Protein AF-A0A177BBZ6-F1 (afdb_monomer_lite)

Foldseek 3Di:
DVVVVVVVVVVVLVVLLVVFDFDDDQCCQPFVFGGLVLVQLLLVLCCVQPVQKDAAQFDPVLGDPRHDNRHFKIKGWFFKQQDFPLCVVDDDDDDFDQDPDPRNLWGAPPPDDDDDDDDDDDDDDDDDDDDDDDDDDDDDDDDDDPPPPDDDDDDDDDPDDDDDDDDDDDDPDDFMKTKMKMWGQDSNLNAIKIWIWIATNVRHTDDPVRVVSQWDPVQCVPFWDFAQDSRYRDTTIIGHCPCSRVVSNVVCVVVVVVVHHDDSSNSVVVVVVVCCNTRVSGRPDPDDDDPPPPPVCVPPLVQQQQMADSVRDRVLQVVLQVQLQAWWKKKKAAAPFWIKIKTFDDDDDPPDPPPPDDDQWADQDLFKIKGKTGDVVLVVVLSVVSNVVQVVCCVVPVDGDDQVVSLLVSLVVLLVQNNDDSHRFRSMKMWMWGADDPPGTWTKIAGSNSDIDTDNMAMIYHPRVVLVVVCVVPDDRHPDDPVNVVLSSLVSSDDPVCLVVDALVRMKMWMWGQDPVGIDIDIDDSVRSVVSSVVVVVVVVVVVVVVVVVVVVVVVVVVVVD

Organism: NCBI:txid1819745

InterPro domains:
  IPR000426 Proteasome alpha-subunit, N-terminal domain [PF10584] (301-323)
  IPR000426 Proteasome alpha-subunit, N-terminal domain [PS00388] (301-323)
  IPR000426 Proteasome alpha-subunit, N-terminal domain [SM00948] (301-323)
  IPR001353 Proteasome, subunit alpha/beta [PF00227] (326-511)
  IPR007135 Ubiquitin-like-conjugating enzyme Atg3/Atg10 [PF03987] (38-286)
  IPR023332 Proteasome alpha-type subunit [PS51475] (316-533)
  IPR029055 Nucleophile aminohydrolases, N-terminal [G3DSA:3.60.20.10] (297-559)
  IPR029055 Nucleophile aminohydrolases, N-terminal [SSF56235] (299-538)

Structure (mmCIF, N/CA/C/O backbone):
data_AF-A0A177BBZ6-F1
#
_entry.id   AF-A0A177BBZ6-F1
#
loop_
_atom_site.group_PDB
_atom_site.id
_atom_site.type_symbol
_atom_site.label_atom_id
_atom_site.label_alt_id
_atom_site.label_comp_id
_atom_site.label_asym_id
_atom_site.label_entity_id
_atom_site.label_seq_id
_atom_site.pdbx_PDB_ins_code
_atom_site.Cartn_x
_atom_site.Cartn_y
_atom_site.Cartn_z
_atom_site.occupancy
_atom_site.B_iso_or_equiv
_atom_site.auth_seq_id
_atom_site.auth_comp_id
_atom_site.auth_asym_id
_atom_site.auth_atom_id
_atom_site.pdbx_PDB_model_num
ATOM 1 N N . MET A 1 1 ? 31.712 21.820 -46.139 1.00 35.31 1 MET A N 1
ATOM 2 C CA . MET A 1 1 ? 32.401 22.296 -44.912 1.00 35.31 1 MET A CA 1
ATOM 3 C C . MET A 1 1 ? 32.612 21.175 -43.893 1.00 35.31 1 MET A C 1
ATOM 5 O O . MET A 1 1 ? 33.712 21.090 -43.364 1.00 35.31 1 MET A O 1
ATOM 9 N N . GLN A 1 2 ? 31.633 20.284 -43.675 1.00 33.56 2 GLN A N 1
ATOM 10 C CA . GLN A 1 2 ? 31.766 19.124 -42.777 1.00 33.56 2 GLN A CA 1
ATOM 11 C C . GLN A 1 2 ? 32.881 18.144 -43.199 1.00 33.56 2 GLN A C 1
ATOM 13 O O . GLN A 1 2 ? 33.694 17.763 -42.366 1.00 33.56 2 GLN A O 1
ATOM 18 N N . ASP A 1 3 ? 33.004 17.831 -44.494 1.00 34.84 3 ASP A N 1
ATOM 19 C CA . ASP A 1 3 ? 34.027 16.889 -44.993 1.00 34.84 3 ASP A CA 1
ATOM 20 C C . ASP A 1 3 ? 35.464 17.400 -44.823 1.00 34.84 3 ASP A C 1
ATOM 22 O O . ASP A 1 3 ? 36.373 16.639 -44.504 1.00 34.84 3 ASP A O 1
ATOM 26 N N . VAL A 1 4 ? 35.668 18.713 -44.967 1.00 40.81 4 VAL A N 1
ATOM 27 C CA . VAL A 1 4 ? 36.974 19.359 -44.748 1.00 40.81 4 VAL A CA 1
ATOM 28 C C . VAL A 1 4 ? 37.323 19.368 -43.257 1.00 40.81 4 VAL A C 1
ATOM 30 O O . VAL A 1 4 ? 38.469 19.124 -42.892 1.00 40.81 4 VAL A O 1
ATOM 33 N N . LYS A 1 5 ? 36.328 19.582 -42.386 1.00 41.28 5 LYS A N 1
ATOM 34 C CA . LYS A 1 5 ? 36.490 19.542 -40.926 1.00 41.28 5 LYS A CA 1
ATOM 35 C C . LYS A 1 5 ? 36.822 18.125 -40.437 1.00 41.28 5 LYS A C 1
ATOM 37 O O . LYS A 1 5 ? 37.756 17.973 -39.656 1.00 41.28 5 LYS A O 1
ATOM 42 N N . ASN A 1 6 ? 36.154 17.106 -40.982 1.00 43.06 6 ASN A N 1
ATOM 43 C CA . ASN A 1 6 ? 36.414 15.693 -40.686 1.00 43.06 6 ASN A CA 1
ATOM 44 C C . ASN A 1 6 ? 37.805 15.246 -41.176 1.00 43.06 6 ASN A C 1
ATOM 46 O O . ASN A 1 6 ? 38.505 14.535 -40.461 1.00 43.06 6 ASN A O 1
ATOM 50 N N . LEU A 1 7 ? 38.248 15.714 -42.352 1.00 41.47 7 LEU A N 1
ATOM 51 C CA . LEU A 1 7 ? 39.577 15.413 -42.903 1.00 41.47 7 LEU A CA 1
ATOM 52 C C . LEU A 1 7 ? 40.720 16.084 -42.117 1.00 41.47 7 LEU A C 1
ATOM 54 O O . LEU A 1 7 ? 41.802 15.515 -41.972 1.00 41.47 7 LEU A O 1
ATOM 58 N N . ILE A 1 8 ? 40.502 17.305 -41.615 1.00 48.16 8 ILE A N 1
ATOM 59 C CA . ILE A 1 8 ? 41.471 18.003 -40.756 1.00 48.16 8 ILE A CA 1
ATOM 60 C C . ILE A 1 8 ? 41.522 17.335 -39.378 1.00 48.16 8 ILE A C 1
ATOM 62 O O . ILE A 1 8 ? 42.613 17.069 -38.877 1.00 48.16 8 ILE A O 1
ATOM 66 N N . GLN A 1 9 ? 40.369 16.996 -38.795 1.00 51.41 9 GLN A N 1
ATOM 67 C CA . GLN A 1 9 ? 40.295 16.272 -37.523 1.00 51.41 9 GLN A CA 1
ATOM 68 C C . GLN A 1 9 ? 40.962 14.894 -37.600 1.00 51.41 9 GLN A C 1
ATOM 70 O O . GLN A 1 9 ? 41.727 14.557 -36.699 1.00 51.41 9 GLN A O 1
ATOM 75 N N . SER A 1 10 ? 40.764 14.133 -38.685 1.00 50.94 10 SER A N 1
ATOM 76 C CA . SER A 1 10 ? 41.404 12.822 -38.852 1.00 50.94 10 SER A CA 1
ATOM 77 C C . SER A 1 10 ? 42.929 12.936 -38.954 1.00 50.94 10 SER A C 1
ATOM 79 O O . SER A 1 10 ? 43.642 12.191 -38.291 1.00 50.94 10 SER A O 1
ATOM 81 N N . LYS A 1 11 ? 43.452 13.922 -39.701 1.00 53.09 11 LYS A N 1
ATOM 82 C CA . LYS A 1 11 ? 44.904 14.156 -39.816 1.00 53.09 11 LYS A CA 1
ATOM 83 C C . LYS A 1 11 ? 45.538 14.624 -38.503 1.00 53.09 11 LYS A C 1
ATOM 85 O O . LYS A 1 11 ? 46.652 14.215 -38.188 1.00 53.09 11 LYS A O 1
ATOM 90 N N . VAL A 1 12 ? 44.845 15.467 -37.735 1.00 59.56 12 VAL A N 1
ATOM 91 C CA . VAL A 1 12 ? 45.301 15.906 -36.403 1.00 59.56 12 VAL A CA 1
ATOM 92 C C . VAL A 1 12 ? 45.308 14.732 -35.422 1.00 59.56 12 VAL A C 1
ATOM 94 O O . VAL A 1 12 ? 46.263 14.579 -34.660 1.00 59.56 12 VAL A O 1
ATOM 97 N N . LEU A 1 13 ? 44.294 13.866 -35.479 1.00 59.59 13 LEU A N 1
ATOM 98 C CA . LEU A 1 13 ? 44.206 12.671 -34.644 1.00 59.59 13 LEU A CA 1
ATOM 99 C C . LEU A 1 13 ? 45.277 11.632 -35.007 1.00 59.59 13 LEU A C 1
ATOM 101 O O . LEU A 1 13 ? 45.863 11.038 -34.105 1.00 59.59 13 LEU A O 1
ATOM 105 N N . ASP A 1 14 ? 45.608 11.459 -36.289 1.00 59.53 14 ASP A N 1
ATOM 106 C CA . ASP A 1 14 ? 46.692 10.573 -36.738 1.00 59.53 14 ASP A CA 1
ATOM 107 C C . ASP A 1 14 ? 48.060 11.026 -36.195 1.00 59.53 14 ASP A C 1
ATOM 109 O O . ASP A 1 14 ? 48.832 10.217 -35.669 1.00 59.53 14 ASP A O 1
ATOM 113 N N . VAL A 1 15 ? 48.340 12.335 -36.243 1.00 58.00 15 VAL A N 1
ATOM 114 C CA . VAL A 1 15 ? 49.568 12.927 -35.681 1.00 58.00 15 VAL A CA 1
ATOM 115 C C . VAL A 1 15 ? 49.590 12.799 -34.155 1.00 58.00 15 VAL A C 1
ATOM 117 O O . VAL A 1 15 ? 50.599 12.380 -33.583 1.00 58.00 15 VAL A O 1
ATOM 120 N N . ALA A 1 16 ? 48.473 13.082 -33.482 1.00 60.03 16 ALA A N 1
ATOM 121 C CA . ALA A 1 16 ? 48.353 12.921 -32.034 1.00 60.03 16 ALA A CA 1
ATOM 122 C C . ALA A 1 16 ? 48.516 11.450 -31.601 1.00 60.03 16 ALA A C 1
ATOM 124 O O . ALA A 1 16 ? 49.162 11.157 -30.594 1.00 60.03 16 ALA A O 1
ATOM 125 N N . THR A 1 17 ? 48.010 10.503 -32.393 1.00 59.66 17 THR A N 1
ATOM 126 C CA . THR A 1 17 ? 48.147 9.057 -32.157 1.00 59.66 17 THR A CA 1
ATOM 127 C C . THR A 1 17 ? 49.589 8.582 -32.334 1.00 59.66 17 THR A C 1
ATOM 129 O O . THR A 1 17 ? 50.061 7.719 -31.582 1.00 59.66 17 THR A O 1
ATOM 132 N N . TYR A 1 18 ? 50.319 9.148 -33.299 1.00 63.59 18 TYR A N 1
ATOM 133 C CA . TYR A 1 18 ? 51.747 8.883 -33.481 1.00 63.59 18 TYR A CA 1
ATOM 134 C C . TYR A 1 18 ? 52.560 9.342 -32.259 1.00 63.59 18 TYR A C 1
ATOM 136 O O . TYR A 1 18 ? 53.389 8.581 -31.761 1.00 63.59 18 TYR A O 1
ATOM 144 N N . LEU A 1 19 ? 52.248 10.528 -31.723 1.00 64.38 19 LEU A N 1
ATOM 145 C CA . LEU A 1 19 ? 52.934 11.136 -30.575 1.00 64.38 19 LEU A CA 1
ATOM 146 C C . LEU A 1 19 ? 52.525 10.555 -29.210 1.00 64.38 19 LEU A C 1
ATOM 148 O O . LEU A 1 19 ? 53.277 10.677 -28.245 1.00 64.38 19 LEU A O 1
ATOM 152 N N . THR A 1 20 ? 51.363 9.903 -29.107 1.00 72.88 20 THR A N 1
ATOM 153 C CA . THR A 1 20 ? 50.897 9.299 -27.848 1.00 72.88 20 THR A CA 1
ATOM 154 C C . THR A 1 20 ? 51.714 8.036 -27.526 1.00 72.88 20 THR A C 1
ATOM 156 O O . THR A 1 20 ? 51.756 7.115 -28.353 1.00 72.88 20 THR A O 1
ATOM 159 N N . PRO A 1 21 ? 52.365 7.932 -26.351 1.00 77.31 21 PRO A N 1
ATOM 160 C CA . PRO A 1 21 ? 53.102 6.731 -25.967 1.00 77.31 21 PRO A CA 1
ATOM 161 C C . PRO A 1 21 ? 52.150 5.561 -25.686 1.00 77.31 21 PRO A C 1
ATOM 163 O O . PRO A 1 21 ? 51.014 5.745 -25.249 1.00 77.31 21 PRO A O 1
ATOM 166 N N . VAL A 1 22 ? 52.619 4.337 -25.937 1.00 78.31 22 VAL A N 1
ATOM 167 C CA . VAL A 1 22 ? 51.862 3.121 -25.605 1.00 78.31 22 VAL A CA 1
ATOM 168 C C . VAL A 1 22 ? 51.767 2.990 -24.085 1.00 78.31 22 VAL A C 1
ATOM 170 O O . VAL A 1 22 ? 52.773 3.135 -23.388 1.00 78.31 22 VAL A O 1
ATOM 173 N N . LEU A 1 23 ? 50.564 2.715 -23.580 1.00 80.88 23 LEU A N 1
ATOM 174 C CA . LEU A 1 23 ? 50.337 2.484 -22.159 1.00 80.88 23 LEU A CA 1
ATOM 175 C C . LEU A 1 23 ? 50.965 1.145 -21.751 1.00 80.88 23 LEU A C 1
ATOM 177 O O . LEU A 1 23 ? 50.600 0.112 -22.306 1.00 80.88 23 LEU A O 1
ATOM 181 N N . LYS A 1 24 ? 51.915 1.184 -20.811 1.00 76.94 24 LYS A N 1
ATOM 182 C CA . LYS A 1 24 ? 52.631 -0.004 -20.317 1.00 76.94 24 LYS A CA 1
ATOM 183 C C . LYS A 1 24 ? 52.053 -0.549 -19.012 1.00 76.94 24 LYS A C 1
ATOM 185 O O . LYS A 1 24 ? 52.018 -1.758 -18.836 1.00 76.94 24 LYS A O 1
ATOM 190 N N . ASP A 1 25 ? 51.559 0.334 -18.146 1.00 83.38 25 ASP A N 1
ATOM 191 C CA . ASP A 1 25 ? 51.003 -0.023 -16.840 1.00 83.38 25 ASP A CA 1
ATOM 192 C C . ASP A 1 25 ? 49.472 0.068 -16.846 1.00 83.38 25 ASP A C 1
ATOM 194 O O . ASP A 1 25 ? 48.901 0.982 -17.453 1.00 83.38 25 ASP A O 1
ATOM 198 N N . SER A 1 26 ? 48.809 -0.864 -16.152 1.00 85.50 26 SER A N 1
ATOM 199 C CA . SER A 1 26 ? 47.346 -0.899 -16.050 1.00 85.50 26 SER A CA 1
ATOM 200 C C . SER A 1 26 ? 46.800 0.383 -15.430 1.00 85.50 26 SER A C 1
ATOM 202 O O . SER A 1 26 ? 47.196 0.774 -14.333 1.00 85.50 26 SER A O 1
ATOM 204 N N . LYS A 1 27 ? 45.833 1.011 -16.104 1.00 85.88 27 LYS A N 1
ATOM 205 C CA . LYS A 1 27 ? 45.051 2.137 -15.560 1.00 85.88 27 LYS A CA 1
ATOM 206 C C . LYS A 1 27 ? 43.562 1.820 -15.484 1.00 85.88 27 LYS A C 1
ATOM 208 O O . LYS A 1 27 ? 42.725 2.735 -15.453 1.00 85.88 27 LYS A O 1
ATOM 213 N N . PHE A 1 28 ? 43.241 0.527 -15.448 1.00 84.94 28 PHE A N 1
ATOM 214 C CA . PHE A 1 28 ? 41.879 0.027 -15.535 1.00 84.94 28 PHE A CA 1
ATOM 215 C C . PHE A 1 28 ? 41.018 0.543 -14.381 1.00 84.94 28 PHE A C 1
ATOM 217 O O . PHE A 1 28 ? 40.003 1.192 -14.622 1.00 84.94 28 PHE A O 1
ATOM 224 N N . ARG A 1 29 ? 41.468 0.355 -13.135 1.00 81.81 29 ARG A N 1
ATOM 225 C CA . ARG A 1 29 ? 40.723 0.787 -11.939 1.00 81.81 29 ARG A CA 1
ATOM 226 C C . ARG A 1 29 ? 40.675 2.311 -11.786 1.00 81.81 29 ARG A C 1
ATOM 228 O O . ARG A 1 29 ? 39.647 2.873 -11.430 1.00 81.81 29 ARG A O 1
ATOM 235 N N . GLU A 1 30 ? 41.767 3.001 -12.109 1.00 82.25 30 GLU A N 1
ATOM 236 C CA . GLU A 1 30 ? 41.889 4.447 -11.876 1.00 82.25 30 GLU A CA 1
ATOM 237 C C . GLU A 1 30 ? 41.127 5.298 -12.901 1.00 82.25 30 GLU A C 1
ATOM 239 O O . GLU A 1 30 ? 40.569 6.353 -12.572 1.00 82.25 30 GLU A O 1
ATOM 244 N N . THR A 1 31 ? 41.131 4.872 -14.167 1.00 82.31 31 THR A N 1
ATOM 245 C CA . THR A 1 31 ? 40.667 5.697 -15.294 1.00 82.31 31 THR A CA 1
ATOM 246 C C . THR A 1 31 ? 39.770 4.965 -16.289 1.00 82.31 31 THR A C 1
ATOM 248 O O . THR A 1 31 ? 39.248 5.616 -17.189 1.00 82.31 31 THR A O 1
ATOM 251 N N . GLY A 1 32 ? 39.575 3.648 -16.158 1.00 83.69 32 GLY A N 1
ATOM 252 C CA . GLY A 1 32 ? 38.827 2.843 -17.131 1.00 83.69 32 GLY A CA 1
ATOM 253 C C . GLY A 1 32 ? 39.565 2.607 -18.458 1.00 83.69 32 GLY A C 1
ATOM 254 O O . GLY A 1 32 ? 38.947 2.175 -19.435 1.00 83.69 32 GLY A O 1
ATOM 255 N N . ARG A 1 33 ? 40.870 2.909 -18.513 1.00 90.25 33 ARG A N 1
ATOM 256 C CA . ARG A 1 33 ? 41.754 2.699 -19.675 1.00 90.25 33 ARG A CA 1
ATOM 257 C C . ARG A 1 33 ? 42.531 1.395 -19.531 1.00 90.25 33 ARG A C 1
ATOM 259 O O . ARG A 1 33 ? 42.830 0.998 -18.409 1.00 90.25 33 ARG A O 1
ATOM 266 N N . ILE A 1 34 ? 42.882 0.770 -20.650 1.00 91.56 34 ILE A N 1
ATOM 267 C CA . ILE A 1 34 ? 43.578 -0.526 -20.677 1.00 91.56 34 ILE A CA 1
ATOM 268 C C . ILE A 1 34 ? 44.840 -0.481 -21.533 1.00 91.56 34 ILE A C 1
ATOM 270 O O . ILE A 1 34 ? 44.954 0.347 -22.437 1.00 91.56 34 ILE A O 1
ATOM 274 N N . THR A 1 35 ? 45.790 -1.367 -21.243 1.00 93.00 35 THR A N 1
ATOM 275 C CA . THR A 1 35 ? 46.990 -1.584 -22.064 1.00 93.00 35 THR A CA 1
ATOM 276 C C . THR A 1 35 ? 46.680 -2.473 -23.282 1.00 93.00 35 THR A C 1
ATOM 278 O O . THR A 1 35 ? 45.643 -3.146 -23.314 1.00 93.00 35 THR A O 1
ATOM 281 N N . PRO A 1 36 ? 47.562 -2.525 -24.300 1.00 92.50 36 PRO A N 1
ATOM 282 C CA . PRO A 1 36 ? 47.412 -3.471 -25.408 1.00 92.50 36 PRO A CA 1
ATOM 283 C C . PRO A 1 36 ? 47.388 -4.938 -24.957 1.00 92.50 36 PRO A C 1
ATOM 285 O O . PRO A 1 36 ? 46.601 -5.720 -25.483 1.00 92.50 36 PRO A O 1
ATOM 288 N N . ASP A 1 37 ? 48.191 -5.302 -23.954 1.00 91.31 37 ASP A N 1
ATOM 289 C CA . ASP A 1 37 ? 48.225 -6.670 -23.422 1.00 91.31 37 ASP A CA 1
ATOM 290 C C . ASP A 1 37 ? 46.914 -7.026 -22.706 1.00 91.31 37 ASP A C 1
ATOM 292 O O . ASP A 1 37 ? 46.375 -8.118 -22.882 1.00 91.31 37 ASP A O 1
ATOM 296 N N . GLU A 1 38 ? 46.343 -6.078 -21.958 1.00 93.50 38 GLU A N 1
ATOM 297 C CA . GLU A 1 38 ? 45.030 -6.225 -21.322 1.00 93.50 38 GLU A CA 1
ATOM 298 C C . GLU A 1 38 ? 43.897 -6.324 -22.348 1.00 93.50 38 GLU A C 1
ATOM 300 O O . GLU A 1 38 ? 42.967 -7.110 -22.167 1.00 93.50 38 GLU A O 1
ATOM 305 N N . PHE A 1 39 ? 43.985 -5.569 -23.446 1.00 94.69 39 PHE A N 1
ATOM 306 C CA . PHE A 1 39 ? 43.055 -5.683 -24.567 1.00 94.69 39 PHE A CA 1
ATOM 307 C C . PHE A 1 39 ? 43.110 -7.075 -25.203 1.00 94.69 39 PHE A C 1
ATOM 309 O O . PHE A 1 39 ? 42.065 -7.679 -25.449 1.00 94.69 39 PHE A O 1
ATOM 316 N N . VAL A 1 40 ? 44.313 -7.614 -25.425 1.00 95.00 40 VAL A N 1
ATOM 317 C CA . VAL A 1 40 ? 44.491 -8.972 -25.954 1.00 95.00 40 VAL A CA 1
ATOM 318 C C . VAL A 1 40 ? 43.939 -10.013 -24.979 1.00 95.00 40 VAL A C 1
ATOM 320 O O . VAL A 1 40 ? 43.186 -10.888 -25.399 1.00 95.00 40 VAL A O 1
ATOM 323 N N . ALA A 1 41 ? 44.229 -9.893 -23.681 1.00 92.56 41 ALA A N 1
ATOM 324 C CA . ALA A 1 41 ? 43.725 -10.815 -22.662 1.00 92.56 41 ALA A CA 1
ATOM 325 C C . ALA A 1 41 ? 42.189 -10.795 -22.561 1.00 92.56 41 ALA A C 1
ATOM 327 O O . ALA A 1 41 ? 41.549 -11.848 -22.521 1.00 92.56 41 ALA A O 1
ATOM 328 N N . ALA A 1 42 ? 41.579 -9.607 -22.570 1.00 90.94 42 ALA A N 1
ATOM 329 C CA . ALA A 1 42 ? 40.125 -9.465 -22.559 1.00 90.94 42 ALA A CA 1
ATOM 330 C C . ALA A 1 42 ? 39.478 -9.966 -23.862 1.00 90.94 42 ALA A C 1
ATOM 332 O O . ALA A 1 42 ? 38.363 -10.489 -23.844 1.00 90.94 42 ALA A O 1
ATOM 333 N N . GLY A 1 43 ? 40.176 -9.843 -24.994 1.00 91.50 43 GLY A N 1
ATOM 334 C CA . GLY A 1 43 ? 39.731 -10.392 -26.271 1.00 91.50 43 GLY A CA 1
ATOM 335 C C . GLY A 1 43 ? 39.824 -11.911 -26.340 1.00 91.50 43 GLY A C 1
ATOM 336 O O . GLY A 1 43 ? 38.890 -12.548 -26.813 1.00 91.50 43 GLY A O 1
ATOM 337 N N . ASP A 1 44 ? 40.884 -12.510 -25.797 1.00 92.62 44 ASP A N 1
ATOM 338 C CA . ASP A 1 44 ? 40.992 -13.966 -25.660 1.00 92.62 44 ASP A CA 1
ATOM 339 C C . ASP A 1 44 ? 39.867 -14.532 -24.794 1.00 92.62 44 ASP A C 1
ATOM 341 O O . ASP A 1 44 ? 39.262 -15.546 -25.142 1.00 92.62 44 ASP A O 1
ATOM 345 N N . HIS A 1 45 ? 39.530 -13.837 -23.708 1.00 87.56 45 HIS A N 1
ATOM 346 C CA . HIS A 1 45 ? 38.404 -14.199 -22.858 1.00 87.56 45 HIS A CA 1
ATOM 347 C C . HIS A 1 45 ? 37.059 -14.085 -23.583 1.00 87.56 45 HIS A C 1
ATOM 349 O O . HIS A 1 45 ? 36.226 -14.984 -23.469 1.00 87.56 45 HIS A O 1
ATOM 355 N N . LEU A 1 46 ? 36.855 -13.033 -24.386 1.00 87.00 46 LEU A N 1
ATOM 356 C CA . LEU A 1 46 ? 35.666 -12.928 -25.233 1.00 87.00 46 LEU A CA 1
ATOM 357 C C . LEU A 1 46 ? 35.580 -14.097 -26.221 1.00 87.00 46 LEU A C 1
ATOM 359 O O . LEU A 1 46 ? 34.532 -14.721 -26.309 1.00 87.00 46 LEU A O 1
ATOM 363 N N . VAL A 1 47 ? 36.658 -14.409 -26.943 1.00 89.25 47 VAL A N 1
ATOM 364 C CA . VAL A 1 47 ? 36.686 -15.502 -27.933 1.00 89.25 47 VAL A CA 1
ATOM 365 C C . VAL A 1 47 ? 36.435 -16.859 -27.270 1.00 89.25 47 VAL A C 1
ATOM 367 O O . VAL A 1 47 ? 35.735 -17.699 -27.832 1.00 89.25 47 VAL A O 1
ATOM 370 N N . TYR A 1 48 ? 36.972 -17.068 -26.066 1.00 84.50 48 TYR A N 1
ATOM 371 C CA . TYR A 1 48 ? 36.759 -18.289 -25.293 1.00 84.50 48 TYR A CA 1
ATOM 372 C C . TYR A 1 48 ? 35.288 -18.476 -24.895 1.00 84.50 48 TYR A C 1
ATOM 374 O O . TYR A 1 48 ? 34.737 -19.561 -25.069 1.00 84.50 48 TYR A O 1
ATOM 382 N N . HIS A 1 49 ? 34.639 -17.420 -24.393 1.00 75.12 49 HIS A N 1
ATOM 383 C CA . HIS A 1 49 ? 33.249 -17.485 -23.929 1.00 75.12 49 HIS A CA 1
ATOM 384 C C . HIS A 1 49 ? 32.210 -17.314 -25.043 1.00 75.12 49 HIS A C 1
ATOM 386 O O . HIS A 1 49 ? 31.093 -17.809 -24.919 1.00 75.12 49 HIS A O 1
ATOM 392 N N . CYS A 1 50 ? 32.561 -16.624 -26.127 1.00 78.38 50 CYS A N 1
ATOM 393 C CA . CYS A 1 50 ? 31.693 -16.327 -27.262 1.00 78.38 50 CYS A CA 1
ATOM 394 C C . CYS A 1 50 ? 32.394 -16.748 -28.567 1.00 78.38 50 CYS A C 1
ATOM 396 O O . CYS A 1 50 ? 33.016 -15.912 -29.227 1.00 78.38 50 CYS A O 1
ATOM 398 N N . PRO A 1 51 ? 32.256 -18.019 -28.998 1.00 77.56 51 PRO A N 1
ATOM 399 C CA . PRO A 1 51 ? 32.948 -18.552 -30.181 1.00 77.56 51 PRO A CA 1
ATOM 400 C C . PRO A 1 51 ? 32.575 -17.877 -31.514 1.00 77.56 51 PRO A C 1
ATOM 402 O O . PRO A 1 51 ? 33.190 -18.139 -32.552 1.00 77.56 51 PRO A O 1
ATOM 405 N N . THR A 1 52 ? 31.543 -17.030 -31.508 1.00 82.62 52 THR A N 1
ATOM 406 C CA . THR A 1 52 ? 31.148 -16.172 -32.632 1.00 82.62 52 THR A CA 1
ATOM 407 C C . THR A 1 52 ? 32.141 -15.039 -32.889 1.00 82.62 52 THR A C 1
ATOM 409 O O . THR A 1 52 ? 32.175 -14.512 -34.004 1.00 82.62 52 THR A O 1
ATOM 412 N N . TRP A 1 53 ? 32.954 -14.678 -31.895 1.00 89.94 53 TRP A N 1
ATOM 413 C CA . TRP A 1 53 ? 34.040 -13.711 -32.010 1.00 89.94 53 TRP A CA 1
ATOM 414 C C . TRP A 1 53 ? 35.353 -14.412 -32.338 1.00 89.94 53 TRP A C 1
ATOM 416 O O . TRP A 1 53 ? 35.660 -15.478 -31.804 1.00 89.94 53 TRP A O 1
ATOM 426 N N . LYS A 1 54 ? 36.150 -13.811 -33.224 1.00 92.25 54 LYS A N 1
ATOM 427 C CA . LYS A 1 54 ? 37.457 -14.341 -33.635 1.00 92.25 54 LYS A CA 1
ATOM 428 C C . LYS A 1 54 ? 38.477 -13.225 -33.784 1.00 92.25 54 LYS A C 1
ATOM 430 O O . LYS A 1 54 ? 38.132 -12.119 -34.191 1.00 92.25 54 LYS A O 1
ATOM 435 N N . TRP A 1 55 ? 39.736 -13.536 -33.503 1.00 94.75 55 TRP A N 1
ATOM 436 C CA . TRP A 1 55 ? 40.855 -12.655 -33.825 1.00 94.75 55 TRP A CA 1
ATOM 437 C C . TRP A 1 55 ? 41.150 -12.646 -35.323 1.00 94.75 55 TRP A C 1
ATOM 439 O O . TRP A 1 55 ? 40.991 -13.659 -36.008 1.00 94.75 55 TRP A O 1
ATOM 449 N N . PHE A 1 56 ? 41.607 -11.499 -35.818 1.00 92.12 56 PHE A N 1
ATOM 450 C CA . PHE A 1 56 ? 42.023 -11.321 -37.199 1.00 92.12 56 PHE A CA 1
ATOM 451 C C . PHE A 1 56 ? 43.334 -10.525 -37.284 1.00 92.12 56 PHE A C 1
ATOM 453 O O . PHE A 1 56 ? 43.526 -9.536 -36.571 1.00 92.12 56 PHE A O 1
ATOM 460 N N . ALA A 1 57 ? 44.227 -10.945 -38.186 1.00 85.56 57 ALA A N 1
ATOM 461 C CA . ALA A 1 57 ? 45.557 -10.359 -38.396 1.00 85.56 57 ALA A CA 1
ATOM 462 C C . ALA A 1 57 ? 45.545 -9.053 -39.218 1.00 85.56 57 ALA A C 1
ATOM 464 O O . ALA A 1 57 ? 46.506 -8.285 -39.199 1.00 85.56 57 ALA A O 1
ATOM 465 N N . GLY A 1 58 ? 44.462 -8.791 -39.956 1.00 82.81 58 GLY A N 1
ATOM 466 C CA . GLY A 1 58 ? 44.326 -7.616 -40.821 1.00 82.81 58 GLY A CA 1
ATOM 467 C C . GLY A 1 58 ? 45.277 -7.606 -42.022 1.00 82.81 58 GLY A C 1
ATOM 468 O O . GLY A 1 58 ? 45.906 -8.606 -42.363 1.00 82.81 58 GLY A O 1
ATOM 469 N N . ILE A 1 59 ? 45.358 -6.459 -42.701 1.00 85.19 59 ILE A N 1
ATOM 470 C CA . ILE A 1 59 ? 46.253 -6.278 -43.855 1.00 85.19 59 ILE A CA 1
ATOM 471 C C . ILE A 1 59 ? 47.698 -6.098 -43.348 1.00 85.19 59 ILE A C 1
ATOM 473 O O . ILE A 1 59 ? 47.905 -5.242 -42.485 1.00 85.19 59 ILE A O 1
ATOM 477 N N . PRO A 1 60 ? 48.712 -6.796 -43.911 1.00 82.50 60 PRO A N 1
ATOM 478 C CA . PRO A 1 60 ? 50.107 -6.703 -43.459 1.00 82.50 60 PRO A CA 1
ATOM 479 C C . PRO A 1 60 ? 50.654 -5.272 -43.344 1.00 82.50 60 PRO A C 1
ATOM 481 O O . PRO A 1 60 ? 51.370 -4.963 -42.399 1.00 82.50 60 PRO A O 1
ATOM 484 N N . ALA A 1 61 ? 50.264 -4.378 -44.259 1.00 82.12 61 ALA A N 1
ATOM 485 C CA . ALA A 1 61 ? 50.687 -2.975 -44.266 1.00 82.12 61 ALA A CA 1
ATOM 486 C C . ALA A 1 61 ? 50.138 -2.136 -43.092 1.00 82.12 61 ALA A C 1
ATOM 488 O O . ALA A 1 61 ? 50.706 -1.097 -42.769 1.00 82.12 61 ALA A O 1
ATOM 489 N N . ASN A 1 62 ? 49.049 -2.576 -42.452 1.00 83.19 62 ASN A N 1
ATOM 490 C CA . ASN A 1 62 ? 48.352 -1.836 -41.394 1.00 83.19 62 ASN A CA 1
ATOM 491 C C . ASN A 1 62 ? 48.488 -2.502 -40.012 1.00 83.19 62 ASN A C 1
ATOM 493 O O . ASN A 1 62 ? 47.799 -2.101 -39.067 1.00 83.19 62 ASN A O 1
ATOM 497 N N . LYS A 1 63 ? 49.366 -3.506 -39.878 1.00 86.44 63 LYS A N 1
ATOM 498 C CA . LYS A 1 63 ? 49.658 -4.147 -38.591 1.00 86.44 63 LYS A CA 1
ATOM 499 C C . LYS A 1 63 ? 50.293 -3.150 -37.625 1.00 86.44 63 LYS A C 1
ATOM 501 O O . LYS A 1 63 ? 51.127 -2.323 -37.996 1.00 86.44 63 LYS A O 1
ATOM 506 N N . LYS A 1 64 ? 49.871 -3.210 -36.368 1.00 86.75 64 LYS A N 1
ATOM 507 C CA . LYS A 1 64 ? 50.371 -2.369 -35.284 1.00 86.75 64 LYS A CA 1
ATOM 508 C C . LYS A 1 64 ? 51.369 -3.177 -34.469 1.00 86.75 64 LYS A C 1
ATOM 510 O O . LYS A 1 64 ? 51.028 -4.232 -33.952 1.00 86.75 64 LYS A O 1
ATOM 515 N N . SER A 1 65 ? 52.582 -2.649 -34.322 1.00 86.94 65 SER A N 1
ATOM 516 C CA . SER A 1 65 ? 53.701 -3.325 -33.648 1.00 86.94 65 SER A CA 1
ATOM 517 C C . SER A 1 65 ? 53.503 -3.555 -32.147 1.00 86.94 65 SER A C 1
ATOM 519 O O . SER A 1 65 ? 54.215 -4.357 -31.557 1.00 86.94 65 SER A O 1
ATOM 521 N N . TYR A 1 66 ? 52.562 -2.844 -31.522 1.00 87.31 66 TYR A N 1
ATOM 522 C CA . TYR A 1 66 ? 52.212 -2.991 -30.105 1.00 87.31 66 TYR A CA 1
ATOM 523 C C . TYR A 1 66 ? 51.112 -4.039 -29.855 1.00 87.31 66 TYR A C 1
ATOM 525 O O . TYR A 1 66 ? 50.648 -4.163 -28.728 1.00 87.31 66 TYR A O 1
ATOM 533 N N . LEU A 1 67 ? 50.668 -4.755 -30.892 1.00 90.69 67 LEU A N 1
ATOM 534 C CA . LEU A 1 67 ? 49.742 -5.884 -30.803 1.00 90.69 67 LEU A CA 1
ATOM 535 C C . LEU A 1 67 ? 50.373 -7.110 -31.485 1.00 90.69 67 LEU A C 1
ATOM 537 O O . LEU A 1 67 ? 51.125 -6.939 -32.446 1.00 90.69 67 LEU A O 1
ATOM 541 N N . PRO A 1 68 ? 50.052 -8.343 -31.055 1.00 92.12 68 PRO A N 1
ATOM 542 C CA . PRO A 1 68 ? 50.531 -9.552 -31.719 1.00 92.12 68 PRO A CA 1
ATOM 543 C C . PRO A 1 68 ? 50.087 -9.631 -33.186 1.00 92.12 68 PRO A C 1
ATOM 545 O O . PRO A 1 68 ? 48.972 -9.230 -33.530 1.00 92.12 68 PRO A O 1
ATOM 548 N N . ASP A 1 69 ? 50.922 -10.215 -34.049 1.00 87.94 69 ASP A N 1
ATOM 549 C CA . ASP A 1 69 ? 50.701 -10.254 -35.504 1.00 87.94 69 ASP A CA 1
ATOM 550 C C . ASP A 1 69 ? 49.379 -10.903 -35.936 1.00 87.94 69 ASP A C 1
ATOM 552 O O . ASP A 1 69 ? 48.837 -10.528 -36.978 1.00 87.94 69 ASP A O 1
ATOM 556 N N . GLU A 1 70 ? 48.866 -11.842 -35.139 1.00 89.88 70 GLU A N 1
ATOM 557 C CA . GLU A 1 70 ? 47.618 -12.575 -35.391 1.00 89.88 70 GLU A CA 1
ATOM 558 C C . GLU A 1 70 ? 46.404 -11.995 -34.639 1.00 89.88 70 GLU A C 1
ATOM 560 O O . GLU A 1 70 ? 45.268 -12.393 -34.890 1.00 89.88 70 GLU A O 1
ATOM 565 N N . LYS A 1 71 ? 46.619 -11.042 -33.718 1.00 93.06 71 LYS A N 1
ATOM 566 C CA . LYS A 1 71 ? 45.593 -10.493 -32.812 1.00 93.06 71 LYS A CA 1
ATOM 567 C C . LYS A 1 71 ? 45.495 -8.975 -32.931 1.00 93.06 71 LYS A C 1
ATOM 569 O O . LYS A 1 71 ? 45.753 -8.238 -31.983 1.00 93.06 71 LYS A O 1
ATOM 574 N N . GLN A 1 72 ? 45.153 -8.503 -34.127 1.00 92.44 72 GLN A N 1
ATOM 575 C CA . GLN A 1 72 ? 45.070 -7.069 -34.412 1.00 92.44 72 GLN A CA 1
ATOM 576 C C . GLN A 1 72 ? 43.685 -6.497 -34.092 1.00 92.44 72 GLN A C 1
ATOM 578 O O . GLN A 1 72 ? 43.579 -5.416 -33.517 1.00 92.44 72 GLN A O 1
ATOM 583 N N . PHE A 1 73 ? 42.616 -7.223 -34.423 1.00 93.38 73 PHE A N 1
ATOM 584 C CA . PHE A 1 73 ? 41.248 -6.848 -34.064 1.00 93.38 73 PHE A CA 1
ATOM 585 C C . PHE A 1 73 ? 40.347 -8.078 -33.949 1.00 93.38 73 PHE A C 1
ATOM 587 O O . PHE A 1 73 ? 40.659 -9.139 -34.493 1.00 93.38 73 PHE A O 1
ATOM 594 N N . LEU A 1 74 ? 39.235 -7.930 -33.234 1.00 93.38 74 LEU A N 1
ATOM 595 C CA . LEU A 1 74 ? 38.208 -8.961 -33.093 1.00 93.38 74 LEU A CA 1
ATOM 596 C C . LEU A 1 74 ? 37.103 -8.724 -34.115 1.00 93.38 74 LEU A C 1
ATOM 598 O O . LEU A 1 74 ? 36.724 -7.577 -34.339 1.00 93.38 74 LEU A O 1
ATOM 602 N N . ILE A 1 75 ? 36.565 -9.793 -34.694 1.00 92.19 75 ILE A N 1
ATOM 603 C CA . ILE A 1 75 ? 35.463 -9.739 -35.653 1.00 92.19 75 ILE A CA 1
ATOM 604 C C . ILE A 1 75 ? 34.376 -10.749 -35.298 1.00 92.19 75 ILE A C 1
ATOM 606 O O . ILE A 1 75 ? 34.665 -11.878 -34.892 1.00 92.19 75 ILE A O 1
ATOM 610 N N . THR A 1 76 ? 33.126 -10.350 -35.507 1.00 90.62 76 THR A N 1
ATOM 611 C CA . THR A 1 76 ? 31.986 -11.260 -35.607 1.00 90.62 76 THR A CA 1
ATOM 612 C C . THR A 1 76 ? 31.146 -10.886 -36.828 1.00 90.62 76 THR A C 1
ATOM 614 O O . THR A 1 76 ? 30.942 -9.707 -37.122 1.00 90.62 76 THR A O 1
ATOM 617 N N . ASN A 1 77 ? 30.722 -11.893 -37.592 1.00 89.38 77 ASN A N 1
ATOM 618 C CA . ASN A 1 77 ? 30.099 -11.707 -38.903 1.00 89.38 77 ASN A CA 1
ATOM 619 C C . ASN A 1 77 ? 28.637 -12.139 -38.891 1.00 89.38 77 ASN A C 1
ATOM 621 O O . ASN A 1 77 ? 28.269 -13.079 -38.189 1.00 89.38 77 ASN A O 1
ATOM 625 N N . HIS A 1 78 ? 27.846 -11.516 -39.763 1.00 84.25 78 HIS A N 1
ATOM 626 C CA . HIS A 1 78 ? 26.444 -11.865 -40.010 1.00 84.25 78 HIS A CA 1
ATOM 627 C C . HIS A 1 78 ? 25.548 -11.785 -38.771 1.00 84.25 78 HIS A C 1
ATOM 629 O O . HIS A 1 78 ? 24.605 -12.559 -38.619 1.00 84.25 78 HIS A O 1
ATOM 635 N N . VAL A 1 79 ? 25.823 -10.814 -37.907 1.00 85.69 79 VAL A N 1
ATOM 636 C CA . VAL A 1 79 ? 25.029 -10.550 -36.716 1.00 85.69 79 VAL A CA 1
ATOM 637 C C . VAL A 1 79 ? 23.640 -10.060 -37.127 1.00 85.69 79 VAL A C 1
ATOM 639 O O . VAL A 1 79 ? 23.546 -9.028 -37.797 1.00 85.69 79 VAL A O 1
ATOM 642 N N . PRO A 1 80 ? 22.553 -10.757 -36.771 1.00 81.81 80 PRO A N 1
ATOM 643 C CA . PRO A 1 80 ? 21.232 -10.383 -37.242 1.00 81.81 80 PRO A CA 1
ATOM 644 C C . PRO A 1 80 ? 20.693 -9.138 -36.524 1.00 81.81 80 PRO A C 1
ATOM 646 O O . PRO A 1 80 ? 20.867 -8.951 -35.321 1.00 81.81 80 PRO A O 1
ATOM 649 N N . CYS A 1 81 ? 19.999 -8.299 -37.290 1.00 80.69 81 CYS A N 1
ATOM 650 C CA . CYS A 1 81 ? 19.208 -7.163 -36.835 1.00 80.69 81 CYS A CA 1
ATOM 651 C C . CYS A 1 81 ? 17.764 -7.352 -37.323 1.00 80.69 81 CYS A C 1
ATOM 653 O O . CYS A 1 81 ? 17.425 -7.074 -38.486 1.00 80.69 81 CYS A O 1
ATOM 655 N N . HIS A 1 82 ? 16.932 -7.906 -36.437 1.00 71.56 82 HIS A N 1
ATOM 656 C CA . HIS A 1 82 ? 15.568 -8.349 -36.747 1.00 71.56 82 HIS A CA 1
ATOM 657 C C . HIS A 1 82 ? 14.551 -7.204 -36.798 1.00 71.56 82 HIS A C 1
ATOM 659 O O . HIS A 1 82 ? 13.551 -7.319 -37.504 1.00 71.56 82 HIS A O 1
ATOM 665 N N . SER A 1 83 ? 14.845 -6.085 -36.134 1.00 68.88 83 SER A N 1
ATOM 666 C CA . SER A 1 83 ? 13.910 -4.973 -35.954 1.00 68.88 83 SER A CA 1
ATOM 667 C C . SER A 1 83 ? 14.606 -3.635 -36.170 1.00 68.88 83 SER A C 1
ATOM 669 O O . SER A 1 83 ? 15.766 -3.466 -35.802 1.00 68.88 83 SER A O 1
ATOM 671 N N . ARG A 1 84 ? 13.891 -2.659 -36.742 1.00 75.38 84 ARG A N 1
ATOM 672 C CA . ARG A 1 84 ? 14.355 -1.264 -36.792 1.00 75.38 84 ARG A CA 1
ATOM 673 C C . ARG A 1 84 ? 13.999 -0.572 -35.489 1.00 75.38 84 ARG A C 1
ATOM 675 O O . ARG A 1 84 ? 12.874 -0.721 -35.010 1.00 75.38 84 ARG A O 1
ATOM 682 N N . ILE A 1 85 ? 14.893 0.272 -34.981 1.00 61.34 85 ILE A N 1
ATOM 683 C CA . ILE A 1 85 ? 14.610 1.106 -33.800 1.00 61.34 85 ILE A CA 1
ATOM 684 C C . ILE A 1 85 ? 13.436 2.048 -34.083 1.00 61.34 85 ILE A C 1
ATOM 686 O O . ILE A 1 85 ? 12.600 2.293 -33.221 1.00 61.34 85 ILE A O 1
ATOM 690 N N . LYS A 1 86 ? 13.299 2.490 -35.337 1.00 54.91 86 LYS A N 1
ATOM 691 C CA . LYS A 1 86 ? 12.164 3.299 -35.793 1.00 54.91 86 LYS A CA 1
ATOM 692 C C . LYS A 1 86 ? 10.812 2.566 -35.736 1.00 54.91 86 LYS A C 1
ATOM 694 O O . LYS A 1 86 ? 9.801 3.222 -35.527 1.00 54.91 86 LYS A O 1
ATOM 699 N N . THR A 1 87 ? 10.785 1.241 -35.917 1.00 47.75 87 THR A N 1
ATOM 700 C CA . THR A 1 87 ? 9.552 0.424 -35.938 1.00 47.75 87 THR A CA 1
ATOM 701 C C . THR A 1 87 ? 9.156 -0.083 -34.551 1.00 47.75 87 THR A C 1
ATOM 703 O O . THR A 1 87 ? 7.969 -0.201 -34.276 1.00 47.75 87 THR A O 1
ATOM 706 N N . LEU A 1 88 ? 10.119 -0.282 -33.643 1.00 47.84 88 LEU A N 1
ATOM 707 C CA . LEU A 1 88 ? 9.859 -0.531 -32.213 1.00 47.84 88 LEU A CA 1
ATOM 708 C C . LEU A 1 88 ? 8.993 0.566 -31.564 1.00 47.84 88 LEU A C 1
ATOM 710 O O . LEU A 1 88 ? 8.259 0.298 -30.619 1.00 47.84 88 LEU A O 1
ATOM 714 N N . ASN A 1 89 ? 9.013 1.780 -32.117 1.00 41.84 89 ASN A N 1
ATOM 715 C CA . ASN A 1 89 ? 8.181 2.893 -31.664 1.00 41.84 89 ASN A CA 1
ATOM 716 C C . ASN A 1 89 ? 6.743 2.877 -32.240 1.00 41.84 89 ASN A C 1
ATOM 718 O O . ASN A 1 89 ? 5.937 3.730 -31.873 1.00 41.84 89 ASN A O 1
ATOM 722 N N . SER A 1 90 ? 6.396 1.953 -33.149 1.00 39.31 90 SER A N 1
ATOM 723 C CA . SER A 1 90 ? 5.120 1.951 -33.885 1.00 39.31 90 SER A CA 1
ATOM 724 C C . SER A 1 90 ? 4.648 0.539 -34.311 1.00 39.31 90 SER A C 1
ATOM 726 O O . SER A 1 90 ? 4.994 0.098 -35.401 1.00 39.31 90 SER A O 1
ATOM 728 N N . HIS A 1 91 ? 3.780 -0.102 -33.511 1.00 30.02 91 HIS A N 1
ATOM 729 C CA . HIS A 1 91 ? 2.895 -1.247 -33.852 1.00 30.02 91 HIS A CA 1
ATOM 730 C C . HIS A 1 91 ? 3.524 -2.590 -34.317 1.00 30.02 91 HIS A C 1
ATOM 732 O O . HIS A 1 91 ? 3.935 -2.709 -35.467 1.00 30.02 91 HIS A O 1
ATOM 738 N N . ASP A 1 92 ? 3.451 -3.645 -33.486 1.00 33.88 92 ASP A N 1
ATOM 739 C CA . ASP A 1 92 ? 2.508 -4.776 -33.680 1.00 33.88 92 ASP A CA 1
ATOM 740 C C . ASP A 1 92 ? 2.626 -5.854 -32.567 1.00 33.88 92 ASP A C 1
ATOM 742 O O . ASP A 1 92 ? 3.677 -6.440 -32.324 1.00 33.88 92 ASP A O 1
ATOM 746 N N . LEU A 1 93 ? 1.487 -6.097 -31.908 1.00 41.03 93 LEU A N 1
ATOM 747 C CA . LEU A 1 93 ? 1.112 -7.252 -31.085 1.00 41.03 93 LEU A CA 1
ATOM 748 C C . LEU A 1 93 ? 0.621 -8.381 -32.003 1.00 41.03 93 LEU A C 1
ATOM 750 O O . LEU A 1 93 ? 0.034 -8.071 -33.035 1.00 41.03 93 LEU A O 1
ATOM 754 N N . ASN A 1 94 ? 0.756 -9.651 -31.607 1.00 37.81 94 ASN A N 1
ATOM 755 C CA . ASN A 1 94 ? -0.348 -10.633 -31.570 1.00 37.81 94 ASN A CA 1
ATOM 756 C C . ASN A 1 94 ? 0.203 -12.053 -31.390 1.00 37.81 94 ASN A C 1
ATOM 758 O O . ASN A 1 94 ? 0.707 -12.653 -32.333 1.00 37.81 94 ASN A O 1
ATOM 762 N N . TYR A 1 95 ? 0.138 -12.555 -30.158 1.00 36.50 95 TYR A N 1
ATOM 763 C CA . TYR A 1 95 ? -0.602 -13.763 -29.745 1.00 36.50 95 TYR A CA 1
ATOM 764 C C . TYR A 1 95 ? -0.245 -14.165 -28.305 1.00 36.50 95 TYR A C 1
ATOM 766 O O . TYR A 1 95 ? -1.039 -14.825 -27.655 1.00 36.50 95 TYR A O 1
ATOM 774 N N . GLU A 1 96 ? 0.847 -13.634 -27.759 1.00 43.53 96 GLU A N 1
ATOM 775 C CA . GLU A 1 96 ? 1.179 -13.569 -26.332 1.00 43.53 96 GLU A CA 1
ATOM 776 C C . GLU A 1 96 ? 2.038 -12.307 -26.157 1.00 43.53 96 GLU A C 1
ATOM 778 O O . GLU A 1 96 ? 3.011 -12.140 -26.893 1.00 43.53 96 GLU A O 1
ATOM 783 N N . LYS A 1 97 ? 1.689 -11.374 -25.257 1.00 41.03 97 LYS A N 1
ATOM 784 C CA . LYS A 1 97 ? 2.500 -10.159 -25.061 1.00 41.03 97 LYS A CA 1
ATOM 785 C C . LYS A 1 97 ? 3.422 -10.318 -23.857 1.00 41.03 97 LYS A C 1
ATOM 787 O O . LYS A 1 97 ? 3.099 -9.901 -22.746 1.00 41.03 97 LYS A O 1
ATOM 792 N N . LYS A 1 98 ? 4.590 -10.901 -24.113 1.00 39.59 98 LYS A N 1
ATOM 793 C CA . LYS A 1 98 ? 5.782 -10.583 -23.322 1.00 39.59 98 LYS A CA 1
ATOM 794 C C . LYS A 1 98 ? 6.143 -9.123 -23.594 1.00 39.59 98 LYS A C 1
ATOM 796 O O . LYS A 1 98 ? 5.983 -8.647 -24.718 1.00 39.59 98 LYS A O 1
ATOM 801 N N . LEU A 1 99 ? 6.522 -8.377 -22.567 1.00 41.16 99 LEU A N 1
ATOM 802 C CA . LEU A 1 99 ? 6.831 -6.956 -22.717 1.00 41.16 99 LEU A CA 1
ATOM 803 C C . LEU A 1 99 ? 8.235 -6.789 -23.321 1.00 41.16 99 LEU A C 1
ATOM 805 O O . LEU A 1 99 ? 9.218 -7.224 -22.734 1.00 41.16 99 LEU A O 1
ATOM 809 N N . ASP A 1 100 ? 8.350 -6.125 -24.473 1.00 34.16 100 ASP A N 1
ATOM 810 C CA . ASP A 1 100 ? 9.648 -5.971 -25.145 1.00 34.16 100 ASP A CA 1
ATOM 811 C C . ASP A 1 100 ? 10.631 -5.072 -24.361 1.00 34.16 100 ASP A C 1
ATOM 813 O O . ASP A 1 100 ? 10.264 -4.046 -23.764 1.00 34.16 100 ASP A O 1
ATOM 817 N N . GLY A 1 101 ? 11.916 -5.444 -24.401 1.00 44.41 101 GLY A N 1
ATOM 818 C CA . GLY A 1 101 ? 13.017 -4.769 -23.707 1.00 44.41 101 GLY A CA 1
ATOM 819 C C . GLY A 1 101 ? 13.481 -5.541 -22.470 1.00 44.41 101 GLY A C 1
ATOM 820 O O . GLY A 1 101 ? 13.441 -6.760 -22.449 1.00 44.41 101 GLY A O 1
ATOM 821 N N . GLU A 1 102 ? 13.903 -4.858 -21.401 1.00 33.56 102 GLU A N 1
ATOM 822 C CA . GLU A 1 102 ? 14.418 -5.498 -20.160 1.00 33.56 102 GLU A CA 1
ATOM 823 C C . GLU A 1 102 ? 13.371 -6.283 -19.357 1.00 33.56 102 GLU A C 1
ATOM 825 O O . GLU A 1 102 ? 13.587 -6.616 -18.200 1.00 33.56 102 GLU A O 1
ATOM 830 N N . PHE A 1 103 ? 12.229 -6.539 -19.981 1.00 34.59 103 PHE A N 1
ATOM 831 C CA . PHE A 1 103 ? 11.044 -7.150 -19.432 1.00 34.59 103 PHE A CA 1
ATOM 832 C C . PHE A 1 103 ? 10.664 -8.416 -20.227 1.00 34.59 103 PHE A C 1
ATOM 834 O O . PHE A 1 103 ? 9.513 -8.827 -20.204 1.00 34.59 103 PHE A O 1
ATOM 841 N N . GLU A 1 104 ? 11.610 -9.044 -20.944 1.00 39.53 104 GLU A N 1
ATOM 842 C CA . GLU A 1 104 ? 11.365 -10.252 -21.762 1.00 39.53 104 GLU A CA 1
ATOM 843 C C . GLU A 1 104 ? 10.773 -11.431 -20.958 1.00 39.53 104 GLU A C 1
ATOM 845 O O . GLU A 1 104 ? 10.053 -12.260 -21.517 1.00 39.53 104 GLU A O 1
ATOM 850 N N . ASP A 1 105 ? 11.004 -11.465 -19.641 1.00 38.59 105 ASP A N 1
ATOM 851 C CA . ASP A 1 105 ? 10.401 -12.426 -18.701 1.00 38.59 105 ASP A CA 1
ATOM 852 C C . ASP A 1 105 ? 9.061 -11.951 -18.090 1.00 38.59 105 ASP A C 1
ATOM 854 O O . ASP A 1 105 ? 8.509 -12.601 -17.206 1.00 38.59 105 ASP A O 1
ATOM 858 N N . TRP A 1 106 ? 8.522 -10.813 -18.536 1.00 39.03 106 TRP A N 1
ATOM 859 C CA . TRP A 1 106 ? 7.396 -10.116 -17.913 1.00 39.03 106 TRP A CA 1
ATOM 860 C C . TRP A 1 106 ? 6.123 -10.259 -18.753 1.00 39.03 106 TRP A C 1
ATOM 862 O O . TRP A 1 106 ? 6.138 -10.080 -19.973 1.00 39.03 106 TRP A O 1
ATOM 872 N N . ILE A 1 107 ? 5.003 -10.540 -18.087 1.00 43.59 107 ILE A N 1
ATOM 873 C CA . ILE A 1 107 ? 3.700 -10.807 -18.714 1.00 43.59 107 ILE A CA 1
ATOM 874 C C . ILE A 1 107 ? 2.759 -9.616 -18.472 1.00 43.59 107 ILE A C 1
ATOM 876 O O . ILE A 1 107 ? 2.614 -9.155 -17.343 1.00 43.59 107 ILE A O 1
ATOM 880 N N . ASP A 1 108 ? 2.122 -9.107 -19.526 1.00 43.59 108 ASP A N 1
ATOM 881 C CA . ASP A 1 108 ? 1.103 -8.051 -19.439 1.00 43.59 108 ASP A CA 1
ATOM 882 C C . ASP A 1 108 ? -0.216 -8.620 -18.871 1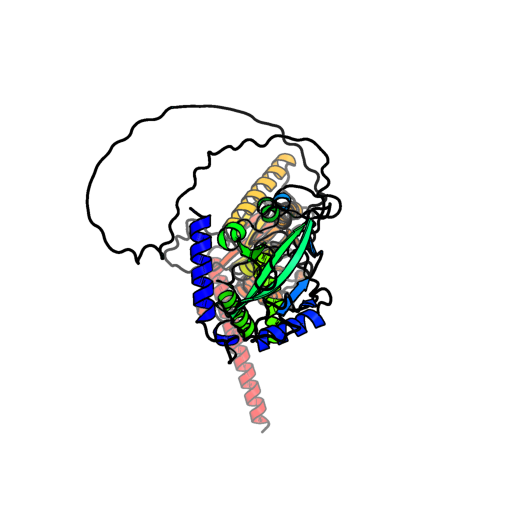.00 43.59 108 ASP A C 1
ATOM 884 O O . ASP A 1 108 ? -0.749 -9.614 -19.369 1.00 43.59 108 ASP A O 1
ATOM 888 N N . THR A 1 109 ? -0.760 -8.010 -17.817 1.00 41.44 109 THR A N 1
ATOM 889 C CA . THR A 1 109 ? -1.944 -8.504 -17.091 1.00 41.44 109 THR A CA 1
ATOM 890 C C . THR A 1 109 ? -3.271 -8.250 -17.823 1.00 41.44 109 THR A C 1
ATOM 892 O O . THR A 1 109 ? -4.307 -8.735 -17.387 1.00 41.44 109 THR A O 1
ATOM 895 N N . HIS A 1 110 ? -3.290 -7.491 -18.921 1.00 44.66 110 HIS A N 1
ATOM 896 C CA . HIS A 1 110 ? -4.495 -6.818 -19.451 1.00 44.66 110 HIS A CA 1
ATOM 897 C C . HIS A 1 110 ? -5.223 -7.548 -20.566 1.00 44.66 110 HIS A C 1
ATOM 899 O O . HIS A 1 110 ? -6.116 -6.994 -21.205 1.00 44.66 110 HIS A O 1
ATOM 905 N N . PHE A 1 111 ? -4.818 -8.775 -20.856 1.00 43.72 111 PHE A N 1
ATOM 906 C CA . PHE A 1 111 ? -5.074 -9.359 -22.164 1.00 43.72 111 PHE A CA 1
ATOM 907 C C . PHE A 1 111 ? -6.556 -9.712 -22.446 1.00 43.72 111 PHE A C 1
ATOM 909 O O . PHE A 1 111 ? -6.883 -10.019 -23.587 1.00 43.72 111 PHE A O 1
ATOM 916 N N . TYR A 1 112 ? -7.473 -9.614 -21.467 1.00 35.62 112 TYR A N 1
ATOM 917 C CA . TYR A 1 112 ? -8.857 -10.106 -21.618 1.00 35.62 112 TYR A CA 1
ATOM 918 C C . TYR A 1 112 ? -10.013 -9.160 -21.218 1.00 35.62 112 TYR A C 1
ATOM 920 O O . TYR A 1 112 ? -11.152 -9.620 -21.153 1.00 35.62 112 TYR A O 1
ATOM 928 N N . ALA A 1 113 ? -9.806 -7.859 -20.983 1.00 32.88 113 ALA A N 1
ATOM 929 C CA . ALA A 1 113 ? -10.941 -6.956 -20.719 1.00 32.88 113 ALA A CA 1
ATOM 930 C C . ALA A 1 113 ? -11.630 -6.512 -22.037 1.00 32.88 113 ALA A C 1
ATOM 932 O O . ALA A 1 113 ? -10.950 -5.963 -22.909 1.00 32.88 113 ALA A O 1
ATOM 933 N N . PRO A 1 114 ? -12.951 -6.721 -22.228 1.00 30.97 114 PRO A N 1
ATOM 934 C CA . PRO A 1 114 ? -13.646 -6.285 -23.439 1.00 30.97 114 PRO A CA 1
ATOM 935 C C . PRO A 1 114 ? -13.754 -4.752 -23.470 1.00 30.97 114 PRO A C 1
ATOM 937 O O . PRO A 1 114 ? -14.199 -4.138 -22.503 1.00 30.97 114 PRO A O 1
ATOM 940 N N . GLN A 1 115 ? -13.349 -4.123 -24.576 1.00 32.56 115 GLN A N 1
ATOM 941 C CA . GLN A 1 115 ? -13.491 -2.675 -24.757 1.00 32.56 115 GLN A CA 1
ATOM 942 C C . GLN A 1 115 ? -14.950 -2.312 -25.078 1.00 32.56 115 GLN A C 1
ATOM 944 O O . GLN A 1 115 ? -15.490 -2.754 -26.093 1.00 32.56 115 GLN A O 1
ATOM 949 N N . GLU A 1 116 ? -15.579 -1.480 -24.244 1.00 29.94 116 GLU A N 1
ATOM 950 C CA . GLU A 1 116 ? -16.836 -0.810 -24.594 1.00 29.94 116 GLU A CA 1
ATOM 951 C C . GLU A 1 116 ? -16.575 0.379 -25.532 1.00 29.94 116 GLU A C 1
ATOM 953 O O . GLU A 1 116 ? -15.714 1.225 -25.290 1.00 29.94 116 GLU A O 1
ATOM 958 N N . ASN A 1 117 ? -17.354 0.443 -26.614 1.00 32.12 117 ASN A N 1
ATOM 959 C CA . ASN A 1 117 ? -17.391 1.552 -27.562 1.00 32.12 117 ASN A CA 1
ATOM 960 C C . ASN A 1 117 ? -17.970 2.814 -26.903 1.00 32.12 117 ASN A C 1
ATOM 962 O O . ASN A 1 117 ? -19.137 2.811 -26.512 1.00 32.12 117 ASN A O 1
ATOM 966 N N . THR A 1 118 ? -17.235 3.929 -26.904 1.00 29.17 118 THR A N 1
ATOM 967 C CA . THR A 1 118 ? -17.824 5.254 -26.644 1.00 29.17 118 THR A CA 1
ATOM 968 C C . THR A 1 118 ? -17.716 6.176 -27.851 1.00 29.17 118 THR A C 1
ATOM 970 O O . THR A 1 118 ? -16.650 6.400 -28.418 1.00 29.17 118 THR A O 1
ATOM 973 N N . VAL A 1 119 ? -18.895 6.672 -28.213 1.00 27.91 119 VAL A N 1
ATOM 974 C CA . VAL A 1 119 ? -19.282 7.486 -29.362 1.00 27.91 119 VAL A CA 1
ATOM 975 C C . VAL A 1 119 ? -18.721 8.912 -29.291 1.00 27.91 119 VAL A C 1
ATOM 977 O O . VAL A 1 119 ? -18.592 9.500 -28.219 1.00 27.91 119 VAL A O 1
ATOM 980 N N . SER A 1 120 ? -18.448 9.454 -30.476 1.00 35.12 120 SER A N 1
ATOM 981 C CA . SER A 1 120 ? -18.027 10.813 -30.822 1.00 35.12 120 SER A CA 1
ATOM 982 C C . SER A 1 120 ? -18.801 11.939 -30.124 1.00 35.12 120 SER A C 1
ATOM 984 O O . SER A 1 120 ? -20.025 11.880 -29.991 1.00 35.12 120 SER A O 1
ATOM 986 N N . LYS A 1 121 ? -18.104 13.039 -29.816 1.00 29.95 121 LYS A N 1
ATOM 987 C CA . LYS A 1 121 ? -18.703 14.374 -29.684 1.00 29.95 121 LYS A CA 1
ATOM 988 C C . LYS A 1 121 ? -17.728 15.439 -30.186 1.00 29.95 121 LYS A C 1
ATOM 990 O O . LYS A 1 121 ? -16.792 15.810 -29.486 1.00 29.95 121 LYS A O 1
ATOM 995 N N . ASP A 1 122 ? -17.985 15.907 -31.401 1.00 30.12 122 ASP A N 1
ATOM 996 C CA . ASP A 1 122 ? -17.517 17.194 -31.910 1.00 30.12 122 ASP A CA 1
ATOM 997 C C . ASP A 1 122 ? -18.250 18.339 -31.192 1.00 30.12 122 ASP A C 1
ATOM 999 O O . ASP A 1 122 ? -19.433 18.193 -30.871 1.00 30.12 122 ASP A O 1
ATOM 1003 N N . LEU A 1 123 ? -17.571 19.475 -30.989 1.00 25.58 123 LEU A N 1
ATOM 1004 C CA . LEU A 1 123 ? -18.138 20.833 -31.044 1.00 25.58 123 LEU A CA 1
ATOM 1005 C C . LEU A 1 123 ? -17.009 21.887 -31.039 1.00 25.58 123 LEU A C 1
ATOM 1007 O O . LEU A 1 123 ? -16.089 21.835 -30.227 1.00 25.58 123 LEU A O 1
ATOM 1011 N N . GLU A 1 124 ? -17.107 22.800 -32.007 1.00 27.20 124 GLU A N 1
ATOM 1012 C CA . GLU A 1 124 ? -16.177 23.863 -32.422 1.00 27.20 124 GLU A CA 1
ATOM 1013 C C . GLU A 1 124 ? -16.201 25.146 -31.547 1.00 27.20 124 GLU A C 1
ATOM 1015 O O . GLU A 1 124 ? -17.004 25.251 -30.621 1.00 27.20 124 GLU A O 1
ATOM 1020 N N . ILE A 1 125 ? -15.426 26.157 -32.016 1.00 24.50 125 ILE A N 1
ATOM 1021 C CA . ILE A 1 125 ? -15.533 27.643 -31.878 1.00 24.50 125 ILE A CA 1
ATOM 1022 C C . ILE A 1 125 ? -14.419 28.228 -30.964 1.00 24.50 125 ILE A C 1
ATOM 1024 O O . ILE A 1 125 ? -14.231 27.733 -29.862 1.00 24.50 125 ILE A O 1
ATOM 1028 N N . SER A 1 126 ? -13.600 29.252 -31.285 1.00 24.08 126 SER A N 1
ATOM 1029 C CA . SER A 1 126 ? -13.536 30.289 -32.347 1.00 24.08 126 SER A CA 1
ATOM 1030 C C . SER A 1 126 ? -12.152 30.986 -32.402 1.00 24.08 126 SER A C 1
ATOM 1032 O O . SER A 1 126 ? -11.396 30.964 -31.437 1.00 24.08 126 SER A O 1
ATOM 1034 N N . GLN A 1 127 ? -11.903 31.669 -33.527 1.00 28.77 127 GLN A N 1
ATOM 1035 C CA . GLN A 1 127 ? -10.793 32.567 -33.913 1.00 28.77 127 GLN A CA 1
ATOM 1036 C C . GLN A 1 127 ? -10.623 33.844 -33.047 1.00 28.77 127 GLN A C 1
ATOM 1038 O O . GLN A 1 127 ? -11.602 34.276 -32.447 1.00 28.77 127 GLN A O 1
ATOM 1043 N N . ILE A 1 128 ? -9.428 34.482 -33.080 1.00 24.66 128 ILE A N 1
ATOM 1044 C CA . ILE A 1 128 ? -9.149 35.927 -33.362 1.00 24.66 128 ILE A CA 1
ATOM 1045 C C . ILE A 1 128 ? -7.612 36.205 -33.426 1.00 24.66 128 ILE A C 1
ATOM 1047 O O . ILE A 1 128 ? -6.818 35.517 -32.791 1.00 24.66 128 ILE A O 1
ATOM 1051 N N . GLU A 1 129 ? -7.245 37.191 -34.259 1.00 24.06 129 GLU A N 1
ATOM 1052 C CA . GLU A 1 129 ? -5.962 37.616 -34.877 1.00 24.06 129 GLU A CA 1
ATOM 1053 C C . GLU A 1 129 ? -4.946 38.457 -34.027 1.00 24.06 129 GLU A C 1
ATOM 1055 O O . GLU A 1 129 ? -5.257 38.817 -32.892 1.00 24.06 129 GLU A O 1
ATOM 1060 N N . PRO A 1 130 ? -3.725 38.776 -34.553 1.00 36.84 130 PRO A N 1
ATOM 1061 C CA . PRO A 1 130 ? -2.524 39.174 -33.791 1.00 36.84 130 PRO A CA 1
ATOM 1062 C C . PRO A 1 130 ? -2.224 40.690 -33.774 1.00 36.84 130 PRO A C 1
ATOM 1064 O O . PRO A 1 130 ? -2.672 41.415 -34.658 1.00 36.84 130 PRO A O 1
ATOM 1067 N N . VAL A 1 131 ? -1.377 41.172 -32.840 1.00 24.38 131 VAL A N 1
ATOM 1068 C CA . VAL A 1 131 ? -0.841 42.557 -32.863 1.00 24.38 131 VAL A CA 1
ATOM 1069 C C . VAL A 1 131 ? 0.604 42.693 -32.323 1.00 24.38 131 VAL A C 1
ATOM 1071 O O . VAL A 1 131 ? 0.866 42.417 -31.158 1.00 24.38 131 VAL A O 1
ATOM 1074 N N . ALA A 1 132 ? 1.464 43.193 -33.225 1.00 25.88 132 ALA A N 1
ATOM 1075 C CA . ALA A 1 132 ? 2.588 44.153 -33.155 1.00 25.88 132 ALA A CA 1
ATOM 1076 C C . ALA A 1 132 ? 3.837 43.997 -32.249 1.00 25.88 132 ALA A C 1
ATOM 1078 O O . ALA A 1 132 ? 3.782 43.837 -31.034 1.00 25.88 132 ALA A O 1
ATOM 1079 N N . GLU A 1 133 ? 4.975 44.219 -32.922 1.00 27.47 133 GLU A N 1
ATOM 1080 C CA . GLU A 1 133 ? 6.337 44.485 -32.440 1.00 27.47 133 GLU A CA 1
ATOM 1081 C C . GLU A 1 133 ? 6.463 45.767 -31.595 1.00 27.47 133 GLU A C 1
ATOM 1083 O O . GLU A 1 133 ? 5.745 46.740 -31.823 1.00 27.47 133 GLU A O 1
ATOM 1088 N N . ASN A 1 134 ? 7.478 45.819 -30.720 1.00 25.72 134 ASN A N 1
ATOM 1089 C CA . ASN A 1 134 ? 8.231 47.049 -30.454 1.00 25.72 134 ASN A CA 1
ATOM 1090 C C . ASN A 1 134 ? 9.674 46.762 -29.996 1.00 25.72 134 ASN A C 1
ATOM 1092 O O . ASN A 1 134 ? 9.935 45.854 -29.211 1.00 25.72 134 ASN A O 1
ATOM 1096 N N . ASN A 1 135 ? 10.577 47.574 -30.549 1.00 24.67 135 ASN A N 1
ATOM 1097 C CA . ASN A 1 135 ? 12.041 47.554 -30.483 1.00 24.67 135 ASN A CA 1
ATOM 1098 C C . ASN A 1 135 ? 12.638 48.199 -29.212 1.00 24.67 135 ASN A C 1
ATOM 1100 O O . ASN A 1 135 ? 11.933 48.889 -28.477 1.00 24.67 135 ASN A O 1
ATOM 1104 N N . SER A 1 136 ? 13.980 48.109 -29.130 1.00 24.75 136 SER A N 1
ATOM 1105 C CA . SER A 1 136 ? 14.986 48.941 -28.411 1.00 24.75 136 SER A CA 1
ATOM 1106 C C . SER A 1 136 ? 15.613 48.286 -27.170 1.00 24.75 136 SER A C 1
ATOM 1108 O O . SER A 1 136 ? 14.911 47.629 -26.413 1.00 24.75 136 SER A O 1
ATOM 1110 N N . SER A 1 137 ? 16.914 48.399 -26.871 1.00 24.86 137 SER A N 1
ATOM 1111 C CA . SER A 1 137 ? 18.109 48.976 -27.531 1.00 24.86 137 SER A CA 1
ATOM 1112 C C . SER A 1 137 ? 19.348 48.614 -26.688 1.00 24.86 137 SER A C 1
ATOM 1114 O O . SER A 1 137 ? 19.197 48.567 -25.471 1.00 24.86 137 SER A O 1
ATOM 1116 N N . ASP A 1 138 ? 20.513 48.479 -27.345 1.00 25.92 138 ASP A N 1
ATOM 1117 C CA . ASP A 1 138 ? 21.892 48.853 -26.929 1.00 25.92 138 ASP A CA 1
ATOM 1118 C C . ASP A 1 138 ? 22.467 48.300 -25.595 1.00 25.92 138 ASP A C 1
ATOM 1120 O O . ASP A 1 138 ? 21.773 48.190 -24.597 1.00 25.92 138 ASP A O 1
ATOM 1124 N N . SER A 1 139 ? 23.743 47.932 -25.424 1.00 27.03 139 SER A N 1
ATOM 1125 C CA . SER A 1 139 ? 25.018 48.159 -26.131 1.00 27.03 139 SER A CA 1
ATOM 1126 C C . SER A 1 139 ? 26.107 47.267 -25.485 1.00 27.03 139 SER A C 1
ATOM 1128 O O . SER A 1 139 ? 26.012 47.043 -24.282 1.00 27.03 139 SER A O 1
ATOM 1130 N N . GLU A 1 140 ? 27.111 46.847 -26.278 1.00 27.48 140 GLU A N 1
ATOM 1131 C CA . GLU A 1 140 ? 28.575 46.718 -25.990 1.00 27.48 140 GLU A CA 1
ATOM 1132 C C . GLU A 1 140 ? 29.025 46.061 -24.647 1.00 27.48 140 GLU A C 1
ATOM 1134 O O . GLU A 1 140 ? 28.571 46.416 -23.572 1.00 27.48 140 GLU A O 1
ATOM 1139 N N . ASP A 1 141 ? 29.921 45.071 -24.556 1.00 28.00 141 ASP A N 1
ATOM 1140 C CA . ASP A 1 141 ? 31.198 44.841 -25.237 1.00 28.00 141 ASP A CA 1
ATOM 1141 C C . ASP A 1 141 ? 31.668 43.378 -25.055 1.00 28.00 141 ASP A C 1
ATOM 1143 O O . ASP A 1 141 ? 31.214 42.647 -24.174 1.00 28.00 141 ASP A O 1
ATOM 1147 N N . ALA A 1 142 ? 32.611 42.963 -25.902 1.00 40.00 142 ALA A N 1
ATOM 1148 C CA . ALA A 1 142 ? 33.174 41.617 -25.995 1.00 40.00 142 ALA A CA 1
ATOM 1149 C C . ALA A 1 142 ? 33.975 41.158 -24.759 1.00 40.00 142 ALA A C 1
ATOM 1151 O O . ALA A 1 142 ? 34.920 41.833 -24.351 1.00 40.00 142 ALA A O 1
ATOM 1152 N N . LEU A 1 143 ? 33.701 39.938 -24.272 1.00 31.58 143 LEU A N 1
ATOM 1153 C CA . LEU A 1 143 ? 34.600 39.174 -23.400 1.00 31.58 143 LEU A CA 1
ATOM 1154 C C . LEU A 1 143 ? 34.608 37.674 -23.757 1.00 31.58 143 LEU A C 1
ATOM 1156 O O . LEU A 1 143 ? 33.570 37.032 -23.869 1.00 31.58 143 LEU A O 1
ATOM 1160 N N . ASP A 1 144 ? 35.843 37.219 -23.967 1.00 33.44 144 ASP A N 1
ATOM 1161 C CA . ASP A 1 144 ? 36.484 35.897 -23.963 1.00 33.44 144 ASP A CA 1
ATOM 1162 C C . ASP A 1 144 ? 35.770 34.601 -24.402 1.00 33.44 144 ASP A C 1
ATOM 1164 O O . ASP A 1 144 ? 34.714 34.197 -23.927 1.00 33.44 144 ASP A O 1
ATOM 1168 N N . MET A 1 145 ? 36.456 33.870 -25.284 1.00 34.94 145 MET A N 1
ATOM 1169 C CA . MET A 1 145 ? 35.973 32.697 -26.025 1.00 34.94 145 MET A CA 1
ATOM 1170 C C . MET A 1 145 ? 36.128 31.363 -25.263 1.00 34.94 145 MET A C 1
ATOM 1172 O O . MET A 1 145 ? 35.985 30.303 -25.873 1.00 34.94 145 MET A O 1
ATOM 1176 N N . ASP A 1 146 ? 36.379 31.400 -23.950 1.00 35.19 146 ASP A N 1
ATOM 1177 C CA . ASP A 1 146 ? 36.622 30.203 -23.125 1.00 35.19 146 ASP A CA 1
ATOM 1178 C C . ASP A 1 146 ? 35.479 29.849 -22.145 1.00 35.19 146 ASP A C 1
ATOM 1180 O O . ASP A 1 146 ? 35.483 28.751 -21.592 1.00 35.19 146 ASP A O 1
ATOM 1184 N N . ASP A 1 147 ? 34.434 30.679 -22.016 1.00 36.72 147 ASP A N 1
ATOM 1185 C CA . ASP A 1 147 ? 33.276 30.401 -21.133 1.00 36.72 147 ASP A CA 1
ATOM 1186 C C . ASP A 1 147 ? 32.026 29.845 -21.856 1.00 36.72 147 ASP A C 1
ATOM 1188 O O . ASP A 1 147 ? 31.019 29.516 -21.230 1.00 36.72 147 ASP A O 1
ATOM 1192 N N . PHE A 1 148 ? 32.074 29.647 -23.180 1.00 33.25 148 PHE A N 1
ATOM 1193 C CA . PHE A 1 148 ? 30.912 29.198 -23.973 1.00 33.25 148 PHE A CA 1
ATOM 1194 C C . PHE A 1 148 ? 30.652 27.672 -23.951 1.00 33.25 148 PHE A C 1
ATOM 1196 O O . PHE A 1 148 ? 29.702 27.194 -24.565 1.00 33.25 148 PHE A O 1
ATOM 1203 N N . MET A 1 149 ? 31.473 26.868 -23.265 1.00 30.83 149 MET A N 1
ATOM 1204 C CA . MET A 1 149 ? 31.326 25.398 -23.255 1.00 30.83 149 MET A CA 1
ATOM 1205 C C . MET A 1 149 ? 30.675 24.813 -21.992 1.00 30.83 149 MET A C 1
ATOM 1207 O O . MET A 1 149 ? 30.564 23.592 -21.906 1.00 30.83 149 MET A O 1
ATOM 1211 N N . ASN A 1 150 ? 30.224 25.634 -21.035 1.00 37.97 150 ASN A N 1
ATOM 1212 C CA . ASN A 1 150 ? 29.768 25.135 -19.728 1.00 37.97 150 ASN A CA 1
ATOM 1213 C C . ASN A 1 150 ? 28.425 25.678 -19.201 1.00 37.97 150 ASN A C 1
ATOM 1215 O O . ASN A 1 150 ? 28.172 25.571 -18.002 1.00 37.97 150 ASN A O 1
ATOM 1219 N N . SER A 1 151 ? 27.517 26.167 -20.046 1.00 29.77 151 SER A N 1
ATOM 1220 C CA . SER A 1 151 ? 26.139 26.437 -19.612 1.00 29.77 151 SER A CA 1
ATOM 1221 C C . SER A 1 151 ? 25.101 25.704 -20.461 1.00 29.77 151 SER A C 1
ATOM 1223 O O . SER A 1 151 ? 24.968 25.893 -21.670 1.00 29.77 151 SER A O 1
ATOM 1225 N N . ASP A 1 152 ? 24.368 24.825 -19.780 1.00 39.12 152 ASP A N 1
ATOM 1226 C CA . ASP A 1 152 ? 23.080 24.296 -20.199 1.00 39.12 152 ASP A CA 1
ATOM 1227 C C . ASP A 1 152 ? 22.083 25.455 -20.348 1.00 39.12 152 ASP A C 1
ATOM 1229 O O . ASP A 1 152 ? 21.692 26.034 -19.344 1.00 39.12 152 ASP A O 1
ATOM 1233 N N . GLU A 1 153 ? 21.648 25.773 -21.573 1.00 29.00 153 GLU A N 1
ATOM 1234 C CA . GLU A 1 153 ? 20.301 26.304 -21.839 1.00 29.00 153 GLU A CA 1
ATOM 1235 C C . GLU A 1 153 ? 19.944 26.250 -23.342 1.00 29.00 153 GLU A C 1
ATOM 1237 O O . GLU A 1 153 ? 20.467 26.961 -24.196 1.00 29.00 153 GLU A O 1
ATOM 1242 N N . ILE A 1 154 ? 19.061 25.297 -23.649 1.00 26.48 154 ILE A N 1
ATOM 1243 C CA . ILE A 1 154 ? 17.971 25.298 -24.637 1.00 26.48 154 ILE A CA 1
ATOM 1244 C C . ILE A 1 154 ? 18.048 26.361 -25.757 1.00 26.48 154 ILE A C 1
ATOM 1246 O O . ILE A 1 154 ? 17.750 27.535 -25.554 1.00 26.48 154 ILE A O 1
ATOM 1250 N N . LYS A 1 155 ? 18.202 25.901 -27.008 1.00 25.30 155 LYS A N 1
ATOM 1251 C CA . LYS A 1 155 ? 17.481 26.507 -28.140 1.00 25.30 155 LYS A CA 1
ATOM 1252 C C . LYS A 1 155 ? 16.521 25.495 -28.747 1.00 25.30 155 LYS A C 1
ATOM 1254 O O . LYS A 1 155 ? 16.920 24.465 -29.287 1.00 25.30 155 LYS A O 1
ATOM 1259 N N . GLN A 1 156 ? 15.244 25.832 -28.593 1.00 31.19 156 GLN A N 1
ATOM 1260 C CA . GLN A 1 156 ? 14.088 25.270 -29.273 1.00 31.19 156 GLN A CA 1
ATOM 1261 C C . GLN A 1 156 ? 14.367 25.128 -30.775 1.00 31.19 156 GLN A C 1
ATOM 1263 O O . GLN A 1 156 ? 14.820 26.072 -31.422 1.00 31.19 156 GLN A O 1
ATOM 1268 N N . VAL A 1 157 ? 14.072 23.950 -31.324 1.00 27.88 157 VAL A N 1
ATOM 1269 C CA . VAL A 1 157 ? 13.960 23.743 -32.768 1.00 27.88 157 VAL A CA 1
ATOM 1270 C C . VAL A 1 157 ? 12.478 23.784 -33.122 1.00 27.88 157 VAL A C 1
ATOM 1272 O O . VAL A 1 157 ? 11.677 23.020 -32.590 1.00 27.88 157 VAL A O 1
ATOM 1275 N N . ASP A 1 158 ? 12.159 24.723 -34.005 1.00 26.53 158 ASP A N 1
ATOM 1276 C CA . ASP A 1 158 ? 10.883 24.961 -34.675 1.00 26.53 158 ASP A CA 1
ATOM 1277 C C . ASP A 1 158 ? 10.260 23.658 -35.246 1.00 26.53 158 ASP A C 1
ATOM 1279 O O . ASP A 1 158 ? 10.920 22.971 -36.036 1.00 26.53 158 ASP A O 1
ATOM 1283 N N . PRO A 1 159 ? 9.009 23.287 -34.889 1.00 29.25 159 PRO A N 1
ATOM 1284 C CA . PRO A 1 159 ? 8.357 22.061 -35.365 1.00 29.25 159 PRO A CA 1
ATOM 1285 C C . PRO A 1 159 ? 7.934 22.075 -36.844 1.00 29.25 159 PRO A C 1
ATOM 1287 O O . PRO A 1 159 ? 7.407 21.075 -37.336 1.00 29.25 159 PRO A O 1
ATOM 1290 N N . SER A 1 160 ? 8.127 23.168 -37.584 1.00 29.92 160 SER A N 1
ATOM 1291 C CA . SER A 1 160 ? 7.516 23.330 -38.908 1.00 29.92 160 SER A CA 1
ATOM 1292 C C . SER A 1 160 ? 8.505 23.134 -40.058 1.00 29.92 160 SER A C 1
ATOM 1294 O O . SER A 1 160 ? 8.809 24.058 -40.808 1.00 29.92 160 SER A O 1
ATOM 1296 N N . ARG A 1 161 ? 8.969 21.896 -40.282 1.00 25.56 161 ARG A N 1
ATOM 1297 C CA . ARG A 1 161 ? 9.543 21.521 -41.589 1.00 25.56 161 ARG A CA 1
ATOM 1298 C C . ARG A 1 161 ? 9.027 20.169 -42.066 1.00 25.56 161 ARG A C 1
ATOM 1300 O O . ARG A 1 161 ? 9.663 19.130 -41.914 1.00 25.56 161 ARG A O 1
ATOM 1307 N N . TYR A 1 162 ? 7.860 20.214 -42.703 1.00 26.67 162 TYR A N 1
ATOM 1308 C CA . TYR A 1 162 ? 7.346 19.122 -43.520 1.00 26.67 162 TYR A CA 1
ATOM 1309 C C . TYR A 1 162 ? 8.349 18.774 -44.626 1.00 26.67 162 TYR A C 1
ATOM 1311 O O . TYR A 1 162 ? 8.695 19.619 -45.452 1.00 26.67 162 TYR A O 1
ATOM 1319 N N . THR A 1 163 ? 8.773 17.510 -44.676 1.00 25.52 163 THR A N 1
ATOM 1320 C CA . THR A 1 163 ? 9.377 16.931 -45.881 1.00 25.52 163 THR A CA 1
ATOM 1321 C C . THR A 1 163 ? 8.522 15.748 -46.320 1.00 25.52 163 THR A C 1
ATOM 1323 O O . THR A 1 163 ? 8.219 14.850 -45.539 1.00 25.52 163 THR A O 1
ATOM 1326 N N . ILE A 1 164 ? 8.075 15.812 -47.569 1.00 24.92 164 ILE A N 1
ATOM 1327 C CA . ILE A 1 164 ? 7.089 14.935 -48.200 1.00 24.92 164 ILE A CA 1
ATOM 1328 C C . ILE A 1 164 ? 7.633 13.503 -48.283 1.00 24.92 164 ILE A C 1
ATOM 1330 O O . ILE A 1 164 ? 8.615 13.253 -48.982 1.00 24.92 164 ILE A O 1
ATOM 1334 N N . VAL A 1 165 ? 6.972 12.546 -47.626 1.00 26.81 165 VAL A N 1
ATOM 1335 C CA . VAL A 1 165 ? 7.223 11.115 -47.849 1.00 26.81 165 VAL A CA 1
ATOM 1336 C C . VAL A 1 165 ? 6.345 10.656 -49.008 1.00 26.81 165 VAL A C 1
ATOM 1338 O O . VAL A 1 165 ? 5.118 10.631 -48.905 1.00 26.81 165 VAL A O 1
ATOM 1341 N N . LYS A 1 166 ? 6.977 10.285 -50.127 1.00 27.61 166 LYS A N 1
ATOM 1342 C CA . LYS A 1 166 ? 6.316 9.524 -51.193 1.00 27.61 166 LYS A CA 1
ATOM 1343 C C . LYS A 1 166 ? 5.774 8.225 -50.595 1.00 27.61 166 LYS A C 1
ATOM 1345 O O . LYS A 1 166 ? 6.535 7.411 -50.081 1.00 27.61 166 LYS A O 1
ATOM 1350 N N . LYS A 1 167 ? 4.457 8.045 -50.676 1.00 27.77 167 LYS A N 1
ATOM 1351 C CA . LYS A 1 167 ? 3.782 6.788 -50.361 1.00 27.77 167 LYS A CA 1
ATOM 1352 C C . LYS A 1 167 ? 4.121 5.787 -51.465 1.00 27.77 167 LYS A C 1
ATOM 1354 O O . LYS A 1 167 ? 3.715 5.981 -52.608 1.00 27.77 167 LYS A O 1
ATOM 1359 N N . THR A 1 168 ? 4.842 4.731 -51.116 1.00 26.89 168 THR A N 1
ATOM 1360 C CA . THR A 1 168 ? 4.928 3.526 -51.943 1.00 26.89 168 THR A CA 1
ATOM 1361 C C . THR A 1 168 ? 4.265 2.408 -51.156 1.00 26.89 168 THR A C 1
ATOM 1363 O O . THR A 1 168 ? 4.711 2.057 -50.066 1.00 26.89 168 THR A O 1
ATOM 1366 N N . GLU A 1 169 ? 3.158 1.889 -51.675 1.00 38.56 169 GLU A N 1
ATOM 1367 C CA . GLU A 1 169 ? 2.544 0.661 -51.180 1.00 38.56 169 GLU A CA 1
ATOM 1368 C C . GLU A 1 169 ? 3.452 -0.531 -51.509 1.00 38.56 169 GLU A C 1
ATOM 1370 O O . GLU A 1 169 ? 3.908 -0.651 -52.646 1.00 38.56 169 GLU A O 1
ATOM 1375 N N . SER A 1 170 ? 3.726 -1.406 -50.534 1.00 34.47 170 SER A N 1
ATOM 1376 C CA . SER A 1 170 ? 3.694 -2.878 -50.685 1.00 34.47 170 SER A CA 1
ATOM 1377 C C . SER A 1 170 ? 4.350 -3.615 -49.501 1.00 34.47 170 SER A C 1
ATOM 1379 O O . SER A 1 170 ? 5.433 -3.264 -49.049 1.00 34.47 170 SER A O 1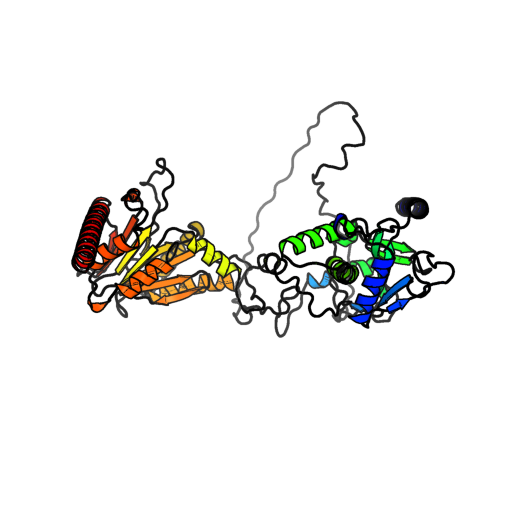
ATOM 1381 N N . ASN A 1 171 ? 3.674 -4.677 -49.042 1.00 36.16 171 ASN A N 1
ATOM 1382 C CA . ASN A 1 171 ? 4.154 -5.783 -48.197 1.00 36.16 171 ASN A CA 1
ATOM 1383 C C . ASN A 1 171 ? 4.876 -5.440 -46.876 1.00 36.16 171 ASN A C 1
ATOM 1385 O O . ASN A 1 171 ? 6.099 -5.326 -46.823 1.00 36.16 171 ASN A O 1
ATOM 1389 N N . LYS A 1 172 ? 4.120 -5.437 -45.766 1.00 48.50 172 LYS A N 1
ATOM 1390 C CA . LYS A 1 172 ? 4.628 -5.418 -44.377 1.00 48.50 172 LYS A CA 1
ATOM 1391 C C . LYS A 1 172 ? 5.340 -6.736 -43.986 1.00 48.50 172 LYS A C 1
ATOM 1393 O O . LYS A 1 172 ? 4.897 -7.447 -43.094 1.00 48.50 172 LYS A O 1
ATOM 1398 N N . ILE A 1 173 ? 6.451 -7.080 -44.635 1.00 53.75 173 ILE A N 1
ATOM 1399 C CA . ILE A 1 173 ? 7.431 -8.033 -44.087 1.00 53.75 173 ILE A CA 1
ATOM 1400 C C . ILE A 1 173 ? 8.730 -7.255 -43.883 1.00 53.75 173 ILE A C 1
ATOM 1402 O O . ILE A 1 173 ? 9.406 -6.895 -44.849 1.00 53.75 173 ILE A O 1
ATOM 1406 N N . LEU A 1 174 ? 9.072 -6.967 -42.624 1.00 59.44 174 LEU A N 1
ATOM 1407 C CA . LEU A 1 174 ? 10.356 -6.363 -42.264 1.00 59.44 174 LEU A CA 1
ATOM 1408 C C . LEU A 1 174 ? 11.470 -7.364 -42.573 1.00 59.44 174 LEU A C 1
ATOM 1410 O O . LEU A 1 174 ? 11.601 -8.401 -41.930 1.00 59.44 174 LEU A O 1
ATOM 1414 N N . LYS A 1 175 ? 12.272 -7.069 -43.596 1.00 71.50 175 LYS A N 1
ATOM 1415 C CA . LYS A 1 175 ? 13.384 -7.933 -43.991 1.00 71.50 175 LYS A CA 1
ATOM 1416 C C . LYS A 1 175 ? 14.560 -7.760 -43.021 1.00 71.50 175 LYS A C 1
ATOM 1418 O O . LYS A 1 175 ? 15.001 -6.634 -42.788 1.00 71.50 175 LYS A O 1
ATOM 1423 N N . THR A 1 176 ? 15.086 -8.859 -42.480 1.00 77.62 176 THR A N 1
ATOM 1424 C CA . THR A 1 176 ? 16.232 -8.867 -41.552 1.00 77.62 176 THR A CA 1
ATOM 1425 C C . THR A 1 176 ? 17.476 -8.240 -42.196 1.00 77.62 176 THR A C 1
ATOM 1427 O O . THR A 1 176 ? 17.815 -8.563 -43.333 1.00 77.62 176 THR A O 1
ATOM 1430 N N . ARG A 1 177 ? 18.148 -7.332 -41.475 1.00 87.56 177 ARG A N 1
ATOM 1431 C CA . ARG A 1 177 ? 19.488 -6.825 -41.836 1.00 87.56 177 ARG A CA 1
ATOM 1432 C C . ARG A 1 177 ? 20.535 -7.645 -41.087 1.00 87.56 177 ARG A C 1
ATOM 1434 O O . ARG A 1 177 ? 20.228 -8.221 -40.047 1.00 87.56 177 ARG A O 1
ATOM 1441 N N . THR A 1 178 ? 21.761 -7.696 -41.584 1.00 88.75 178 THR A N 1
ATOM 1442 C CA . THR A 1 178 ? 22.877 -8.350 -40.884 1.00 88.75 178 THR A CA 1
ATOM 1443 C C . THR A 1 178 ? 24.066 -7.415 -40.793 1.00 88.75 178 THR A C 1
ATOM 1445 O O . THR A 1 178 ? 24.302 -6.658 -41.726 1.00 88.75 178 THR A O 1
ATOM 1448 N N . TYR A 1 179 ? 24.834 -7.490 -39.714 1.00 90.62 179 TYR A N 1
ATOM 1449 C CA . TYR A 1 179 ? 25.991 -6.638 -39.474 1.00 90.62 179 TYR A CA 1
ATOM 1450 C C . TYR A 1 179 ? 27.259 -7.463 -39.282 1.00 90.62 179 TYR A C 1
ATOM 1452 O O . TYR A 1 179 ? 27.238 -8.521 -38.656 1.00 90.62 179 TYR A O 1
ATOM 1460 N N . ASN A 1 180 ? 28.371 -6.943 -39.785 1.00 91.19 180 ASN A N 1
ATOM 1461 C CA . ASN A 1 180 ? 29.700 -7.359 -39.366 1.00 91.19 180 ASN A CA 1
ATOM 1462 C C . ASN A 1 180 ? 30.215 -6.327 -38.365 1.00 91.19 180 ASN A C 1
ATOM 1464 O O . ASN A 1 180 ? 30.138 -5.119 -38.616 1.00 91.19 180 ASN A O 1
ATOM 1468 N N . LEU A 1 181 ? 30.704 -6.805 -37.225 1.00 91.38 181 LEU A N 1
ATOM 1469 C CA . LEU A 1 181 ? 31.186 -5.965 -36.137 1.00 91.38 181 LEU A CA 1
ATOM 1470 C C . LEU A 1 181 ? 32.663 -6.226 -35.894 1.00 91.38 181 LEU A C 1
ATOM 1472 O O . LEU A 1 181 ? 33.063 -7.382 -35.732 1.00 91.38 181 LEU A O 1
ATOM 1476 N N . ASN A 1 182 ? 33.444 -5.150 -35.789 1.00 93.19 182 ASN A N 1
ATOM 1477 C CA . ASN A 1 182 ? 34.865 -5.235 -35.469 1.00 93.19 182 ASN A CA 1
ATOM 1478 C C . ASN 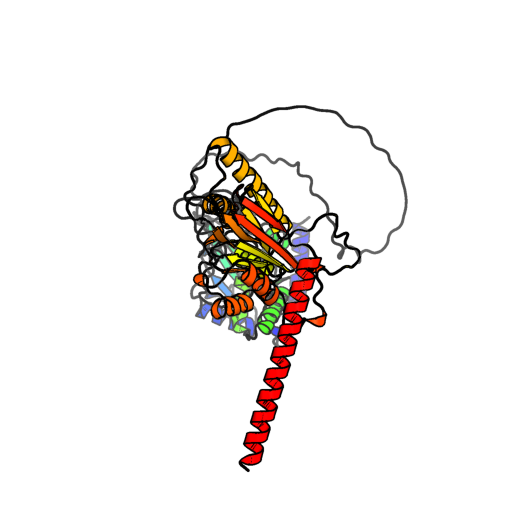A 1 182 ? 35.176 -4.464 -34.186 1.00 93.19 182 ASN A C 1
ATOM 1480 O O . ASN A 1 182 ? 34.720 -3.333 -34.025 1.00 93.19 182 ASN A O 1
ATOM 1484 N N . ILE A 1 183 ? 36.004 -5.027 -33.304 1.00 93.88 183 ILE A N 1
ATOM 1485 C CA . ILE A 1 183 ? 36.537 -4.333 -32.124 1.00 93.88 183 ILE A CA 1
ATOM 1486 C C . ILE A 1 183 ? 38.041 -4.142 -32.287 1.00 93.88 183 ILE A C 1
ATOM 1488 O O . ILE A 1 183 ? 38.787 -5.109 -32.446 1.00 93.88 183 ILE A O 1
ATOM 1492 N N . THR A 1 184 ? 38.490 -2.894 -32.192 1.00 93.88 184 THR A N 1
ATOM 1493 C CA . THR A 1 184 ? 39.905 -2.512 -32.278 1.00 93.88 184 THR A CA 1
ATOM 1494 C C . THR A 1 184 ? 40.360 -1.837 -30.990 1.00 93.88 184 THR A C 1
ATOM 1496 O O . THR A 1 184 ? 39.558 -1.195 -30.309 1.00 93.88 184 THR A O 1
ATOM 1499 N N . TYR A 1 185 ? 41.658 -1.892 -30.701 1.00 93.81 185 TYR A N 1
ATOM 1500 C CA . TYR A 1 185 ? 42.261 -1.072 -29.654 1.00 93.81 185 TYR A CA 1
ATOM 1501 C C . TYR A 1 185 ? 42.560 0.338 -30.178 1.00 93.81 185 TYR A C 1
ATOM 1503 O O . TYR A 1 185 ? 43.313 0.509 -31.139 1.00 93.81 185 TYR A O 1
ATOM 1511 N N . ASP A 1 186 ? 41.983 1.357 -29.545 1.00 90.50 186 ASP A N 1
ATOM 1512 C CA . ASP A 1 186 ? 42.275 2.755 -29.847 1.00 90.50 186 ASP A CA 1
ATOM 1513 C C . ASP A 1 186 ? 43.475 3.229 -29.018 1.00 90.50 186 ASP A C 1
ATOM 1515 O O . ASP A 1 186 ? 43.400 3.332 -27.793 1.00 90.50 186 ASP A O 1
ATOM 1519 N N . LYS A 1 187 ? 44.597 3.522 -29.683 1.00 87.25 187 LYS A N 1
ATOM 1520 C CA . LYS A 1 187 ? 45.842 3.926 -29.014 1.00 87.25 187 LYS A CA 1
ATOM 1521 C C . LYS A 1 187 ? 45.750 5.310 -28.361 1.00 87.25 187 LYS A C 1
ATOM 1523 O O . LYS A 1 187 ? 46.395 5.522 -27.336 1.00 87.25 187 LYS A O 1
ATOM 1528 N N . TYR A 1 188 ? 44.993 6.240 -28.941 1.00 84.19 188 TYR A N 1
ATOM 1529 C CA . TYR A 1 188 ? 44.893 7.608 -28.429 1.00 84.19 188 TYR A CA 1
ATOM 1530 C C . TYR A 1 188 ? 44.028 7.651 -27.165 1.00 84.19 188 TYR A C 1
ATOM 1532 O O . TYR A 1 188 ? 44.440 8.200 -26.143 1.00 84.19 188 TYR A O 1
ATOM 1540 N N . TYR A 1 189 ? 42.866 6.996 -27.201 1.00 85.06 189 TYR A N 1
ATOM 1541 C CA . TYR A 1 189 ? 41.957 6.929 -26.054 1.00 85.06 189 TYR A CA 1
ATOM 1542 C C . TYR A 1 189 ? 42.287 5.804 -25.067 1.00 85.06 189 TYR A C 1
ATOM 1544 O O . TYR A 1 189 ? 41.801 5.844 -23.938 1.00 85.06 189 TYR A O 1
ATOM 1552 N N . GLN A 1 190 ? 43.119 4.833 -25.461 1.00 90.50 190 GLN A N 1
ATOM 1553 C CA . GLN A 1 190 ? 43.515 3.665 -24.657 1.00 90.50 190 GLN A CA 1
ATOM 1554 C C . GLN A 1 190 ? 42.297 2.823 -24.228 1.00 90.50 190 GLN A C 1
ATOM 1556 O O . GLN A 1 190 ? 42.158 2.423 -23.071 1.00 90.50 190 GLN A O 1
ATOM 1561 N N . THR A 1 191 ? 41.364 2.615 -25.163 1.00 90.06 191 THR A N 1
ATOM 1562 C CA . THR A 1 191 ? 40.088 1.907 -24.948 1.00 90.06 191 THR A CA 1
ATOM 1563 C C . THR A 1 191 ? 39.717 1.054 -26.161 1.00 90.06 191 THR A C 1
ATOM 1565 O O . THR A 1 191 ? 40.308 1.181 -27.233 1.00 90.06 191 THR A O 1
ATOM 1568 N N . SER A 1 192 ? 38.727 0.174 -26.001 1.00 92.56 192 SER A N 1
ATOM 1569 C CA . SER A 1 192 ? 38.141 -0.560 -27.131 1.00 92.56 192 SER A CA 1
ATOM 1570 C C . SER A 1 192 ? 37.240 0.347 -27.976 1.00 92.56 192 SER A C 1
ATOM 1572 O O . SER A 1 192 ? 36.531 1.205 -27.442 1.00 92.56 192 SER A O 1
ATOM 1574 N N . ARG A 1 193 ? 37.239 0.135 -29.294 1.00 92.50 193 ARG A N 1
ATOM 1575 C CA . ARG A 1 193 ? 36.417 0.863 -30.270 1.00 92.50 193 ARG A CA 1
ATOM 1576 C C . ARG A 1 193 ? 35.657 -0.114 -31.164 1.00 92.50 193 ARG A C 1
ATOM 1578 O O . ARG A 1 193 ? 36.266 -1.057 -31.663 1.00 92.50 193 ARG A O 1
ATOM 1585 N N . LEU A 1 194 ? 34.355 0.119 -31.361 1.00 91.50 194 LEU A N 1
ATOM 1586 C CA . LEU A 1 194 ? 33.488 -0.728 -32.188 1.00 91.50 194 LEU A CA 1
ATOM 1587 C C . LEU A 1 194 ? 33.267 -0.108 -33.572 1.00 91.50 194 LEU A C 1
ATOM 1589 O O . LEU A 1 194 ? 32.984 1.087 -33.687 1.00 91.50 194 LEU A O 1
ATOM 1593 N N . TRP A 1 195 ? 33.335 -0.954 -34.594 1.00 91.62 195 TRP A N 1
ATOM 1594 C CA . TRP A 1 195 ? 33.076 -0.645 -35.993 1.00 91.62 195 TRP A CA 1
ATOM 1595 C C . TRP A 1 195 ? 31.953 -1.528 -36.520 1.00 91.62 195 TRP A C 1
ATOM 1597 O O . TRP A 1 195 ? 31.864 -2.699 -36.149 1.00 91.62 195 TRP A O 1
ATOM 1607 N N . LEU A 1 196 ? 31.114 -0.967 -37.383 1.00 90.00 196 LEU A N 1
ATOM 1608 C CA . LEU A 1 196 ? 29.921 -1.598 -37.919 1.00 90.00 196 LEU A CA 1
ATOM 1609 C C . LEU A 1 196 ? 29.877 -1.469 -39.435 1.00 90.00 196 LEU A C 1
ATOM 1611 O O . LEU A 1 196 ? 30.043 -0.382 -39.997 1.00 90.00 196 LEU A O 1
ATOM 1615 N N . GLU A 1 197 ? 29.549 -2.580 -40.073 1.00 89.94 197 GLU A N 1
ATOM 1616 C CA . GLU A 1 197 ? 29.228 -2.652 -41.489 1.00 89.94 197 GLU A CA 1
ATOM 1617 C C . GLU A 1 197 ? 27.916 -3.418 -41.645 1.00 89.94 197 GLU A C 1
ATOM 1619 O O . GLU A 1 197 ? 27.814 -4.576 -41.244 1.00 89.94 197 GLU A O 1
ATOM 1624 N N . GLY A 1 198 ? 26.890 -2.747 -42.162 1.00 87.69 198 GLY A N 1
ATOM 1625 C CA . GLY A 1 198 ? 25.549 -3.305 -42.264 1.00 87.69 198 GLY A CA 1
ATOM 1626 C C . GLY A 1 198 ? 25.216 -3.782 -43.674 1.00 87.69 198 GLY A C 1
ATOM 1627 O O . GLY A 1 198 ? 25.671 -3.207 -44.660 1.00 87.69 198 GLY A O 1
ATOM 1628 N N . TYR A 1 199 ? 24.382 -4.814 -43.758 1.00 89.25 199 TYR A N 1
ATOM 1629 C CA . TYR A 1 199 ? 23.930 -5.440 -44.995 1.00 89.25 199 TYR A CA 1
ATOM 1630 C C . TYR A 1 199 ? 22.412 -5.630 -44.978 1.00 89.25 199 TYR A C 1
ATOM 1632 O O . TYR A 1 199 ? 21.827 -5.993 -43.952 1.00 89.25 199 TYR A O 1
ATOM 1640 N N . ASN A 1 200 ? 21.760 -5.407 -46.117 1.00 85.12 200 ASN A N 1
ATOM 1641 C CA . ASN A 1 200 ? 20.339 -5.692 -46.297 1.00 85.12 200 ASN A CA 1
ATOM 1642 C C . ASN A 1 200 ? 20.077 -7.206 -46.471 1.00 85.12 200 ASN A C 1
ATOM 1644 O O . ASN A 1 200 ? 20.999 -8.018 -46.535 1.00 85.12 200 ASN A O 1
ATOM 1648 N N . ALA A 1 201 ? 18.805 -7.602 -46.578 1.00 79.56 201 ALA A N 1
ATOM 1649 C CA . ALA A 1 201 ? 18.423 -9.011 -46.736 1.00 79.56 201 ALA A CA 1
ATOM 1650 C C . ALA A 1 201 ? 18.916 -9.671 -48.038 1.00 79.56 201 ALA A C 1
ATOM 1652 O O . ALA A 1 201 ? 18.968 -10.896 -48.120 1.00 79.56 201 ALA A O 1
ATOM 1653 N N . ASN A 1 202 ? 19.307 -8.876 -49.035 1.00 83.19 202 ASN A N 1
ATOM 1654 C CA . ASN A 1 202 ? 19.915 -9.353 -50.274 1.00 83.19 202 ASN A CA 1
ATOM 1655 C C . ASN A 1 202 ? 21.455 -9.423 -50.181 1.00 83.19 202 ASN A C 1
ATOM 1657 O O . ASN A 1 202 ? 22.104 -9.736 -51.175 1.00 83.19 202 ASN A O 1
ATOM 1661 N N . LYS A 1 203 ? 22.036 -9.172 -48.996 1.00 79.81 203 LYS A N 1
ATOM 1662 C CA . LYS A 1 203 ? 23.483 -9.078 -48.723 1.00 79.81 203 LYS A CA 1
ATOM 1663 C C . LYS A 1 203 ? 24.184 -7.894 -49.399 1.00 79.81 203 LYS A C 1
ATOM 1665 O O . LYS A 1 203 ? 25.397 -7.924 -49.588 1.00 79.81 203 LYS A O 1
ATOM 1670 N N . GLU A 1 204 ? 23.448 -6.843 -49.733 1.00 85.56 204 GLU A N 1
ATOM 1671 C CA . GLU A 1 204 ? 24.016 -5.600 -50.262 1.00 85.56 204 GLU A CA 1
ATOM 1672 C C . GLU A 1 204 ? 24.357 -4.654 -49.106 1.00 85.56 204 GLU A C 1
ATOM 1674 O O . GLU A 1 204 ? 23.652 -4.631 -48.095 1.00 85.56 204 GLU A O 1
ATOM 1679 N N . SER A 1 205 ? 25.440 -3.884 -49.243 1.00 84.06 205 SER A N 1
ATOM 1680 C CA . SER A 1 205 ? 25.898 -2.951 -48.205 1.00 84.06 205 SER A CA 1
ATOM 1681 C C . SER A 1 205 ? 24.875 -1.836 -47.969 1.00 84.06 205 SER A C 1
ATOM 1683 O O . SER A 1 205 ? 24.331 -1.273 -48.920 1.00 84.06 205 SER A O 1
ATOM 1685 N N . LEU A 1 206 ? 24.608 -1.530 -46.700 1.00 84.31 206 LEU A N 1
ATOM 1686 C CA . LEU A 1 206 ? 23.699 -0.460 -46.299 1.00 84.31 206 LEU A CA 1
ATOM 1687 C C . LEU A 1 206 ? 24.374 0.903 -46.399 1.00 84.31 206 LEU A C 1
ATOM 1689 O O . LEU A 1 206 ? 25.539 1.075 -46.036 1.00 84.31 206 LEU A O 1
ATOM 1693 N N . SER A 1 207 ? 23.601 1.905 -46.804 1.00 80.25 207 SER A N 1
ATOM 1694 C CA . SER A 1 207 ? 24.025 3.292 -46.673 1.00 80.25 207 SER A CA 1
ATOM 1695 C C . SER A 1 207 ? 24.057 3.721 -45.196 1.00 80.25 207 SER A C 1
ATOM 1697 O O . SER A 1 207 ? 23.303 3.194 -44.370 1.00 80.25 207 SER A O 1
ATOM 1699 N N . PRO A 1 208 ? 24.864 4.736 -44.835 1.00 72.31 208 PRO A N 1
ATOM 1700 C CA . PRO A 1 208 ? 24.876 5.263 -43.472 1.00 72.31 208 PRO A CA 1
ATOM 1701 C C . PRO A 1 208 ? 23.495 5.722 -42.986 1.00 72.31 208 PRO A C 1
ATOM 1703 O O . PRO A 1 208 ? 23.153 5.506 -41.830 1.00 72.31 208 PRO A O 1
ATOM 1706 N N . ILE A 1 209 ? 22.680 6.299 -43.880 1.00 73.06 209 ILE A N 1
ATOM 1707 C CA . ILE A 1 209 ? 21.308 6.748 -43.587 1.00 73.06 209 ILE A CA 1
ATOM 1708 C C . ILE A 1 209 ? 20.418 5.566 -43.192 1.00 73.06 209 ILE A C 1
ATOM 1710 O O . ILE A 1 209 ? 19.657 5.668 -42.235 1.00 73.06 209 ILE A O 1
ATOM 1714 N N . GLU A 1 210 ? 20.542 4.435 -43.885 1.00 78.62 210 GLU A N 1
ATOM 1715 C CA . GLU A 1 210 ? 19.803 3.217 -43.549 1.00 78.62 210 GLU A CA 1
ATOM 1716 C C . GLU A 1 210 ? 20.291 2.606 -42.235 1.00 78.62 210 GLU A C 1
ATOM 1718 O O . GLU A 1 210 ? 19.469 2.176 -41.430 1.00 78.62 210 GLU A O 1
ATOM 1723 N N . MET A 1 211 ? 21.604 2.609 -41.979 1.00 78.12 211 MET A N 1
ATOM 1724 C CA . MET A 1 211 ? 22.163 2.124 -40.711 1.00 78.12 211 MET A CA 1
ATOM 1725 C C . MET A 1 211 ? 21.689 2.960 -39.513 1.00 78.12 211 MET A C 1
ATOM 1727 O O . MET A 1 211 ? 21.477 2.403 -38.441 1.00 78.12 211 MET A O 1
ATOM 1731 N N . PHE A 1 212 ? 21.455 4.266 -39.686 1.00 76.31 212 PHE A N 1
ATOM 1732 C CA . PHE A 1 212 ? 20.894 5.117 -38.630 1.00 76.31 212 PHE A CA 1
ATOM 1733 C C . PHE A 1 212 ? 19.472 4.718 -38.207 1.00 76.31 212 PHE A C 1
ATOM 1735 O O . PHE A 1 212 ? 19.072 5.027 -37.088 1.00 76.31 212 PHE A O 1
ATOM 1742 N N . GLU A 1 213 ? 18.715 3.998 -39.040 1.00 76.00 213 GLU A N 1
ATOM 1743 C CA . GLU A 1 213 ? 17.401 3.452 -38.654 1.00 76.00 213 GLU A CA 1
ATOM 1744 C C . GLU A 1 213 ? 17.506 2.321 -37.615 1.00 76.00 213 GLU A C 1
ATOM 1746 O O . GLU A 1 213 ? 16.519 1.995 -36.945 1.00 76.00 213 GLU A O 1
ATOM 1751 N N . ASP A 1 214 ? 18.700 1.735 -37.495 1.00 74.56 214 ASP A N 1
ATOM 1752 C CA . ASP A 1 214 ? 19.063 0.661 -36.571 1.00 74.56 214 ASP A CA 1
ATOM 1753 C C . ASP A 1 214 ? 19.845 1.177 -35.344 1.00 74.56 214 ASP A C 1
ATOM 1755 O O . ASP A 1 214 ? 20.213 0.383 -34.479 1.00 74.56 214 ASP A O 1
ATOM 1759 N N . PHE A 1 215 ? 20.092 2.492 -35.235 1.00 76.69 215 PHE A N 1
ATOM 1760 C CA . PHE A 1 215 ? 20.834 3.125 -34.132 1.00 76.69 215 PHE A CA 1
ATOM 1761 C C . PHE A 1 215 ? 19.938 4.020 -33.260 1.00 76.69 215 PHE A C 1
ATOM 1763 O O . PHE A 1 215 ? 18.974 4.617 -33.741 1.00 76.69 215 PHE A O 1
ATOM 1770 N N . SER A 1 216 ? 20.234 4.113 -31.959 1.00 65.44 216 SER A N 1
ATOM 1771 C CA . SER A 1 216 ? 19.479 4.984 -31.043 1.00 65.44 216 SER A CA 1
ATOM 1772 C C . SER A 1 216 ? 19.626 6.455 -31.449 1.00 65.44 216 SER A C 1
ATOM 1774 O O . SER A 1 216 ? 20.750 6.941 -31.560 1.00 65.44 216 SER A O 1
ATOM 1776 N N . GLN A 1 217 ? 18.519 7.183 -31.646 1.00 60.53 217 GLN A N 1
ATOM 1777 C CA . GLN A 1 217 ? 18.537 8.567 -32.155 1.00 60.53 217 GLN A CA 1
ATOM 1778 C C . GLN A 1 217 ? 19.280 9.546 -31.226 1.00 60.53 217 GLN A C 1
ATOM 1780 O O . GLN A 1 217 ? 19.967 10.451 -31.706 1.00 60.53 217 GLN A O 1
ATOM 1785 N N . ASP A 1 218 ? 19.228 9.314 -29.911 1.00 55.62 218 ASP A N 1
ATOM 1786 C CA . ASP A 1 218 ? 19.874 10.157 -28.894 1.00 55.62 218 ASP A CA 1
ATOM 1787 C C . ASP A 1 218 ? 21.406 10.030 -28.882 1.00 55.62 218 ASP A C 1
ATOM 1789 O O . ASP A 1 218 ? 22.120 10.958 -28.478 1.00 55.62 218 ASP A O 1
ATOM 1793 N N . HIS A 1 219 ? 21.920 8.888 -29.348 1.00 54.75 219 HIS A N 1
ATOM 1794 C CA . HIS A 1 219 ? 23.349 8.571 -29.395 1.00 54.75 219 HIS A CA 1
ATOM 1795 C C . HIS A 1 219 ? 23.922 8.668 -30.815 1.00 54.75 219 HIS A C 1
ATOM 1797 O O . HIS A 1 219 ? 25.049 9.131 -30.998 1.00 54.75 219 HIS A O 1
ATOM 1803 N N . ALA A 1 220 ? 23.130 8.321 -31.831 1.00 54.84 220 ALA A N 1
ATOM 1804 C CA . ALA A 1 220 ? 23.508 8.303 -33.240 1.00 54.84 220 ALA A CA 1
ATOM 1805 C C . ALA A 1 220 ? 24.087 9.638 -33.722 1.00 54.84 220 ALA A C 1
ATOM 1807 O O . ALA A 1 220 ? 25.152 9.659 -34.331 1.00 54.84 220 ALA A O 1
ATOM 1808 N N . ASN A 1 221 ? 23.442 10.754 -33.373 1.00 55.88 221 ASN A N 1
ATOM 1809 C CA . ASN A 1 221 ? 23.858 12.089 -33.817 1.00 55.88 221 ASN A CA 1
ATOM 1810 C C . ASN A 1 221 ? 25.049 12.664 -33.030 1.00 55.88 221 ASN A C 1
ATOM 1812 O O . ASN A 1 221 ? 25.583 13.708 -33.401 1.00 55.88 221 ASN A O 1
ATOM 1816 N N . LYS A 1 222 ? 25.453 12.016 -31.929 1.00 60.47 222 LYS A N 1
ATOM 1817 C CA . LYS A 1 222 ? 26.475 12.530 -31.003 1.00 60.47 222 LYS A CA 1
ATOM 1818 C C . LYS A 1 222 ? 27.760 11.705 -30.999 1.00 60.47 222 LYS A C 1
ATOM 1820 O O . LYS A 1 222 ? 28.812 12.258 -30.691 1.00 60.47 222 LYS A O 1
ATOM 1825 N N . THR A 1 223 ? 27.690 10.402 -31.281 1.00 62.78 223 THR A N 1
ATOM 1826 C CA . THR A 1 223 ? 28.822 9.482 -31.063 1.00 62.78 223 THR A CA 1
ATOM 1827 C C . THR A 1 223 ? 29.130 8.540 -32.223 1.00 62.78 223 THR A C 1
ATOM 1829 O O . THR A 1 223 ? 30.085 7.782 -32.100 1.00 62.78 223 THR A O 1
ATOM 1832 N N . ILE A 1 224 ? 28.373 8.546 -33.327 1.00 74.75 224 ILE A N 1
ATOM 1833 C CA . ILE A 1 224 ? 28.653 7.680 -34.485 1.00 74.75 224 ILE A CA 1
ATOM 1834 C C . ILE A 1 224 ? 29.322 8.493 -35.594 1.00 74.75 224 ILE A C 1
ATOM 1836 O O . ILE A 1 224 ? 28.793 9.511 -36.035 1.00 74.75 224 ILE A O 1
ATOM 1840 N N . THR A 1 225 ? 30.480 8.030 -36.057 1.00 77.75 225 THR A N 1
ATOM 1841 C CA . THR A 1 225 ? 31.263 8.661 -37.127 1.00 77.75 225 THR A CA 1
ATOM 1842 C C . THR A 1 225 ? 31.599 7.649 -38.215 1.00 77.75 225 THR A C 1
ATOM 1844 O O . THR A 1 225 ? 31.836 6.473 -37.939 1.00 77.75 225 THR A O 1
ATOM 1847 N N . ILE A 1 226 ? 31.614 8.095 -39.472 1.00 82.19 226 ILE A N 1
ATOM 1848 C CA . ILE A 1 226 ? 32.015 7.272 -40.617 1.00 82.19 226 ILE A CA 1
ATOM 1849 C C . ILE A 1 226 ? 33.511 7.478 -40.829 1.00 82.19 226 ILE A C 1
ATOM 1851 O O . ILE A 1 226 ? 33.943 8.580 -41.169 1.00 82.19 226 ILE A O 1
ATOM 1855 N N . GLU A 1 227 ? 34.301 6.432 -40.619 1.00 81.81 227 GLU A N 1
ATOM 1856 C CA . GLU A 1 227 ? 35.761 6.512 -40.619 1.00 81.81 227 GLU A CA 1
ATOM 1857 C C . GLU A 1 227 ? 36.391 5.329 -41.357 1.00 81.81 227 GLU A C 1
ATOM 1859 O O . GLU A 1 227 ? 35.782 4.274 -41.547 1.00 81.81 227 GLU A O 1
ATOM 1864 N N . LYS A 1 228 ? 37.642 5.503 -41.794 1.00 83.75 228 LYS A N 1
ATOM 1865 C CA . LYS A 1 228 ? 38.415 4.409 -42.382 1.00 83.75 228 LYS A CA 1
ATOM 1866 C C . LYS A 1 228 ? 38.866 3.462 -41.272 1.00 83.75 228 LYS A C 1
ATOM 1868 O O . LYS A 1 228 ? 39.513 3.886 -40.318 1.00 83.75 228 LYS A O 1
ATOM 1873 N N . HIS A 1 229 ? 38.555 2.179 -41.416 1.00 86.06 229 HIS A N 1
ATOM 1874 C CA . HIS A 1 229 ? 38.911 1.174 -40.425 1.00 86.06 229 HIS A CA 1
ATOM 1875 C C . HIS A 1 229 ? 40.447 1.027 -40.313 1.00 86.06 229 HIS A C 1
ATOM 1877 O O . HIS A 1 229 ? 41.136 0.938 -41.328 1.00 86.06 229 HIS A O 1
ATOM 1883 N N . PRO A 1 230 ? 41.028 0.959 -39.103 1.00 83.50 230 PRO A N 1
ATOM 1884 C CA . PRO A 1 230 ? 42.476 1.080 -38.904 1.00 83.50 230 PRO A CA 1
ATOM 1885 C C . PRO A 1 230 ? 43.294 -0.125 -39.390 1.00 83.50 230 PRO A C 1
ATOM 1887 O O . PRO A 1 230 ? 44.495 0.012 -39.621 1.00 83.50 230 PRO A O 1
ATOM 1890 N N . HIS A 1 231 ? 42.662 -1.291 -39.568 1.00 83.50 231 HIS A N 1
ATOM 1891 C CA . HIS A 1 231 ? 43.316 -2.535 -40.012 1.00 83.50 231 HIS A CA 1
ATOM 1892 C C . HIS A 1 231 ? 42.812 -3.053 -41.369 1.00 83.50 231 HIS A C 1
ATOM 1894 O O . HIS A 1 231 ? 43.269 -4.096 -41.843 1.00 83.50 231 HIS A O 1
ATOM 1900 N N . SER A 1 232 ? 41.884 -2.335 -42.010 1.00 77.62 232 SER A N 1
ATOM 1901 C CA . SER A 1 232 ? 41.374 -2.655 -43.349 1.00 77.62 232 SER A CA 1
ATOM 1902 C C . SER A 1 232 ? 41.345 -1.392 -44.217 1.00 77.62 232 SER A C 1
ATOM 1904 O O . SER A 1 232 ? 41.654 -0.301 -43.751 1.00 77.62 232 SER A O 1
ATOM 1906 N N . ASN A 1 233 ? 41.052 -1.518 -45.511 1.00 76.38 233 ASN A N 1
ATOM 1907 C CA . ASN A 1 233 ? 40.896 -0.347 -46.384 1.00 76.38 233 ASN A CA 1
ATOM 1908 C C . ASN A 1 233 ? 39.437 0.117 -46.509 1.00 76.38 233 ASN A C 1
ATOM 1910 O O . ASN A 1 233 ? 39.161 1.026 -47.288 1.00 76.38 233 ASN A O 1
ATOM 1914 N N . SER A 1 234 ? 38.529 -0.478 -45.734 1.00 78.69 234 SER A N 1
ATOM 1915 C CA . SER A 1 234 ? 37.096 -0.202 -45.783 1.00 78.69 234 SER A CA 1
ATOM 1916 C C . SER A 1 234 ? 36.725 1.026 -44.954 1.00 78.69 234 SER A C 1
ATOM 1918 O O . SER A 1 234 ? 37.308 1.287 -43.899 1.00 78.69 234 SER A O 1
ATOM 1920 N N . VAL A 1 235 ? 35.727 1.767 -45.428 1.00 79.56 235 VAL A N 1
ATOM 1921 C CA . VAL A 1 235 ? 35.078 2.844 -44.676 1.00 79.56 235 VAL A CA 1
ATOM 1922 C C . VAL A 1 235 ? 33.896 2.237 -43.928 1.00 79.56 235 VAL A C 1
ATOM 1924 O O . VAL A 1 235 ? 33.068 1.572 -44.540 1.00 79.56 235 VAL A O 1
ATOM 1927 N N . MET A 1 236 ? 33.845 2.423 -42.612 1.00 85.19 236 MET A N 1
ATOM 1928 C CA . MET A 1 236 ? 32.864 1.793 -41.726 1.00 85.19 236 MET A CA 1
ATOM 1929 C C . MET A 1 236 ? 32.259 2.828 -40.777 1.00 85.19 236 MET A C 1
ATOM 1931 O O . MET A 1 236 ? 32.886 3.842 -40.458 1.00 85.19 236 MET A O 1
ATOM 1935 N N . ALA A 1 237 ? 31.044 2.565 -40.295 1.00 85.31 237 ALA A N 1
ATOM 1936 C CA . ALA A 1 237 ? 30.498 3.327 -39.179 1.00 85.31 237 ALA A CA 1
ATOM 1937 C C . ALA A 1 237 ? 31.236 2.919 -37.900 1.00 85.31 237 ALA A C 1
ATOM 1939 O O . ALA A 1 237 ? 31.527 1.744 -37.693 1.00 85.31 237 ALA A O 1
ATOM 1940 N N . SER A 1 238 ? 31.551 3.872 -37.036 1.00 87.25 238 SER A N 1
ATOM 1941 C CA . SER A 1 238 ? 32.312 3.632 -35.815 1.00 87.25 238 SER A CA 1
ATOM 1942 C C . SER A 1 238 ? 31.690 4.367 -34.638 1.00 87.25 238 SER A C 1
ATOM 1944 O O . SER A 1 238 ? 31.173 5.475 -34.787 1.00 87.25 238 SER A O 1
ATOM 1946 N N . ILE A 1 239 ? 31.741 3.749 -33.461 1.00 85.06 239 ILE A N 1
ATOM 1947 C CA . ILE A 1 239 ? 31.315 4.378 -32.211 1.00 85.06 239 ILE A CA 1
ATOM 1948 C C . ILE A 1 239 ? 32.525 5.083 -31.602 1.00 85.06 239 ILE A C 1
ATOM 1950 O O . ILE A 1 239 ? 33.548 4.457 -31.314 1.00 85.06 239 ILE A O 1
ATOM 1954 N N . HIS A 1 240 ? 32.415 6.397 -31.437 1.00 81.19 240 HIS A N 1
ATOM 1955 C CA . HIS A 1 240 ? 33.517 7.254 -31.036 1.00 81.19 240 HIS A CA 1
ATOM 1956 C C . HIS A 1 240 ? 33.909 7.035 -29.557 1.00 81.19 240 HIS A C 1
ATOM 1958 O O . HIS A 1 240 ? 33.064 7.171 -28.667 1.00 81.19 240 HIS A O 1
ATOM 1964 N N . PRO A 1 241 ? 35.194 6.776 -29.251 1.00 80.25 241 PRO A N 1
ATOM 1965 C CA . PRO A 1 241 ? 35.634 6.283 -27.939 1.00 80.25 241 PRO A CA 1
ATOM 1966 C C . PRO A 1 241 ? 35.757 7.323 -26.813 1.00 80.25 241 PRO A C 1
ATOM 1968 O O . PRO A 1 241 ? 36.098 6.975 -25.681 1.00 80.25 241 PRO A O 1
ATOM 1971 N N . CYS A 1 242 ? 35.441 8.596 -27.066 1.00 74.75 242 CYS A N 1
ATOM 1972 C CA . CYS A 1 242 ? 35.673 9.705 -26.124 1.00 74.75 242 CYS A CA 1
ATOM 1973 C C . CYS A 1 242 ? 35.020 9.544 -24.739 1.00 74.75 242 CYS A C 1
ATOM 1975 O O . CYS A 1 242 ? 35.510 10.115 -23.765 1.00 74.75 242 CYS A O 1
ATOM 1977 N N . LYS A 1 243 ? 33.931 8.773 -24.625 1.00 76.44 243 LYS A N 1
ATOM 1978 C CA . LYS A 1 243 ? 33.237 8.528 -23.348 1.00 76.44 243 LYS A CA 1
ATOM 1979 C C . LYS A 1 243 ? 33.520 7.152 -22.740 1.00 76.44 243 LYS A C 1
ATOM 1981 O O . LYS A 1 243 ? 33.126 6.927 -21.599 1.00 76.44 243 LYS A O 1
ATOM 1986 N N . HIS A 1 244 ? 34.212 6.255 -23.446 1.00 80.75 244 HIS A N 1
ATOM 1987 C CA . HIS A 1 244 ? 34.338 4.847 -23.046 1.00 80.75 244 HIS A CA 1
ATOM 1988 C C . HIS A 1 244 ? 35.054 4.699 -21.697 1.00 80.75 244 HIS A C 1
ATOM 1990 O O . HIS A 1 244 ? 34.527 4.060 -20.791 1.00 80.75 244 HIS A O 1
ATOM 1996 N N . ALA A 1 245 ? 36.191 5.374 -21.511 1.00 80.50 245 ALA A N 1
ATOM 1997 C CA . ALA A 1 245 ? 36.956 5.330 -20.262 1.00 80.50 245 ALA A CA 1
ATOM 1998 C C . ALA A 1 245 ? 36.138 5.818 -19.044 1.00 80.50 245 ALA A C 1
ATOM 2000 O O . ALA A 1 245 ? 36.116 5.169 -17.998 1.00 80.50 245 ALA A O 1
ATOM 2001 N N . ASN A 1 246 ? 35.386 6.916 -19.200 1.00 75.75 246 ASN A N 1
ATOM 2002 C CA . ASN A 1 246 ? 34.549 7.477 -18.133 1.00 75.75 246 ASN A CA 1
ATOM 2003 C C . ASN A 1 246 ? 33.395 6.544 -17.745 1.00 75.75 246 ASN A C 1
ATOM 2005 O O . ASN A 1 246 ? 33.071 6.420 -16.563 1.00 75.75 246 ASN A O 1
ATOM 2009 N N . VAL A 1 247 ? 32.775 5.886 -18.728 1.00 72.12 247 VAL A N 1
ATOM 2010 C CA . VAL A 1 247 ? 31.705 4.910 -18.482 1.00 72.12 247 VAL A CA 1
ATOM 2011 C C . VAL A 1 247 ? 32.260 3.676 -17.772 1.00 72.12 247 VAL A C 1
ATOM 2013 O O . VAL A 1 247 ? 31.696 3.263 -16.761 1.00 72.12 247 VAL A O 1
ATOM 2016 N N . MET A 1 248 ? 33.400 3.149 -18.229 1.00 78.88 248 MET A N 1
ATOM 2017 C CA . MET A 1 248 ? 34.065 2.006 -17.594 1.00 78.88 248 MET A CA 1
ATOM 2018 C C . MET A 1 248 ? 34.446 2.312 -16.144 1.00 78.88 248 MET A C 1
ATOM 2020 O O . MET A 1 248 ? 34.140 1.523 -15.255 1.00 78.88 248 MET A O 1
ATOM 2024 N N . LYS A 1 249 ? 35.012 3.496 -15.870 1.00 79.19 249 LYS A N 1
ATOM 2025 C CA . LYS A 1 249 ? 35.323 3.938 -14.503 1.00 79.19 249 LYS A CA 1
ATOM 2026 C C . LYS A 1 249 ? 34.081 3.970 -13.606 1.00 79.19 249 LYS A C 1
ATOM 2028 O O . LYS A 1 249 ? 34.123 3.459 -12.493 1.00 79.19 249 LYS A O 1
ATOM 2033 N N . ARG A 1 250 ? 32.962 4.522 -14.094 1.00 72.19 250 ARG A N 1
ATOM 2034 C CA . ARG A 1 250 ? 31.693 4.538 -13.342 1.00 72.19 250 ARG A CA 1
ATOM 2035 C C . ARG A 1 250 ? 31.190 3.126 -13.040 1.00 72.19 250 ARG A C 1
ATOM 2037 O O . ARG A 1 250 ? 30.732 2.882 -11.930 1.00 72.19 250 ARG A O 1
ATOM 2044 N N . MET A 1 251 ? 31.287 2.203 -13.996 1.00 66.31 251 MET A N 1
ATOM 2045 C CA . MET A 1 251 ? 30.890 0.806 -13.789 1.00 66.31 251 MET A CA 1
ATOM 2046 C C . MET A 1 251 ? 31.764 0.103 -12.744 1.00 66.31 251 MET A C 1
ATOM 2048 O O . MET A 1 251 ? 31.228 -0.593 -11.887 1.00 66.31 251 MET A O 1
ATOM 2052 N N . ILE A 1 252 ? 33.081 0.330 -12.767 1.00 73.06 252 ILE A N 1
ATOM 2053 C CA . ILE A 1 252 ? 34.016 -0.213 -11.769 1.00 73.06 252 ILE A CA 1
ATOM 2054 C C . ILE A 1 252 ? 33.647 0.288 -10.367 1.00 73.06 252 ILE A C 1
ATOM 2056 O O . ILE A 1 252 ? 33.435 -0.529 -9.474 1.00 73.06 252 ILE A O 1
ATOM 2060 N N . SER A 1 253 ? 33.457 1.602 -10.193 1.00 69.88 253 SER A N 1
ATOM 2061 C CA . SER A 1 253 ? 33.073 2.183 -8.897 1.00 69.88 253 SER A CA 1
ATOM 2062 C C . SER A 1 253 ? 31.742 1.636 -8.368 1.00 69.88 253 SER A C 1
ATOM 2064 O O . SER A 1 253 ? 31.597 1.409 -7.171 1.00 69.88 253 SER A O 1
ATOM 2066 N N . LEU A 1 254 ? 30.763 1.387 -9.245 1.00 63.56 254 LEU A N 1
ATOM 2067 C CA . LEU A 1 254 ? 29.478 0.800 -8.844 1.00 63.56 254 LEU A CA 1
ATOM 2068 C C . LEU A 1 254 ? 29.611 -0.652 -8.363 1.00 63.56 254 LEU A C 1
ATOM 2070 O O . LEU A 1 254 ? 28.864 -1.075 -7.483 1.00 63.56 254 LEU A O 1
ATOM 2074 N N . MET A 1 255 ? 30.543 -1.424 -8.923 1.00 61.66 255 MET A N 1
ATOM 2075 C CA . MET A 1 255 ? 30.746 -2.823 -8.536 1.00 61.66 255 MET A CA 1
ATOM 2076 C C . MET A 1 255 ? 31.603 -2.979 -7.278 1.00 61.66 255 MET A C 1
ATOM 2078 O O . MET A 1 255 ? 31.347 -3.893 -6.493 1.00 61.66 255 MET A O 1
ATOM 2082 N N . GLU A 1 256 ? 32.515 -2.038 -7.022 1.00 65.94 256 GLU A N 1
ATOM 2083 C CA . GLU A 1 256 ? 33.217 -1.918 -5.737 1.00 65.94 256 GLU A CA 1
ATOM 2084 C C . GLU A 1 256 ? 32.231 -1.688 -4.579 1.00 65.94 256 GLU A C 1
ATOM 2086 O O . GLU A 1 256 ? 32.325 -2.359 -3.554 1.00 65.94 256 GLU A O 1
ATOM 2091 N N . VAL A 1 257 ? 31.213 -0.836 -4.769 1.00 64.12 257 VAL A N 1
ATOM 2092 C CA . VAL A 1 257 ? 30.128 -0.629 -3.783 1.00 64.12 257 VAL A CA 1
ATOM 2093 C C . VAL A 1 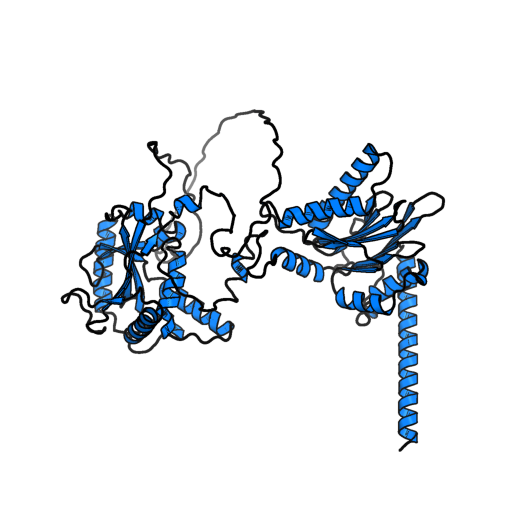257 ? 29.319 -1.911 -3.540 1.00 64.12 257 VAL A C 1
ATOM 2095 O O . VAL A 1 257 ? 28.861 -2.155 -2.427 1.00 64.12 257 VAL A O 1
ATOM 2098 N N . ALA A 1 258 ? 29.173 -2.762 -4.557 1.00 53.53 258 ALA A N 1
ATOM 2099 C CA . ALA A 1 258 ? 28.482 -4.049 -4.457 1.00 53.53 258 ALA A CA 1
ATOM 2100 C C . ALA A 1 258 ? 29.369 -5.191 -3.912 1.00 53.53 258 ALA A C 1
ATOM 2102 O O . ALA A 1 258 ? 28.955 -6.352 -3.952 1.00 53.53 258 ALA A O 1
ATOM 2103 N N . ASN A 1 259 ? 30.579 -4.877 -3.434 1.00 56.81 259 ASN A N 1
ATOM 2104 C CA . ASN A 1 259 ? 31.574 -5.816 -2.912 1.00 56.81 259 ASN A CA 1
ATOM 2105 C C . ASN A 1 259 ? 31.933 -6.952 -3.894 1.00 56.81 259 ASN A C 1
ATOM 2107 O O . ASN A 1 259 ? 32.220 -8.080 -3.488 1.00 56.81 259 ASN A O 1
ATOM 2111 N N . LYS A 1 260 ? 31.888 -6.666 -5.204 1.00 58.66 260 LYS A N 1
ATOM 2112 C CA . LYS A 1 260 ? 32.278 -7.596 -6.271 1.00 58.66 260 LYS A CA 1
ATOM 2113 C C . LYS A 1 260 ? 33.503 -7.061 -6.999 1.00 58.66 260 LYS A C 1
ATOM 2115 O O . LYS A 1 260 ? 33.447 -5.999 -7.614 1.00 58.66 260 LYS A O 1
ATOM 2120 N N . GLU A 1 261 ? 34.593 -7.820 -6.985 1.00 64.94 261 GLU A N 1
ATOM 2121 C CA . GLU A 1 261 ? 35.788 -7.447 -7.737 1.00 64.94 261 GLU A CA 1
ATOM 2122 C C . GLU A 1 261 ? 35.601 -7.685 -9.235 1.00 64.94 261 GLU A C 1
ATOM 2124 O O . GLU A 1 261 ? 35.202 -8.766 -9.675 1.00 64.94 261 GLU A O 1
ATOM 2129 N N . LEU A 1 262 ? 35.928 -6.667 -10.032 1.00 71.81 262 LEU A N 1
ATOM 2130 C CA . LEU A 1 262 ? 35.854 -6.746 -11.479 1.00 71.81 262 LEU A CA 1
ATOM 2131 C C . LEU A 1 262 ? 37.253 -6.868 -12.087 1.00 71.81 262 LEU A C 1
ATOM 2133 O O . LEU A 1 262 ? 38.105 -5.993 -11.929 1.00 71.81 262 LEU A O 1
ATOM 2137 N N . SER A 1 263 ? 37.483 -7.981 -12.781 1.00 81.94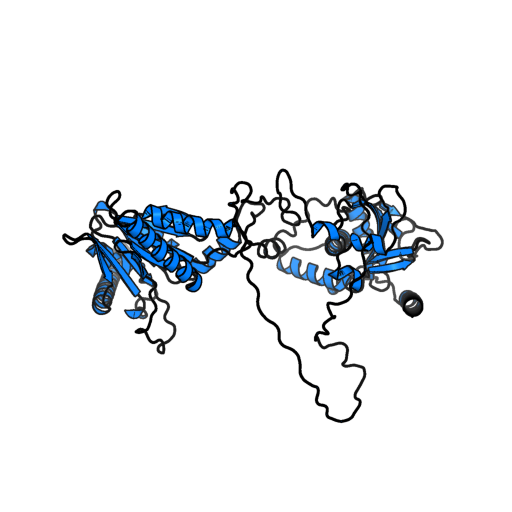 263 SER A N 1
ATOM 2138 C CA . SER A 1 263 ? 38.744 -8.260 -13.469 1.00 81.94 263 SER A CA 1
ATOM 2139 C C . SER A 1 263 ? 38.832 -7.527 -14.809 1.00 81.94 263 SER A C 1
ATOM 2141 O O . SER A 1 263 ? 37.843 -7.442 -15.542 1.00 81.94 263 SER A O 1
ATOM 2143 N N . VAL A 1 264 ? 40.040 -7.076 -15.167 1.00 86.25 264 VAL A N 1
ATOM 2144 C CA . VAL A 1 264 ? 40.352 -6.455 -16.468 1.00 86.25 264 VAL A CA 1
ATOM 2145 C C . VAL A 1 264 ? 39.998 -7.383 -17.634 1.00 86.25 264 VAL A C 1
ATOM 2147 O O . VAL A 1 264 ? 39.601 -6.934 -18.702 1.00 86.25 264 VAL A O 1
ATOM 2150 N N . VAL A 1 265 ? 40.065 -8.695 -17.420 1.00 85.38 265 VAL A N 1
ATOM 2151 C CA . VAL A 1 265 ? 39.763 -9.705 -18.441 1.00 85.38 265 VAL A CA 1
ATOM 2152 C C . VAL A 1 265 ? 38.289 -9.640 -18.902 1.00 85.38 265 VAL A C 1
ATOM 2154 O O . VAL A 1 265 ? 37.970 -9.990 -20.036 1.00 85.38 265 VAL A O 1
ATOM 2157 N N . ASN A 1 266 ? 37.388 -9.081 -18.084 1.00 83.12 266 ASN A N 1
ATOM 2158 C CA . ASN A 1 266 ? 35.986 -8.850 -18.452 1.00 83.12 266 ASN A CA 1
ATOM 2159 C C . ASN A 1 266 ? 35.756 -7.552 -19.250 1.00 83.12 266 ASN A C 1
ATOM 2161 O O . ASN A 1 266 ? 34.615 -7.262 -19.614 1.00 83.12 266 ASN A O 1
ATOM 2165 N N . TYR A 1 267 ? 36.802 -6.764 -19.534 1.00 87.81 267 TYR A N 1
ATOM 2166 C CA . TYR A 1 267 ? 36.684 -5.425 -20.122 1.00 87.81 267 TYR A CA 1
ATOM 2167 C C . TYR A 1 267 ? 35.843 -5.404 -21.397 1.00 87.81 267 TYR A C 1
ATOM 2169 O O . TYR A 1 267 ? 34.919 -4.601 -21.504 1.00 87.81 267 TYR A O 1
ATOM 2177 N N . ILE A 1 268 ? 36.141 -6.282 -22.362 1.00 88.25 268 ILE A N 1
ATOM 2178 C CA . ILE A 1 268 ? 35.471 -6.255 -23.669 1.00 88.25 268 ILE A CA 1
ATOM 2179 C C . ILE A 1 268 ? 34.009 -6.706 -23.557 1.00 88.25 268 ILE A C 1
ATOM 2181 O O . ILE A 1 268 ? 33.150 -6.152 -24.235 1.00 88.25 268 ILE A O 1
ATOM 2185 N N . ILE A 1 269 ? 33.695 -7.631 -22.648 1.00 82.25 269 ILE A N 1
ATOM 2186 C CA . ILE A 1 269 ? 32.309 -8.045 -22.386 1.00 82.25 269 ILE A CA 1
ATOM 2187 C C . ILE A 1 269 ? 31.502 -6.870 -21.812 1.00 82.25 269 ILE A C 1
ATOM 2189 O O . ILE A 1 269 ? 30.393 -6.591 -22.259 1.00 82.25 269 ILE A O 1
ATOM 2193 N N . ILE A 1 270 ? 32.074 -6.122 -20.868 1.00 78.44 270 ILE A N 1
ATOM 2194 C CA . ILE A 1 270 ? 31.430 -4.933 -20.284 1.00 78.44 270 ILE A CA 1
ATOM 2195 C C . ILE A 1 270 ? 31.296 -3.819 -21.326 1.00 78.44 270 ILE A C 1
ATOM 2197 O O . ILE A 1 270 ? 30.258 -3.164 -21.409 1.00 78.44 270 ILE A O 1
ATOM 2201 N N . PHE A 1 271 ? 32.323 -3.635 -22.157 1.00 84.88 271 PHE A N 1
ATOM 2202 C CA . PHE A 1 271 ? 32.303 -2.709 -23.282 1.00 84.88 271 PHE A CA 1
ATOM 2203 C C . PHE A 1 271 ? 31.160 -3.033 -24.257 1.00 84.88 271 PHE A C 1
ATOM 2205 O O . PHE A 1 271 ? 30.393 -2.138 -24.606 1.00 84.88 271 PHE A O 1
ATOM 2212 N N . LEU A 1 272 ? 30.985 -4.303 -24.634 1.00 83.06 272 LEU A N 1
ATOM 2213 C CA . LEU A 1 272 ? 29.896 -4.756 -25.505 1.00 83.06 272 LEU A CA 1
ATOM 2214 C C . LEU A 1 272 ? 28.506 -4.512 -24.893 1.00 83.06 272 LEU A C 1
ATOM 2216 O O . LEU A 1 272 ? 27.600 -4.082 -25.613 1.00 83.06 272 LEU A O 1
ATOM 2220 N N . LYS A 1 273 ? 28.360 -4.684 -23.570 1.00 74.25 273 LYS A N 1
ATOM 2221 C CA . LYS A 1 273 ? 27.126 -4.352 -22.832 1.00 74.25 273 LYS A CA 1
ATOM 2222 C C . LYS A 1 273 ? 26.830 -2.854 -22.811 1.00 74.25 273 LYS A C 1
ATOM 2224 O O . LYS A 1 273 ? 25.686 -2.448 -22.984 1.00 74.25 273 LYS A O 1
ATOM 2229 N N . PHE A 1 274 ? 27.847 -2.012 -22.637 1.00 73.81 274 PHE A N 1
ATOM 2230 C CA . PHE A 1 274 ? 27.688 -0.561 -22.772 1.00 73.81 274 PHE A CA 1
ATOM 2231 C C . PHE A 1 274 ? 27.234 -0.187 -24.192 1.00 73.81 274 PHE A C 1
ATOM 2233 O O . PHE A 1 274 ? 26.299 0.600 -24.356 1.00 73.81 274 PHE A O 1
ATOM 2240 N N . VAL A 1 275 ? 27.851 -0.777 -25.216 1.00 76.94 275 VAL A N 1
ATOM 2241 C CA . VAL A 1 275 ? 27.543 -0.481 -26.620 1.00 76.94 275 VAL A CA 1
ATOM 2242 C C . VAL A 1 275 ? 26.124 -0.915 -27.017 1.00 76.94 275 VAL A C 1
ATOM 2244 O O . VAL A 1 275 ? 25.522 -0.283 -27.886 1.00 76.94 275 VAL A O 1
ATOM 2247 N N . GLN A 1 276 ? 25.521 -1.875 -26.311 1.00 70.19 276 GLN A N 1
ATOM 2248 C CA . GLN A 1 276 ? 24.126 -2.282 -26.527 1.00 70.19 276 GLN A CA 1
ATOM 2249 C C . GLN A 1 276 ? 23.131 -1.126 -26.316 1.00 70.19 276 GLN A C 1
ATOM 2251 O O . GLN A 1 276 ? 22.068 -1.111 -26.926 1.00 70.19 276 GLN A O 1
ATOM 2256 N N . SER A 1 277 ? 23.488 -0.103 -25.527 1.00 64.94 277 SER A N 1
ATOM 2257 C CA . SER A 1 277 ? 22.680 1.124 -25.403 1.00 64.94 277 SER A CA 1
ATOM 2258 C C . SER A 1 277 ? 22.626 1.965 -26.690 1.00 64.94 277 SER A C 1
ATOM 2260 O O . SER A 1 277 ? 21.689 2.735 -26.897 1.00 64.94 277 SER A O 1
ATOM 2262 N N . ILE A 1 278 ? 23.616 1.813 -27.573 1.00 69.38 278 ILE A N 1
ATOM 2263 C CA . ILE A 1 278 ? 23.744 2.561 -28.830 1.00 69.38 278 ILE A CA 1
ATOM 2264 C C . ILE A 1 278 ? 23.110 1.775 -29.988 1.00 69.38 278 ILE A C 1
ATOM 2266 O O . ILE A 1 278 ? 22.470 2.377 -30.855 1.00 69.38 278 ILE A O 1
ATOM 2270 N N . ILE A 1 279 ? 23.256 0.445 -29.983 1.00 76.12 279 ILE A N 1
ATOM 2271 C CA . ILE A 1 279 ? 22.821 -0.470 -31.054 1.00 76.12 279 ILE A CA 1
ATOM 2272 C C . ILE A 1 279 ? 21.959 -1.646 -30.536 1.00 76.12 279 ILE A C 1
ATOM 2274 O O . ILE A 1 279 ? 22.294 -2.809 -30.765 1.00 76.12 279 ILE A O 1
ATOM 2278 N N . PRO A 1 280 ? 20.835 -1.381 -29.843 1.00 70.19 280 PRO A N 1
ATOM 2279 C CA . PRO A 1 280 ? 20.073 -2.402 -29.114 1.00 70.19 280 PRO A CA 1
ATOM 2280 C C . PRO A 1 280 ? 19.442 -3.494 -29.989 1.00 70.19 280 PRO A C 1
ATOM 2282 O O . PRO A 1 280 ? 19.107 -4.557 -29.477 1.00 70.19 280 PRO A O 1
ATOM 2285 N N . THR A 1 281 ? 19.258 -3.256 -31.290 1.00 72.38 281 THR A N 1
ATOM 2286 C CA . THR A 1 281 ? 18.589 -4.200 -32.202 1.00 72.38 281 THR A CA 1
ATOM 2287 C C . THR A 1 281 ? 19.541 -5.155 -32.925 1.00 72.38 281 THR A C 1
ATOM 2289 O O . THR A 1 281 ? 19.074 -6.037 -33.647 1.00 72.38 281 THR A O 1
ATOM 2292 N N . ILE A 1 282 ? 20.859 -5.008 -32.743 1.00 80.75 282 ILE A N 1
ATOM 2293 C CA . ILE A 1 282 ? 21.883 -5.859 -33.363 1.00 80.75 282 ILE A CA 1
ATOM 2294 C C . ILE A 1 282 ? 22.285 -6.953 -32.363 1.00 80.75 282 ILE A C 1
ATOM 2296 O O . ILE A 1 282 ? 22.880 -6.663 -31.329 1.00 80.75 282 ILE A O 1
ATOM 2300 N N . ASN A 1 283 ? 21.981 -8.217 -32.663 1.00 73.62 283 ASN A N 1
ATOM 2301 C CA . ASN A 1 283 ? 22.117 -9.319 -31.705 1.00 73.62 283 ASN A CA 1
ATOM 2302 C C . ASN A 1 283 ? 23.503 -9.998 -31.749 1.00 73.62 283 ASN A C 1
ATOM 2304 O O . ASN A 1 283 ? 23.642 -11.115 -32.248 1.00 73.62 283 ASN A O 1
ATOM 2308 N N . TYR A 1 284 ? 24.541 -9.298 -31.277 1.00 73.94 284 TYR A N 1
ATOM 2309 C CA . TYR A 1 284 ? 25.929 -9.800 -31.205 1.00 73.94 284 TYR A CA 1
ATOM 2310 C C . TYR A 1 284 ? 26.286 -10.461 -29.868 1.00 73.94 284 TYR A C 1
ATOM 2312 O O . TYR A 1 284 ? 27.453 -10.812 -29.652 1.00 73.94 284 TYR A O 1
ATOM 2320 N N . ASP A 1 285 ? 25.311 -10.599 -28.969 1.00 61.34 285 ASP A N 1
ATOM 2321 C CA . ASP A 1 285 ? 25.524 -11.016 -27.590 1.00 61.34 285 ASP A CA 1
ATOM 2322 C C . ASP A 1 285 ? 24.869 -12.380 -27.308 1.00 61.34 285 ASP A C 1
ATOM 2324 O O . ASP A 1 285 ? 23.654 -12.530 -27.381 1.00 61.34 285 ASP A O 1
ATOM 2328 N N . PHE A 1 286 ? 25.687 -13.381 -26.967 1.00 53.28 286 PHE A N 1
ATOM 2329 C CA . PHE A 1 286 ? 25.240 -14.668 -26.413 1.00 53.28 286 PHE A CA 1
ATOM 2330 C C . PHE A 1 286 ? 25.701 -14.844 -24.953 1.00 53.28 286 PHE A C 1
ATOM 2332 O O . PHE A 1 286 ? 25.754 -15.969 -24.453 1.00 53.28 286 PHE A O 1
ATOM 2339 N N . THR A 1 287 ? 26.071 -13.762 -24.250 1.00 48.66 287 THR A N 1
ATOM 2340 C CA . THR A 1 287 ? 26.549 -13.829 -22.862 1.00 48.66 287 THR A CA 1
ATOM 2341 C C . THR A 1 287 ? 25.427 -14.212 -21.894 1.00 48.66 287 THR A C 1
ATOM 2343 O O . THR A 1 287 ? 24.782 -13.382 -21.256 1.00 48.66 287 THR A O 1
ATOM 2346 N N . GLN A 1 288 ? 25.233 -15.517 -21.707 1.00 44.59 288 GLN A N 1
ATOM 2347 C CA . GLN A 1 288 ? 24.623 -16.026 -20.486 1.00 44.59 288 GLN A CA 1
ATOM 2348 C C . GLN A 1 288 ? 25.509 -15.642 -19.285 1.00 44.59 288 GLN A C 1
ATOM 2350 O O . GLN A 1 288 ? 26.694 -15.963 -19.235 1.00 44.59 288 GLN A O 1
ATOM 2355 N N . ASN A 1 289 ? 24.896 -14.991 -18.293 1.00 46.75 289 ASN A N 1
ATOM 2356 C CA . ASN A 1 289 ? 25.323 -14.954 -16.890 1.00 46.75 289 ASN A CA 1
ATOM 2357 C C . ASN A 1 289 ? 26.640 -14.229 -16.530 1.00 46.75 289 ASN A C 1
ATOM 2359 O O . ASN A 1 289 ? 27.539 -14.815 -15.933 1.00 46.75 289 ASN A O 1
ATOM 2363 N N . ILE A 1 290 ? 26.692 -12.901 -16.703 1.00 43.34 290 ILE A N 1
ATOM 2364 C CA . ILE A 1 290 ? 27.434 -12.041 -15.754 1.00 43.34 290 ILE A CA 1
ATOM 2365 C C . ILE A 1 290 ? 26.426 -11.176 -14.994 1.00 43.34 290 ILE A C 1
ATOM 2367 O O . ILE A 1 290 ? 25.847 -10.232 -15.536 1.00 43.34 290 ILE A O 1
ATOM 2371 N N . ILE A 1 291 ? 26.229 -11.558 -13.731 1.00 40.81 291 ILE A N 1
ATOM 2372 C CA . ILE A 1 291 ? 25.304 -11.017 -12.731 1.00 40.81 291 ILE A CA 1
ATOM 2373 C C . ILE A 1 291 ? 25.666 -9.559 -12.385 1.00 40.81 291 ILE A C 1
ATOM 2375 O O . ILE A 1 291 ? 26.376 -9.291 -11.411 1.00 40.81 291 ILE A O 1
ATOM 2379 N N . ILE A 1 292 ? 25.111 -8.613 -13.148 1.00 38.03 292 ILE A N 1
ATOM 2380 C CA . ILE A 1 292 ? 24.829 -7.226 -12.729 1.00 38.03 292 ILE A CA 1
ATOM 2381 C C . ILE A 1 292 ? 23.348 -7.191 -12.308 1.00 38.03 292 ILE A C 1
ATOM 2383 O O . ILE A 1 292 ? 22.509 -6.547 -12.919 1.00 38.03 292 ILE A O 1
ATOM 2387 N N . ILE A 1 293 ? 23.000 -7.990 -11.295 1.00 39.16 293 ILE A N 1
ATOM 2388 C CA . ILE A 1 293 ? 21.599 -8.251 -10.911 1.00 39.16 293 ILE A CA 1
ATOM 2389 C C . ILE A 1 293 ? 21.042 -7.223 -9.909 1.00 39.16 293 ILE A C 1
ATOM 2391 O O . ILE A 1 293 ? 19.838 -7.126 -9.763 1.00 39.16 293 ILE A O 1
ATOM 2395 N N . ILE A 1 294 ? 21.849 -6.377 -9.259 1.00 36.16 294 ILE A N 1
ATOM 2396 C CA . ILE A 1 294 ? 21.320 -5.589 -8.120 1.00 36.16 294 ILE A CA 1
ATOM 2397 C C . ILE A 1 294 ? 20.992 -4.119 -8.462 1.00 36.16 294 ILE A C 1
ATOM 2399 O O . ILE A 1 294 ? 20.078 -3.557 -7.874 1.00 36.16 294 ILE A O 1
ATOM 2403 N N . ALA A 1 295 ? 21.645 -3.491 -9.451 1.00 35.44 295 ALA A N 1
ATOM 2404 C CA . ALA A 1 295 ? 21.444 -2.055 -9.728 1.00 35.44 295 ALA A CA 1
ATOM 2405 C C . ALA A 1 295 ? 20.649 -1.727 -11.011 1.00 35.44 295 ALA A C 1
ATOM 2407 O O . ALA A 1 295 ? 20.087 -0.638 -11.111 1.00 35.44 295 ALA A O 1
ATOM 2408 N N . GLN A 1 296 ? 20.576 -2.640 -11.991 1.00 37.59 296 GLN A N 1
ATOM 2409 C CA . GLN A 1 296 ? 19.719 -2.460 -13.179 1.00 37.59 296 GLN A CA 1
ATOM 2410 C C . GLN A 1 296 ? 18.258 -2.836 -12.894 1.00 37.59 296 GLN A C 1
ATOM 2412 O O . GLN A 1 296 ? 17.357 -2.126 -13.341 1.00 37.59 296 GLN A O 1
ATOM 2417 N N . MET A 1 297 ? 18.025 -3.850 -12.049 1.00 32.97 297 MET A N 1
ATOM 2418 C CA . MET A 1 297 ? 16.674 -4.260 -11.655 1.00 32.97 297 MET A CA 1
ATOM 2419 C C . MET A 1 297 ? 15.924 -3.156 -10.889 1.00 32.97 297 MET A C 1
ATOM 2421 O O . MET A 1 297 ? 14.724 -3.020 -11.060 1.00 32.97 297 MET A O 1
ATOM 2425 N N . SER A 1 298 ? 16.594 -2.290 -10.121 1.00 37.28 298 SER A N 1
ATOM 2426 C CA . SER A 1 298 ? 15.884 -1.232 -9.382 1.00 37.28 298 SER A CA 1
ATOM 2427 C C . SER A 1 298 ? 15.505 -0.004 -10.222 1.00 37.28 298 SER A C 1
ATOM 2429 O O . SER A 1 298 ? 14.704 0.788 -9.759 1.00 37.28 298 SER A O 1
ATOM 2431 N N . ARG A 1 299 ? 16.083 0.226 -11.415 1.00 43.56 299 ARG A N 1
ATOM 2432 C CA . ARG A 1 299 ? 15.831 1.472 -12.181 1.00 43.56 299 ARG A CA 1
ATOM 2433 C C . ARG A 1 299 ? 14.930 1.293 -13.390 1.00 43.56 299 ARG A C 1
ATOM 2435 O O . ARG A 1 299 ? 14.200 2.221 -13.723 1.00 43.56 299 ARG A O 1
ATOM 2442 N N . ARG A 1 300 ? 14.963 0.141 -14.067 1.00 41.31 300 ARG A N 1
ATOM 2443 C CA . ARG A 1 300 ? 14.089 -0.067 -15.233 1.00 41.31 300 ARG A CA 1
ATOM 2444 C C . ARG A 1 300 ? 12.703 -0.547 -14.808 1.00 41.31 300 ARG A C 1
ATOM 2446 O O . ARG A 1 300 ? 11.717 -0.060 -15.350 1.00 41.31 300 ARG A O 1
ATOM 2453 N N . TYR A 1 301 ? 12.625 -1.371 -13.765 1.00 44.00 301 TYR A N 1
ATOM 2454 C CA . TYR A 1 301 ? 11.379 -1.915 -13.208 1.00 44.00 301 TYR A CA 1
ATOM 2455 C C . TYR A 1 301 ? 10.563 -0.919 -12.382 1.00 44.00 301 TYR A C 1
ATOM 2457 O O . TYR A 1 301 ? 9.362 -1.086 -12.216 1.00 44.00 301 TYR A O 1
ATOM 2465 N N . ASP A 1 302 ? 11.219 0.131 -11.900 1.00 51.94 302 ASP A N 1
ATOM 2466 C CA . ASP A 1 302 ? 10.598 1.214 -11.138 1.00 51.94 302 ASP A CA 1
ATOM 2467 C C . ASP A 1 302 ? 9.905 2.232 -12.072 1.00 51.94 302 ASP A C 1
ATOM 2469 O O . ASP A 1 302 ? 8.881 2.815 -11.743 1.00 51.94 302 ASP A O 1
ATOM 2473 N N . SER A 1 303 ? 10.402 2.383 -13.309 1.00 56.84 303 SER A N 1
ATOM 2474 C CA . SER A 1 303 ? 9.875 3.368 -14.273 1.00 56.84 303 SER A CA 1
ATOM 2475 C C . SER A 1 303 ? 8.571 2.968 -14.978 1.00 56.84 303 SER A C 1
ATOM 2477 O O . SER A 1 303 ? 7.857 3.830 -15.487 1.00 56.84 303 SER A O 1
ATOM 2479 N N . LYS A 1 304 ? 8.260 1.670 -15.041 1.00 68.06 304 LYS A N 1
ATOM 2480 C CA . LYS A 1 304 ? 7.031 1.140 -15.642 1.00 68.06 304 LYS A CA 1
ATOM 2481 C C . LYS A 1 304 ? 6.215 0.510 -14.522 1.00 68.06 304 LYS A C 1
ATOM 2483 O O . LYS A 1 304 ? 6.698 -0.384 -13.839 1.00 68.06 304 LYS A O 1
ATOM 2488 N N . THR A 1 305 ? 5.001 0.997 -14.310 1.00 75.31 305 THR A N 1
ATOM 2489 C CA . THR A 1 305 ? 4.307 0.788 -13.037 1.00 75.31 305 THR A CA 1
ATOM 2490 C C . THR A 1 305 ? 3.502 -0.508 -12.937 1.00 75.31 305 THR A C 1
ATOM 2492 O O . THR A 1 305 ? 3.164 -0.925 -11.832 1.00 75.31 305 THR A O 1
ATOM 2495 N N . THR A 1 306 ? 3.213 -1.158 -14.067 1.00 81.88 306 THR A N 1
ATOM 2496 C CA . THR A 1 306 ? 2.178 -2.201 -14.171 1.00 81.88 306 THR A CA 1
ATOM 2497 C C . THR A 1 306 ? 2.667 -3.492 -14.821 1.00 81.88 306 THR A C 1
ATOM 2499 O O . THR A 1 306 ? 2.077 -4.051 -15.745 1.00 81.88 306 THR A O 1
ATOM 2502 N N . ILE A 1 307 ? 3.833 -3.938 -14.385 1.00 78.50 307 ILE A N 1
ATOM 2503 C CA . ILE A 1 307 ? 4.608 -4.966 -15.064 1.00 78.50 307 ILE A CA 1
ATOM 2504 C C . ILE A 1 307 ? 5.145 -5.938 -13.985 1.00 78.50 307 ILE A C 1
ATOM 2506 O O . ILE A 1 307 ? 5.462 -5.506 -12.875 1.00 78.50 307 ILE A O 1
ATOM 2510 N N . PHE A 1 308 ? 5.205 -7.247 -14.267 1.00 78.38 308 PHE A N 1
ATOM 2511 C CA . PHE A 1 308 ? 5.693 -8.277 -13.326 1.00 78.38 308 PHE A CA 1
ATOM 2512 C C . PHE A 1 308 ? 7.199 -8.512 -13.328 1.00 78.38 308 PHE A C 1
ATOM 2514 O O . PHE A 1 308 ? 7.711 -8.984 -14.330 1.00 78.38 308 PHE A O 1
ATOM 2521 N N . SER A 1 309 ? 7.870 -8.378 -12.184 1.00 75.75 309 SER A N 1
ATOM 2522 C CA . SER A 1 309 ? 9.267 -8.788 -12.002 1.00 75.75 309 SER A CA 1
ATOM 2523 C C . SER A 1 309 ? 9.565 -10.202 -12.519 1.00 75.75 309 SER A C 1
ATOM 2525 O O . SER A 1 309 ? 8.649 -11.018 -12.605 1.00 75.75 309 SER A O 1
ATOM 2527 N N . PRO A 1 310 ? 10.840 -10.563 -12.771 1.00 71.62 310 PRO A N 1
ATOM 2528 C CA . PRO A 1 310 ? 11.198 -11.943 -13.119 1.00 71.62 310 PRO A CA 1
ATOM 2529 C C . PRO A 1 310 ? 10.755 -12.985 -12.073 1.00 71.62 310 PRO A C 1
ATOM 2531 O O . PRO A 1 310 ? 10.678 -14.171 -12.369 1.00 71.62 310 PRO A O 1
ATOM 2534 N N . GLU A 1 311 ? 10.451 -12.548 -10.845 1.00 72.06 311 GLU A N 1
ATOM 2535 C CA . GLU A 1 311 ? 9.909 -13.374 -9.757 1.00 72.06 311 GLU A CA 1
ATOM 2536 C C . GLU A 1 311 ? 8.365 -13.367 -9.702 1.00 72.06 311 GLU A C 1
ATOM 2538 O O . GLU A 1 311 ? 7.780 -13.951 -8.793 1.00 72.06 311 GLU A O 1
ATOM 2543 N N . GLY A 1 312 ? 7.689 -12.685 -10.631 1.00 80.44 312 GLY A N 1
ATOM 2544 C CA . GLY A 1 312 ? 6.233 -12.525 -10.667 1.00 80.44 312 GLY A CA 1
ATOM 2545 C C . GLY A 1 312 ? 5.682 -11.458 -9.713 1.00 80.44 312 GLY A C 1
ATOM 2546 O O . GLY A 1 312 ? 4.533 -11.561 -9.289 1.00 80.44 312 GLY A O 1
ATOM 2547 N N . ARG A 1 313 ? 6.477 -10.446 -9.335 1.00 83.38 313 ARG A N 1
ATOM 2548 C CA . ARG A 1 313 ? 6.105 -9.432 -8.322 1.00 83.38 313 ARG A CA 1
ATOM 2549 C C . ARG A 1 313 ? 5.819 -8.064 -8.938 1.00 83.38 313 ARG A C 1
ATOM 2551 O O . ARG A 1 313 ? 6.400 -7.712 -9.956 1.00 83.38 313 ARG A O 1
ATOM 2558 N N . LEU A 1 314 ? 4.981 -7.254 -8.292 1.00 86.94 314 LEU A N 1
ATOM 2559 C CA . LEU A 1 314 ? 4.700 -5.872 -8.704 1.00 86.94 314 LEU A CA 1
ATOM 2560 C C . LEU A 1 314 ? 5.435 -4.883 -7.789 1.00 86.94 314 LEU A C 1
ATOM 2562 O O . LEU A 1 314 ? 4.926 -4.513 -6.735 1.00 86.94 314 LEU A O 1
ATOM 2566 N N . TYR A 1 315 ? 6.626 -4.425 -8.185 1.00 84.88 315 TYR A N 1
ATOM 2567 C CA . TYR A 1 315 ? 7.459 -3.590 -7.305 1.00 84.88 315 TYR A CA 1
ATOM 2568 C C . TYR A 1 315 ? 6.814 -2.254 -6.914 1.00 84.88 315 TYR A C 1
ATOM 2570 O O . TYR A 1 315 ? 6.936 -1.853 -5.764 1.00 84.88 315 TYR A O 1
ATOM 2578 N N . GLN A 1 316 ? 6.061 -1.596 -7.804 1.00 87.31 316 GLN A N 1
ATOM 2579 C CA . GLN A 1 316 ? 5.351 -0.362 -7.432 1.00 87.31 316 GLN A CA 1
ATOM 2580 C C . GLN A 1 316 ? 4.318 -0.570 -6.320 1.00 87.31 316 GLN A C 1
ATOM 2582 O O . GLN A 1 316 ? 4.096 0.323 -5.506 1.00 87.31 316 GLN A O 1
ATOM 2587 N N . VAL A 1 317 ? 3.684 -1.745 -6.275 1.00 92.25 317 VAL A N 1
ATOM 2588 C CA . VAL A 1 317 ? 2.743 -2.100 -5.206 1.00 92.25 317 VAL A CA 1
ATOM 2589 C C . VAL A 1 317 ? 3.501 -2.300 -3.894 1.00 92.25 317 VAL A C 1
ATOM 2591 O O . VAL A 1 317 ? 3.051 -1.844 -2.848 1.00 92.25 317 VAL A O 1
ATOM 2594 N N . GLU A 1 318 ? 4.681 -2.916 -3.940 1.00 90.75 318 GLU A N 1
ATOM 2595 C CA . GLU A 1 318 ? 5.535 -3.082 -2.759 1.00 90.75 318 GLU A CA 1
ATOM 2596 C C . GLU A 1 318 ? 6.070 -1.744 -2.237 1.00 90.75 318 GLU A C 1
ATOM 2598 O O . GLU A 1 318 ? 6.089 -1.520 -1.030 1.00 90.75 318 GLU A O 1
ATOM 2603 N N . TYR A 1 319 ? 6.430 -0.816 -3.125 1.00 88.62 319 TYR A N 1
ATOM 2604 C CA . TYR A 1 319 ? 6.832 0.538 -2.734 1.00 88.62 319 TYR A CA 1
ATOM 2605 C C . TYR A 1 319 ? 5.669 1.323 -2.124 1.00 88.62 319 TYR A C 1
ATOM 2607 O O . TYR A 1 319 ? 5.853 2.027 -1.132 1.00 88.62 319 TYR A O 1
ATOM 2615 N N . ALA A 1 320 ? 4.458 1.165 -2.667 1.00 93.00 320 ALA A N 1
ATOM 2616 C CA . ALA A 1 320 ? 3.251 1.728 -2.072 1.00 93.00 320 ALA A CA 1
ATOM 2617 C C . ALA A 1 320 ? 3.002 1.163 -0.662 1.00 93.00 320 ALA A C 1
ATOM 2619 O O . ALA A 1 320 ? 2.692 1.928 0.250 1.00 93.00 320 ALA A O 1
ATOM 2620 N N . MET A 1 321 ? 3.193 -0.146 -0.465 1.00 92.38 321 MET A N 1
ATOM 2621 C CA . MET A 1 321 ? 3.103 -0.787 0.854 1.00 92.38 321 MET A CA 1
ATOM 2622 C C . MET A 1 321 ? 4.134 -0.230 1.837 1.00 92.38 321 MET A C 1
ATOM 2624 O O . MET A 1 321 ? 3.795 0.017 2.993 1.00 92.38 321 MET A O 1
ATOM 2628 N N . GLU A 1 322 ? 5.356 0.044 1.384 1.00 90.06 322 GLU A N 1
ATOM 2629 C CA . GLU A 1 322 ? 6.375 0.642 2.246 1.00 90.06 322 GLU A CA 1
ATOM 2630 C C . GLU A 1 322 ? 6.026 2.083 2.641 1.00 90.06 322 GLU A C 1
ATOM 2632 O O . GLU A 1 322 ? 6.112 2.439 3.815 1.00 90.06 322 GLU A O 1
ATOM 2637 N N . ALA A 1 323 ? 5.496 2.883 1.711 1.00 89.69 323 ALA A N 1
ATOM 2638 C CA . ALA A 1 323 ? 4.982 4.219 2.026 1.00 89.69 323 ALA A CA 1
ATOM 2639 C C . ALA A 1 323 ? 3.815 4.180 3.035 1.00 89.69 323 ALA A C 1
ATOM 2641 O O . ALA A 1 323 ? 3.670 5.073 3.873 1.00 89.69 323 ALA A O 1
ATOM 2642 N N . ILE A 1 324 ? 2.981 3.136 2.991 1.00 94.00 324 ILE A N 1
ATOM 2643 C CA . ILE A 1 324 ? 1.916 2.922 3.979 1.00 94.00 324 ILE A CA 1
ATOM 2644 C C . ILE A 1 324 ? 2.507 2.571 5.343 1.00 94.00 324 ILE A C 1
ATOM 2646 O O . ILE A 1 324 ? 2.028 3.098 6.347 1.00 94.00 324 ILE A O 1
ATOM 2650 N N . ASN A 1 325 ? 3.556 1.748 5.398 1.00 91.81 325 ASN A N 1
ATOM 2651 C CA . ASN A 1 325 ? 4.238 1.381 6.643 1.00 91.81 325 ASN A CA 1
ATOM 2652 C C . ASN A 1 325 ? 4.894 2.582 7.348 1.00 91.81 325 ASN A C 1
ATOM 2654 O O . ASN A 1 325 ? 5.124 2.526 8.554 1.00 91.81 325 ASN A O 1
ATOM 2658 N N . GLU A 1 326 ? 5.152 3.685 6.643 1.00 88.88 326 GLU A N 1
ATOM 2659 C CA . GLU A 1 326 ? 5.615 4.939 7.251 1.00 88.88 326 GLU A CA 1
ATOM 2660 C C . GLU A 1 326 ? 4.472 5.818 7.789 1.00 88.88 326 GLU A C 1
ATOM 2662 O O . GLU A 1 326 ? 4.689 6.683 8.645 1.00 88.88 326 GLU A O 1
ATOM 2667 N N . ALA A 1 327 ? 3.237 5.607 7.326 1.00 91.12 327 ALA A N 1
ATOM 2668 C CA . ALA A 1 327 ? 2.085 6.384 7.761 1.00 91.12 327 ALA A CA 1
ATOM 2669 C C . ALA A 1 327 ? 1.646 6.011 9.186 1.00 91.12 327 ALA A C 1
ATOM 2671 O O . ALA A 1 327 ? 1.797 4.876 9.630 1.00 91.12 327 ALA A O 1
ATOM 2672 N N . GLY A 1 328 ? 1.055 6.968 9.912 1.00 90.50 328 GLY A N 1
ATOM 2673 C CA . GLY A 1 328 ? 0.596 6.717 11.287 1.00 90.50 328 GLY A CA 1
ATOM 2674 C C . GLY A 1 328 ? -0.384 5.539 11.380 1.00 90.50 328 GLY A C 1
ATOM 2675 O O . GLY A 1 328 ? -1.241 5.381 10.503 1.00 90.50 328 GLY A O 1
ATOM 2676 N N . LEU A 1 329 ? -0.247 4.761 12.452 1.00 94.50 329 LEU A N 1
ATOM 2677 C CA . LEU A 1 329 ? -0.961 3.510 12.715 1.00 94.50 329 LEU A CA 1
ATOM 2678 C C . LEU A 1 329 ? -2.489 3.675 12.646 1.00 94.50 329 LEU A C 1
ATOM 2680 O O . LEU A 1 329 ? -3.040 4.673 13.106 1.00 94.50 329 LEU A O 1
ATOM 2684 N N . CYS A 1 330 ? -3.189 2.671 12.125 1.00 96.69 330 CYS A N 1
ATOM 2685 C CA . CYS A 1 330 ? -4.641 2.553 12.196 1.00 96.69 330 CYS A CA 1
ATOM 2686 C C . CYS A 1 330 ? -5.030 1.118 12.569 1.00 96.69 330 CYS A C 1
ATOM 2688 O O . CYS A 1 330 ? -4.457 0.159 12.054 1.00 96.69 330 CYS A O 1
ATOM 2690 N N . VAL A 1 331 ? -5.989 0.968 13.479 1.00 98.12 331 VAL A N 1
ATOM 2691 C CA . VAL A 1 331 ? -6.420 -0.306 14.064 1.00 98.12 331 VAL A CA 1
ATOM 2692 C C . VAL A 1 331 ? -7.936 -0.414 13.966 1.00 98.12 331 VAL A C 1
ATOM 2694 O O . VAL A 1 331 ? -8.644 0.555 14.232 1.00 98.12 331 VAL A O 1
ATOM 2697 N N . GLY A 1 332 ? -8.440 -1.592 13.607 1.00 98.19 332 GLY A N 1
ATOM 2698 C CA . GLY A 1 332 ? -9.867 -1.902 13.558 1.00 98.19 332 GLY A CA 1
ATOM 2699 C C . GLY A 1 332 ? -10.185 -3.130 14.403 1.00 98.19 332 GLY A C 1
ATOM 2700 O O . GLY A 1 332 ? -9.454 -4.121 14.356 1.00 98.19 332 GLY A O 1
ATOM 2701 N N . ILE A 1 333 ? -11.276 -3.076 15.171 1.00 98.38 333 ILE A N 1
ATOM 2702 C CA . ILE A 1 333 ? -11.711 -4.162 16.059 1.00 98.38 333 ILE A CA 1
ATOM 2703 C C . ILE A 1 333 ? -13.218 -4.371 15.906 1.00 98.38 333 ILE A C 1
ATOM 2705 O O . ILE A 1 333 ? -14.009 -3.450 16.105 1.00 98.38 333 ILE A O 1
ATOM 2709 N N . THR A 1 334 ? -13.613 -5.605 15.596 1.00 98.25 334 THR A N 1
ATOM 2710 C CA . THR A 1 334 ? -15.017 -6.037 15.542 1.00 98.25 334 THR A CA 1
ATOM 2711 C C . THR A 1 334 ? -15.412 -6.682 16.866 1.00 98.25 334 THR A C 1
ATOM 2713 O O . THR A 1 334 ? -14.666 -7.509 17.398 1.00 98.25 334 THR A O 1
ATOM 2716 N N . THR A 1 335 ? -16.601 -6.373 17.371 1.00 97.75 335 THR A N 1
ATOM 2717 C CA . THR A 1 335 ? -17.209 -7.006 18.548 1.00 97.75 335 THR A CA 1
ATOM 2718 C C . THR A 1 335 ? -18.597 -7.558 18.189 1.00 97.75 335 THR A C 1
ATOM 2720 O O . THR A 1 335 ? -19.102 -7.309 17.091 1.00 97.75 335 THR A O 1
ATOM 2723 N N . PRO A 1 336 ? -19.235 -8.377 19.043 1.00 95.75 336 PRO A N 1
ATOM 2724 C CA . PRO A 1 336 ? -20.611 -8.821 18.817 1.00 95.75 336 PRO A CA 1
ATOM 2725 C C . PRO A 1 336 ? -21.637 -7.677 18.874 1.00 95.75 336 PRO A C 1
ATOM 2727 O O . PRO A 1 336 ? -22.692 -7.765 18.252 1.00 95.75 336 PRO A O 1
ATOM 2730 N N . ASP A 1 337 ? -21.333 -6.615 19.620 1.00 95.44 337 ASP A N 1
ATOM 2731 C CA . ASP A 1 337 ? -22.215 -5.483 19.919 1.00 95.44 337 ASP A CA 1
ATOM 2732 C C . ASP A 1 337 ? -21.818 -4.170 19.217 1.00 95.44 337 ASP A C 1
ATOM 2734 O O . ASP A 1 337 ? -22.520 -3.171 19.371 1.00 95.44 337 ASP A O 1
ATOM 2738 N N . GLY A 1 338 ? -20.745 -4.157 18.421 1.00 96.81 338 GLY A N 1
ATOM 2739 C CA . GLY A 1 338 ? -20.256 -2.972 17.719 1.00 96.81 338 GLY A CA 1
ATOM 2740 C C . GLY A 1 338 ? -19.004 -3.225 16.875 1.00 96.81 338 GLY A C 1
ATOM 2741 O O . GLY A 1 338 ? -18.477 -4.333 16.779 1.00 96.81 338 GLY A O 1
ATOM 2742 N N . ILE A 1 339 ? -18.503 -2.166 16.252 1.00 98.31 339 ILE A N 1
ATOM 2743 C CA . ILE A 1 339 ? -17.218 -2.159 15.547 1.00 98.31 339 ILE A CA 1
ATOM 2744 C C . ILE A 1 339 ? -16.572 -0.788 15.713 1.00 98.31 339 ILE A C 1
ATOM 2746 O O . ILE A 1 339 ? -17.268 0.226 15.703 1.00 98.31 339 ILE A O 1
ATOM 2750 N N . LEU A 1 340 ? -15.253 -0.734 15.887 1.00 97.56 340 LEU A N 1
ATOM 2751 C CA . LEU A 1 340 ? -14.536 0.530 16.037 1.00 97.56 340 LEU A CA 1
ATOM 2752 C C . LEU A 1 340 ? -13.238 0.572 15.240 1.00 97.56 340 LEU A C 1
ATOM 2754 O O . LEU A 1 340 ? -12.610 -0.457 14.979 1.00 97.56 340 LEU A O 1
ATOM 2758 N N . ILE A 1 341 ? -12.844 1.793 14.895 1.00 98.25 341 ILE A N 1
ATOM 2759 C CA . ILE A 1 341 ? -11.572 2.135 14.271 1.00 98.25 341 ILE A CA 1
ATOM 2760 C C . ILE A 1 341 ? -10.891 3.192 15.138 1.00 98.25 341 ILE A C 1
ATOM 2762 O O . ILE A 1 341 ? -11.537 4.116 15.629 1.00 98.25 341 ILE A O 1
ATOM 2766 N N . GLY A 1 342 ? -9.583 3.052 15.311 1.00 96.81 342 GLY A N 1
ATOM 2767 C CA . GLY A 1 342 ? -8.723 4.000 16.002 1.00 96.81 342 GLY A CA 1
ATOM 2768 C C . GLY A 1 342 ? -7.497 4.292 15.152 1.00 96.81 342 GLY A C 1
ATOM 2769 O O . GLY A 1 342 ? -6.925 3.382 14.552 1.00 96.81 342 GLY A O 1
ATOM 2770 N N . ALA A 1 343 ? -7.100 5.555 15.069 1.00 94.94 343 ALA A N 1
ATOM 2771 C CA . ALA A 1 343 ? -5.998 5.997 14.230 1.00 94.94 343 ALA A CA 1
ATOM 2772 C C . ALA A 1 343 ? -5.069 6.961 14.975 1.00 94.94 343 ALA A C 1
ATOM 2774 O O . ALA A 1 343 ? -5.519 7.867 15.674 1.00 94.94 343 ALA A O 1
ATOM 2775 N N . GLU A 1 344 ? -3.765 6.775 14.778 1.00 90.81 344 GLU A N 1
ATOM 2776 C CA . GLU A 1 344 ? -2.711 7.693 15.198 1.00 90.81 344 GLU A CA 1
ATOM 2777 C C . GLU A 1 344 ? -2.620 8.855 14.204 1.00 90.81 344 GLU A C 1
ATOM 2779 O O . GLU A 1 344 ? -2.375 8.669 13.006 1.00 90.81 344 GLU A O 1
ATOM 2784 N N . GLN A 1 345 ? -2.758 10.070 14.707 1.00 84.25 345 GLN A N 1
ATOM 2785 C CA . GLN A 1 345 ? -2.569 11.308 13.976 1.00 84.25 345 GLN A CA 1
ATOM 2786 C C . GLN A 1 345 ? -1.165 11.870 14.267 1.00 84.25 345 GLN A C 1
ATOM 2788 O O . GLN A 1 345 ? -0.773 12.091 15.412 1.00 84.25 345 GLN A O 1
ATOM 2793 N N . LEU A 1 346 ? -0.383 12.090 13.206 1.00 74.00 346 LEU A N 1
ATOM 2794 C CA . LEU A 1 346 ? 0.978 12.622 13.301 1.00 74.00 346 LEU A CA 1
ATOM 2795 C C . LEU A 1 346 ? 0.925 14.155 13.335 1.00 74.00 346 LEU A C 1
ATOM 2797 O O . LEU A 1 346 ? 0.769 14.802 12.296 1.00 74.00 346 LEU A O 1
ATOM 2801 N N . PHE A 1 347 ? 1.052 14.739 14.526 1.00 67.69 347 PHE A N 1
ATOM 2802 C CA . PHE A 1 347 ? 1.112 16.190 14.709 1.00 67.69 347 PHE A CA 1
ATOM 2803 C C . PHE A 1 347 ? 2.536 16.655 14.928 1.00 67.69 347 PHE A C 1
ATOM 2805 O O . PHE A 1 347 ? 3.139 16.372 15.960 1.00 67.69 347 PHE A O 1
ATOM 2812 N N . ASN A 1 348 ? 3.036 17.464 13.999 1.00 58.59 348 ASN A N 1
ATOM 2813 C CA . ASN A 1 348 ? 4.373 18.035 14.125 1.00 58.59 348 ASN A CA 1
ATOM 2814 C C . ASN A 1 348 ? 4.353 19.554 14.362 1.00 58.59 348 ASN A C 1
ATOM 2816 O O . ASN A 1 348 ? 5.423 20.151 14.441 1.00 58.59 348 ASN A O 1
ATOM 2820 N N . ASN A 1 349 ? 3.183 20.209 14.460 1.00 68.06 349 ASN A N 1
ATOM 2821 C CA . ASN A 1 349 ? 3.140 21.673 14.551 1.00 68.06 349 ASN A CA 1
ATOM 2822 C C . ASN A 1 349 ? 1.976 22.232 15.405 1.00 68.06 349 ASN A C 1
ATOM 2824 O O . ASN A 1 349 ? 0.820 22.080 15.010 1.00 68.06 349 ASN A O 1
ATOM 2828 N N . PRO A 1 350 ? 2.267 22.960 16.505 1.00 71.81 350 PRO A N 1
ATOM 2829 C CA . PRO A 1 350 ? 1.276 23.682 17.316 1.00 71.81 350 PRO A CA 1
ATOM 2830 C C . PRO A 1 350 ? 0.446 24.738 16.567 1.00 71.81 350 PRO A C 1
ATOM 2832 O O . PRO A 1 350 ? -0.583 25.167 17.074 1.00 71.81 350 PRO A O 1
ATOM 2835 N N . MET A 1 351 ? 0.883 25.173 15.381 1.00 76.00 351 MET A N 1
ATOM 2836 C CA . MET A 1 351 ? 0.174 26.152 14.542 1.00 76.00 351 MET A CA 1
ATOM 2837 C C . MET A 1 351 ? -0.934 25.534 13.676 1.00 76.00 351 MET A C 1
ATOM 2839 O O . MET A 1 351 ? -1.575 26.247 12.906 1.00 76.00 351 MET A O 1
ATOM 2843 N N . LEU A 1 352 ? -1.136 24.213 13.736 1.00 69.44 352 LEU A N 1
ATOM 2844 C CA . LEU A 1 352 ? -2.217 23.551 13.007 1.00 69.44 352 LEU A CA 1
ATOM 2845 C C . LEU A 1 352 ? -3.575 23.949 13.598 1.00 69.44 352 LEU A C 1
ATOM 2847 O O . LEU A 1 352 ? -3.828 23.732 14.781 1.00 69.44 352 LEU A O 1
ATOM 2851 N N . ASP A 1 353 ? -4.468 24.485 12.763 1.00 72.38 353 ASP A N 1
ATOM 2852 C CA . ASP A 1 353 ? -5.863 24.701 13.147 1.00 72.38 353 ASP A CA 1
ATOM 2853 C C . ASP A 1 353 ? -6.627 23.372 13.102 1.00 72.38 353 ASP A C 1
ATOM 2855 O O . ASP A 1 353 ? -7.039 22.881 12.054 1.00 72.38 353 ASP A O 1
ATOM 2859 N N . ILE A 1 354 ? -6.797 22.773 14.277 1.00 64.62 354 ILE A N 1
ATOM 2860 C CA . ILE A 1 354 ? -7.435 21.462 14.446 1.00 64.62 354 ILE A CA 1
ATOM 2861 C C . ILE A 1 354 ? -8.945 21.530 14.135 1.00 64.62 354 ILE A C 1
ATOM 2863 O O . ILE A 1 354 ? -9.574 20.501 13.899 1.00 64.62 354 ILE A O 1
ATOM 2867 N N . LYS A 1 355 ? -9.552 22.727 14.092 1.00 61.28 355 LYS A N 1
ATOM 2868 C CA . LYS A 1 355 ? -10.995 22.889 13.838 1.00 61.28 355 LYS A CA 1
ATOM 2869 C C . LYS A 1 355 ? -11.376 22.707 12.367 1.00 61.28 355 LYS A C 1
ATOM 2871 O O . LYS A 1 355 ? -12.541 22.450 12.081 1.00 61.28 355 LYS A O 1
ATOM 2876 N N . THR A 1 356 ? -10.426 22.853 11.445 1.00 51.53 356 THR A N 1
ATOM 2877 C CA . THR A 1 356 ? -10.677 23.003 10.002 1.00 51.53 356 THR A CA 1
ATOM 2878 C C . THR A 1 356 ? -10.175 21.819 9.169 1.00 51.53 356 THR A C 1
ATOM 2880 O O . THR A 1 356 ? -9.712 22.017 8.056 1.00 51.53 356 THR A O 1
ATOM 2883 N N . HIS A 1 357 ? -10.365 20.585 9.659 1.00 53.84 357 HIS A N 1
ATOM 2884 C CA . HIS A 1 357 ? -10.105 19.296 8.983 1.00 53.84 357 HIS A CA 1
ATOM 2885 C C . HIS A 1 357 ? -8.705 18.710 9.177 1.00 53.84 357 HIS A C 1
ATOM 2887 O O . HIS A 1 357 ? -7.767 19.214 8.570 1.00 53.84 357 HIS A O 1
ATOM 2893 N N . LYS A 1 358 ? -8.620 17.552 9.861 1.00 57.84 358 LYS A N 1
ATOM 2894 C CA . LYS A 1 358 ? -7.953 16.316 9.384 1.00 57.84 358 LYS A CA 1
ATOM 2895 C C . LYS A 1 358 ? -8.565 15.107 10.097 1.00 57.84 358 LYS A C 1
ATOM 2897 O O . LYS A 1 358 ? -8.275 14.864 11.260 1.00 57.84 358 LYS A O 1
ATOM 2902 N N . GLU A 1 359 ? -9.398 14.368 9.381 1.00 70.81 359 GLU A N 1
ATOM 2903 C CA . GLU A 1 359 ? -9.877 13.051 9.800 1.00 70.81 359 GLU A CA 1
ATOM 2904 C C . GLU A 1 359 ? -8.958 12.013 9.154 1.00 70.81 359 GLU A C 1
ATOM 2906 O O . GLU A 1 359 ? -8.629 12.120 7.978 1.00 70.81 359 GLU A O 1
ATOM 2911 N N . LYS A 1 360 ? -8.503 11.020 9.904 1.00 89.19 360 LYS A N 1
ATOM 2912 C CA . LYS A 1 360 ? -8.085 9.727 9.361 1.00 89.19 360 LYS A CA 1
ATOM 2913 C C . LYS A 1 360 ? -9.259 8.762 9.293 1.00 89.19 360 LYS A C 1
ATOM 2915 O O . LYS A 1 360 ? -9.141 7.749 8.602 1.00 89.19 360 LYS A O 1
ATOM 2920 N N . ILE A 1 361 ? -10.355 9.059 9.999 1.00 94.88 361 ILE A N 1
ATOM 2921 C CA . ILE A 1 361 ? -11.556 8.234 10.032 1.00 94.88 361 ILE A CA 1
ATOM 2922 C C . ILE A 1 361 ? -12.715 8.955 9.351 1.00 94.88 361 ILE A C 1
ATOM 2924 O O . ILE A 1 361 ? -13.326 9.876 9.885 1.00 94.88 361 ILE A O 1
ATOM 2928 N N . TYR A 1 362 ? -13.083 8.467 8.176 1.00 95.00 362 TYR A N 1
ATOM 2929 C CA . TYR A 1 362 ? -14.092 9.090 7.339 1.00 95.00 362 TYR A CA 1
ATOM 2930 C C . TYR A 1 362 ? -15.381 8.287 7.332 1.00 95.00 362 TYR A C 1
ATOM 2932 O O . TYR A 1 362 ? -15.387 7.071 7.131 1.00 95.00 362 TYR A O 1
ATOM 2940 N N . ARG A 1 363 ? -16.508 8.987 7.426 1.00 95.19 363 ARG A N 1
ATOM 2941 C CA . ARG A 1 363 ? -17.808 8.405 7.093 1.00 95.19 363 ARG A CA 1
ATOM 2942 C C . ARG A 1 363 ? -17.934 8.223 5.579 1.00 95.19 363 ARG A C 1
ATOM 2944 O O . ARG A 1 363 ? -17.801 9.197 4.827 1.00 95.19 363 ARG A O 1
ATOM 2951 N N . LEU A 1 364 ? -18.220 6.996 5.141 1.00 95.69 364 LEU A N 1
ATOM 2952 C CA . LEU A 1 364 ? -18.451 6.656 3.732 1.00 95.69 364 LEU A CA 1
ATOM 2953 C C . LEU A 1 364 ? -19.940 6.670 3.385 1.00 95.69 364 LEU A C 1
ATOM 2955 O O . LEU A 1 364 ? -20.320 7.263 2.384 1.00 95.69 364 LEU A O 1
ATOM 2959 N N . ASN A 1 365 ? -20.776 6.060 4.225 1.00 94.00 365 ASN A N 1
ATOM 2960 C CA . ASN A 1 365 ? -22.233 6.015 4.067 1.00 94.00 365 ASN A CA 1
ATOM 2961 C C . ASN A 1 365 ? -22.917 6.068 5.441 1.00 94.00 365 ASN A C 1
ATOM 2963 O O . ASN A 1 365 ? -22.278 6.295 6.472 1.00 94.00 365 ASN A O 1
ATOM 2967 N N . LYS A 1 366 ? -24.239 5.870 5.484 1.00 92.75 366 LYS A N 1
ATOM 2968 C CA . LYS A 1 366 ? -24.987 5.804 6.749 1.00 92.75 366 LYS A CA 1
ATOM 2969 C C . LYS A 1 366 ? -24.530 4.655 7.653 1.00 92.75 366 LYS A C 1
ATOM 2971 O O . LYS A 1 366 ? -24.566 4.812 8.865 1.00 92.75 366 LYS A O 1
ATOM 2976 N N . ASN A 1 367 ? -24.069 3.560 7.054 1.00 95.25 367 ASN A N 1
ATOM 2977 C CA . ASN A 1 367 ? -23.742 2.291 7.697 1.00 95.25 367 ASN A CA 1
ATOM 2978 C C . ASN A 1 367 ? -22.259 1.886 7.588 1.00 95.25 367 ASN A C 1
ATOM 2980 O O . ASN A 1 367 ? -21.930 0.743 7.902 1.00 95.25 367 ASN A O 1
ATOM 2984 N N . ILE A 1 368 ? -21.377 2.769 7.096 1.00 97.75 368 ILE A N 1
ATOM 2985 C CA . ILE A 1 368 ? -19.971 2.437 6.802 1.00 97.75 368 ILE A CA 1
ATOM 2986 C C . ILE A 1 368 ? -19.052 3.622 7.126 1.00 97.75 368 ILE A C 1
ATOM 2988 O O . ILE A 1 368 ? -19.292 4.751 6.678 1.00 97.75 368 ILE A O 1
ATOM 2992 N N . ILE A 1 369 ? -17.967 3.338 7.844 1.00 97.75 369 ILE A N 1
ATOM 2993 C CA . ILE A 1 369 ? -16.829 4.230 8.098 1.00 97.75 369 ILE A CA 1
ATOM 2994 C C . ILE A 1 369 ? -15.532 3.589 7.590 1.00 97.75 369 ILE A C 1
ATOM 2996 O O . ILE A 1 369 ? -15.452 2.370 7.436 1.00 97.75 369 ILE A O 1
ATOM 3000 N N . CYS A 1 370 ? -14.495 4.390 7.357 1.00 97.75 370 CYS A N 1
ATOM 3001 C CA . CYS A 1 370 ? -13.167 3.868 7.065 1.00 97.75 370 CYS A CA 1
ATOM 3002 C C . CYS A 1 370 ? -12.049 4.633 7.771 1.00 97.75 370 CYS A C 1
ATOM 3004 O O . CYS A 1 370 ? -12.092 5.856 7.846 1.00 97.75 370 CYS A O 1
ATOM 3006 N N . GLY A 1 371 ? -11.024 3.912 8.216 1.00 97.25 371 GLY A N 1
ATOM 3007 C CA . GLY A 1 371 ? -9.721 4.449 8.594 1.00 97.25 371 GLY A CA 1
ATOM 3008 C C . GLY A 1 371 ? -8.725 4.320 7.445 1.00 97.25 371 GLY A C 1
ATOM 3009 O O . GLY A 1 371 ? -8.794 3.353 6.682 1.00 97.25 371 GLY A O 1
ATOM 3010 N N . VAL A 1 372 ? -7.800 5.273 7.319 1.00 96.19 372 VAL A N 1
ATOM 3011 C CA . VAL A 1 372 ? -6.800 5.286 6.236 1.00 96.19 372 VAL A CA 1
ATOM 3012 C C . VAL A 1 372 ? -5.367 5.332 6.761 1.00 96.19 372 VAL A C 1
ATOM 3014 O O . VAL A 1 372 ? -5.065 6.030 7.734 1.00 96.19 372 VAL A O 1
ATOM 3017 N N . ALA A 1 373 ? -4.464 4.638 6.070 1.00 95.81 373 ALA A N 1
ATOM 3018 C CA . ALA A 1 373 ? -3.019 4.778 6.237 1.00 95.81 373 ALA A CA 1
ATOM 3019 C C . ALA A 1 373 ? -2.347 4.884 4.863 1.00 95.81 373 ALA A C 1
ATOM 3021 O O . ALA A 1 373 ? -2.669 4.116 3.961 1.00 95.81 373 ALA A O 1
ATOM 3022 N N . GLY A 1 374 ? -1.436 5.846 4.707 1.00 94.12 374 GLY A N 1
ATOM 3023 C CA . GLY A 1 374 ? -0.732 6.132 3.456 1.00 94.12 374 GLY A CA 1
ATOM 3024 C C . GLY A 1 374 ? -0.942 7.567 2.967 1.00 94.12 374 GLY A C 1
ATOM 3025 O O . GLY A 1 374 ? -1.118 8.496 3.761 1.00 94.12 374 GLY A O 1
ATOM 3026 N N . ILE A 1 375 ? -0.921 7.751 1.649 1.00 92.19 375 ILE A N 1
ATOM 3027 C CA . ILE A 1 375 ? -1.011 9.043 0.966 1.00 92.19 375 ILE A CA 1
ATOM 3028 C C . ILE A 1 375 ? -2.441 9.607 1.061 1.00 92.19 375 ILE A C 1
ATOM 3030 O O . ILE A 1 375 ? -3.393 9.066 0.498 1.00 92.19 375 ILE A O 1
ATOM 3034 N N . THR A 1 376 ? -2.603 10.757 1.721 1.00 91.12 376 THR A N 1
ATOM 3035 C CA . THR A 1 376 ? -3.922 11.377 1.968 1.00 91.12 376 THR A CA 1
ATOM 3036 C C . THR A 1 376 ? -4.648 11.823 0.692 1.00 91.12 376 THR A C 1
ATOM 3038 O O . THR A 1 376 ? -5.879 11.765 0.627 1.00 91.12 376 THR A O 1
ATOM 3041 N N . SER A 1 377 ? -3.918 12.257 -0.341 1.00 90.75 377 SER A N 1
ATOM 3042 C CA . SER A 1 377 ? -4.523 12.633 -1.629 1.00 90.75 377 SER A CA 1
ATOM 3043 C C . SER A 1 377 ? -5.164 11.434 -2.326 1.00 90.75 377 SER A C 1
ATOM 3045 O O . SER A 1 377 ? -6.264 11.544 -2.864 1.00 90.75 377 SER A O 1
ATOM 3047 N N . ASP A 1 378 ? -4.501 10.282 -2.257 1.00 94.50 378 ASP A N 1
ATOM 3048 C CA . ASP A 1 378 ? -4.974 9.028 -2.838 1.00 94.50 378 ASP A CA 1
ATOM 3049 C C . ASP A 1 378 ? -6.200 8.522 -2.079 1.00 94.50 378 ASP A C 1
ATOM 3051 O O . ASP A 1 378 ? -7.207 8.158 -2.688 1.00 94.50 378 ASP A O 1
ATOM 3055 N N . ALA A 1 379 ? -6.145 8.602 -0.744 1.00 94.81 379 ALA A N 1
ATOM 3056 C CA . ALA A 1 379 ? -7.268 8.285 0.126 1.00 94.81 379 ALA A CA 1
ATOM 3057 C C . ALA A 1 379 ? -8.519 9.090 -0.255 1.00 94.81 379 ALA A C 1
ATOM 3059 O O . ALA A 1 379 ? -9.599 8.531 -0.435 1.00 94.81 379 ALA A O 1
ATOM 3060 N N . SER A 1 380 ? -8.359 10.404 -0.441 1.00 92.75 380 SER A N 1
ATOM 3061 C CA . SER A 1 380 ? -9.459 11.323 -0.754 1.00 92.75 380 SER A CA 1
ATOM 3062 C C . SER A 1 380 ? -10.172 10.964 -2.063 1.00 92.75 380 SER A C 1
ATOM 3064 O O . SER A 1 380 ? -11.398 11.070 -2.145 1.00 92.75 380 SER A O 1
ATOM 3066 N N . LEU A 1 381 ? -9.430 10.501 -3.078 1.00 92.38 381 LEU A N 1
ATOM 3067 C CA . LEU A 1 381 ? -10.008 10.093 -4.361 1.00 92.38 381 LEU A CA 1
ATOM 3068 C C . LEU A 1 381 ? -10.934 8.879 -4.198 1.00 92.38 381 LEU A C 1
ATOM 3070 O O . LEU A 1 381 ? -12.074 8.897 -4.669 1.00 92.38 381 LEU A O 1
ATOM 3074 N N . LEU A 1 382 ? -10.466 7.849 -3.490 1.00 94.38 382 LEU A N 1
ATOM 3075 C CA . LEU A 1 382 ? -11.231 6.621 -3.268 1.00 94.38 382 LEU A CA 1
ATOM 3076 C C . LEU A 1 382 ? -12.390 6.831 -2.286 1.00 94.38 382 LEU A C 1
ATOM 3078 O O . LEU A 1 382 ? -13.482 6.331 -2.532 1.00 94.38 382 LEU A O 1
ATOM 3082 N N . ILE A 1 383 ? -12.225 7.653 -1.243 1.00 95.81 383 ILE A N 1
ATOM 3083 C CA . ILE A 1 383 ? -13.316 8.034 -0.324 1.00 95.81 383 ILE A CA 1
ATOM 3084 C C . ILE A 1 383 ? -14.472 8.689 -1.082 1.00 95.81 383 ILE A C 1
ATOM 3086 O O . ILE A 1 383 ? -15.636 8.331 -0.880 1.00 95.81 383 ILE A O 1
ATOM 3090 N N . ASN A 1 384 ? -14.170 9.627 -1.982 1.00 91.94 384 ASN A N 1
ATOM 3091 C CA . ASN A 1 384 ? -15.196 10.278 -2.793 1.00 91.94 384 ASN A CA 1
ATOM 3092 C C . ASN A 1 384 ? -15.891 9.282 -3.728 1.00 91.94 384 ASN A C 1
ATOM 3094 O O . ASN A 1 384 ? -17.114 9.330 -3.874 1.00 91.94 384 ASN A O 1
ATOM 3098 N N . LYS A 1 385 ? -15.145 8.332 -4.304 1.00 91.00 385 LYS A N 1
ATOM 3099 C CA . LYS A 1 385 ? -15.729 7.238 -5.085 1.00 91.00 385 LYS A CA 1
ATOM 3100 C C . LYS A 1 385 ? -16.653 6.364 -4.236 1.00 91.00 385 LYS A C 1
ATOM 3102 O O . LYS A 1 385 ? -17.780 6.123 -4.662 1.00 91.00 385 LYS A O 1
ATOM 3107 N N . PHE A 1 386 ? -16.219 5.932 -3.051 1.00 95.81 386 PHE A N 1
ATOM 3108 C CA . PHE A 1 386 ? -17.023 5.113 -2.141 1.00 95.81 386 PHE A CA 1
ATOM 3109 C C . PHE A 1 386 ? -18.341 5.801 -1.770 1.00 95.81 386 PHE A C 1
ATOM 3111 O O . PHE A 1 386 ? -19.403 5.181 -1.825 1.00 95.81 386 PHE A O 1
ATOM 3118 N N . ARG A 1 387 ? -18.287 7.100 -1.457 1.00 96.75 387 ARG A N 1
ATOM 3119 C CA . ARG A 1 387 ? -19.475 7.918 -1.174 1.00 96.75 387 ARG A CA 1
ATOM 3120 C C . ARG A 1 387 ? -20.424 7.970 -2.369 1.00 96.75 387 ARG A C 1
ATOM 3122 O O . ARG A 1 387 ? -21.610 7.697 -2.216 1.00 96.75 387 ARG A O 1
ATOM 3129 N N . MET A 1 388 ? -19.910 8.271 -3.565 1.00 94.38 388 MET A N 1
ATOM 3130 C CA . MET A 1 388 ? -20.738 8.319 -4.776 1.00 94.38 388 MET A CA 1
ATOM 3131 C C . MET A 1 388 ? -21.398 6.971 -5.075 1.00 94.38 388 MET A C 1
ATOM 3133 O O . MET A 1 388 ? -22.601 6.925 -5.309 1.00 94.38 388 MET A O 1
ATOM 3137 N N . VAL A 1 389 ? -20.631 5.880 -5.040 1.00 91.19 389 VAL A N 1
ATOM 3138 C CA . VAL A 1 389 ? -21.127 4.527 -5.331 1.00 91.19 389 VAL A CA 1
ATOM 3139 C C . VAL A 1 389 ? -22.175 4.091 -4.310 1.00 91.19 389 VAL A C 1
ATOM 3141 O O . VAL A 1 389 ? -23.216 3.566 -4.696 1.00 91.19 389 VAL A O 1
ATOM 3144 N N . GLY A 1 390 ? -21.938 4.341 -3.021 1.00 93.75 390 GLY A N 1
ATOM 3145 C CA . GLY A 1 390 ? -22.900 4.003 -1.975 1.00 93.75 390 GLY A CA 1
ATOM 3146 C C . GLY A 1 390 ? -24.227 4.739 -2.131 1.00 93.75 390 GLY A C 1
ATOM 3147 O O . GLY A 1 390 ? -25.282 4.120 -2.039 1.00 93.75 390 GLY A O 1
ATOM 3148 N N . GLN A 1 391 ? -24.183 6.034 -2.453 1.00 94.31 391 GLN A N 1
ATOM 3149 C CA . GLN A 1 391 ? -25.395 6.821 -2.696 1.00 94.31 391 GLN A CA 1
ATOM 3150 C C . GLN A 1 391 ? -26.108 6.432 -3.998 1.00 94.31 391 GLN A C 1
ATOM 3152 O O . GLN A 1 391 ? -27.335 6.420 -4.040 1.00 94.31 391 GLN A O 1
ATOM 3157 N N . GLN A 1 392 ? -25.372 6.071 -5.054 1.00 92.94 392 GLN A N 1
ATOM 3158 C CA . GLN A 1 392 ? -25.961 5.547 -6.292 1.00 92.94 392 GLN A CA 1
ATOM 3159 C C . GLN A 1 392 ? -26.689 4.221 -6.059 1.00 92.94 392 GLN A C 1
ATOM 3161 O O . GLN A 1 392 ? -27.790 4.031 -6.574 1.00 92.94 392 GLN A O 1
ATOM 3166 N N . TYR A 1 393 ? -26.095 3.328 -5.266 1.00 93.81 393 TYR A N 1
ATOM 3167 C CA . TYR A 1 393 ? -26.723 2.069 -4.884 1.00 93.81 393 TYR A CA 1
ATOM 3168 C C . TYR A 1 393 ? -27.995 2.313 -4.065 1.00 93.81 393 TYR A C 1
ATOM 3170 O O . TYR A 1 393 ? -29.049 1.790 -4.415 1.00 93.81 393 TYR A O 1
ATOM 3178 N N . GLU A 1 394 ? -27.924 3.161 -3.033 1.00 93.56 394 GLU A N 1
ATOM 3179 C CA . GLU A 1 394 ? -29.080 3.499 -2.191 1.00 93.56 394 GLU A CA 1
ATOM 3180 C C . GLU A 1 394 ? -30.208 4.141 -3.012 1.00 93.56 394 GLU A C 1
ATOM 3182 O O . GLU A 1 394 ? -31.375 3.803 -2.835 1.00 93.56 394 GLU A O 1
ATOM 3187 N N . LEU A 1 395 ? -29.879 5.001 -3.980 1.00 94.19 395 LEU A N 1
ATOM 3188 C CA . LEU A 1 395 ? -30.863 5.574 -4.899 1.00 94.19 395 LEU A CA 1
ATOM 3189 C C . LEU A 1 395 ? -31.544 4.503 -5.770 1.00 94.19 395 LEU A C 1
ATOM 3191 O O . LEU A 1 395 ? -32.756 4.564 -5.976 1.00 94.19 395 LEU A O 1
ATOM 3195 N N . ALA A 1 396 ? -30.780 3.541 -6.289 1.00 94.31 396 ALA A N 1
ATOM 3196 C CA . ALA A 1 396 ? -31.289 2.515 -7.196 1.00 94.31 396 ALA A CA 1
ATOM 3197 C C . ALA A 1 396 ? -32.092 1.418 -6.477 1.00 94.31 396 ALA A C 1
ATOM 3199 O O . ALA A 1 396 ? -33.106 0.961 -7.003 1.00 94.31 396 ALA A O 1
ATOM 3200 N N . HIS A 1 397 ? -31.649 1.010 -5.288 1.00 93.62 397 HIS A N 1
ATOM 3201 C CA . HIS A 1 397 ? -32.181 -0.147 -4.565 1.00 93.62 397 HIS A CA 1
ATOM 3202 C C . HIS A 1 397 ? -33.022 0.225 -3.338 1.00 93.62 397 HIS A C 1
ATOM 3204 O O . HIS A 1 397 ? -33.723 -0.631 -2.810 1.00 93.62 397 HIS A O 1
ATOM 3210 N N . GLN A 1 398 ? -33.011 1.496 -2.916 1.00 94.81 398 GLN A N 1
ATOM 3211 C CA . GLN A 1 398 ? -33.720 1.998 -1.728 1.00 94.81 398 GLN A CA 1
ATOM 3212 C C . GLN A 1 398 ? -33.300 1.308 -0.418 1.00 94.81 398 GLN A C 1
ATOM 3214 O O . GLN A 1 398 ? -34.033 1.320 0.569 1.00 94.81 398 GLN A O 1
ATOM 3219 N N . GLU A 1 399 ? -32.092 0.750 -0.395 1.00 93.31 399 GLU A N 1
ATOM 3220 C CA . GLU A 1 399 ? -31.465 0.124 0.765 1.00 93.31 399 GLU A CA 1
ATOM 3221 C C . GLU A 1 399 ? -29.964 0.470 0.797 1.00 93.31 399 GLU A C 1
ATOM 3223 O O . GLU A 1 399 ? -29.380 0.779 -0.249 1.00 93.31 399 GLU A O 1
ATOM 3228 N N . PRO A 1 400 ? -29.316 0.487 1.975 1.00 93.56 400 PRO A N 1
ATOM 3229 C CA . PRO A 1 400 ? -27.897 0.805 2.061 1.00 93.56 400 PRO A CA 1
ATOM 3230 C C . PRO A 1 400 ? -27.046 -0.261 1.363 1.00 93.56 400 PRO A C 1
ATOM 3232 O O . PRO A 1 400 ? -27.347 -1.451 1.421 1.00 93.56 400 PRO A O 1
ATOM 3235 N N . ILE A 1 401 ? -25.940 0.165 0.747 1.00 95.25 401 ILE A N 1
ATOM 3236 C CA . ILE A 1 401 ? -25.021 -0.760 0.076 1.00 95.25 401 ILE A CA 1
ATOM 3237 C C . ILE A 1 401 ? -24.437 -1.791 1.066 1.00 95.25 401 ILE A C 1
ATOM 3239 O O . ILE A 1 401 ? -23.982 -1.391 2.150 1.00 95.25 401 ILE A O 1
ATOM 3243 N N . PRO A 1 402 ? -24.398 -3.091 0.705 1.00 96.81 402 PRO A N 1
ATOM 3244 C CA . PRO A 1 402 ? -23.678 -4.106 1.470 1.00 96.81 402 PRO A CA 1
ATOM 3245 C C . PRO A 1 402 ? -22.198 -3.749 1.622 1.00 96.81 402 PRO A C 1
ATOM 3247 O O . PRO A 1 402 ? -21.573 -3.223 0.691 1.00 96.81 402 PRO A O 1
ATOM 3250 N N . VAL A 1 403 ? -21.616 -4.046 2.787 1.00 97.62 403 VAL A N 1
ATOM 3251 C CA . VAL A 1 403 ? -20.261 -3.578 3.129 1.00 97.62 403 VAL A CA 1
ATOM 3252 C C . VAL A 1 403 ? -19.232 -4.153 2.156 1.00 97.62 403 VAL A C 1
ATOM 3254 O O . VAL A 1 403 ? -18.451 -3.405 1.565 1.00 97.62 403 VAL A O 1
ATOM 3257 N N . GLU A 1 404 ? -19.277 -5.466 1.925 1.00 97.50 404 GLU A N 1
ATOM 3258 C CA . GLU A 1 404 ? -18.363 -6.159 1.013 1.00 97.50 404 GLU A CA 1
ATOM 3259 C C . GLU A 1 404 ? -18.468 -5.645 -0.427 1.00 97.50 404 GLU A C 1
ATOM 3261 O O . GLU A 1 404 ? -17.457 -5.478 -1.110 1.00 97.50 404 GLU A O 1
ATOM 3266 N N . GLN A 1 405 ? -19.681 -5.330 -0.893 1.00 96.12 405 GLN A N 1
ATOM 3267 C CA . GLN A 1 405 ? -19.886 -4.830 -2.250 1.00 96.12 405 GLN A CA 1
ATOM 3268 C C . GLN A 1 405 ? -19.199 -3.476 -2.460 1.00 96.12 405 GLN A C 1
ATOM 3270 O O . GLN A 1 405 ? -18.584 -3.261 -3.507 1.00 96.12 405 GLN A O 1
ATOM 3275 N N . LEU A 1 406 ? -19.258 -2.583 -1.467 1.00 96.44 406 LEU A N 1
ATOM 3276 C CA . LEU A 1 406 ? -18.548 -1.306 -1.518 1.00 96.44 406 LEU A CA 1
ATOM 3277 C C . LEU A 1 406 ? -17.025 -1.509 -1.527 1.00 96.44 406 LEU A C 1
ATOM 3279 O O . LEU A 1 406 ? -16.331 -0.885 -2.333 1.00 96.44 406 LEU A O 1
ATOM 3283 N N . VAL A 1 407 ? -16.517 -2.398 -0.664 1.00 97.12 407 VAL A N 1
ATOM 3284 C CA . VAL A 1 407 ? -15.085 -2.732 -0.568 1.00 97.12 407 VAL A CA 1
ATOM 3285 C C . VAL A 1 407 ? -14.575 -3.286 -1.895 1.00 97.12 407 VAL A C 1
ATOM 3287 O O . VAL A 1 407 ? -13.549 -2.820 -2.393 1.00 97.12 407 VAL A O 1
ATOM 3290 N N . ARG A 1 408 ? -15.309 -4.224 -2.505 1.00 96.00 408 ARG A N 1
ATOM 3291 C CA . ARG A 1 408 ? -14.958 -4.826 -3.795 1.00 96.00 408 ARG A CA 1
ATOM 3292 C C . ARG A 1 408 ? -14.846 -3.776 -4.896 1.00 96.00 408 ARG A C 1
ATOM 3294 O O . ARG A 1 408 ? -13.854 -3.768 -5.603 1.00 96.00 408 ARG A O 1
ATOM 3301 N N . ILE A 1 409 ? -15.786 -2.833 -4.992 1.00 90.94 409 ILE A N 1
ATOM 3302 C CA . ILE A 1 409 ? -15.750 -1.791 -6.036 1.00 90.94 409 ILE A CA 1
ATOM 3303 C C . ILE A 1 409 ? -14.495 -0.907 -5.925 1.00 90.94 409 ILE A C 1
ATOM 3305 O O . ILE A 1 409 ? -13.890 -0.568 -6.942 1.00 90.94 409 ILE A O 1
ATOM 3309 N N . GLY A 1 410 ? -14.085 -0.532 -4.709 1.00 91.44 410 GLY A N 1
ATOM 3310 C CA . GLY A 1 410 ? -12.827 0.205 -4.523 1.00 91.44 410 GLY A CA 1
ATOM 3311 C C . GLY A 1 410 ? -11.597 -0.654 -4.792 1.00 91.44 410 GLY A C 1
ATOM 3312 O O . GLY A 1 410 ? -10.649 -0.185 -5.414 1.00 91.44 410 GLY A O 1
ATOM 3313 N N . SER A 1 411 ? -11.649 -1.918 -4.376 1.00 95.88 411 SER A N 1
ATOM 3314 C CA . SER A 1 411 ? -10.594 -2.908 -4.599 1.00 95.88 411 SER A CA 1
ATOM 3315 C C . SER A 1 411 ? -10.358 -3.152 -6.089 1.00 95.88 411 SER A C 1
ATOM 3317 O O . SER A 1 411 ? -9.216 -3.116 -6.531 1.00 95.88 411 SER A O 1
ATOM 3319 N N . ASP A 1 412 ? -11.424 -3.283 -6.879 1.00 91.19 412 ASP A N 1
ATOM 3320 C CA . ASP A 1 412 ? -11.370 -3.431 -8.335 1.00 91.19 412 ASP A CA 1
ATOM 3321 C C . ASP A 1 412 ? -10.758 -2.188 -8.994 1.00 91.19 412 ASP A C 1
ATOM 3323 O O . ASP A 1 412 ? -9.948 -2.300 -9.913 1.00 91.19 412 ASP A O 1
ATOM 3327 N N . GLN A 1 413 ? -11.084 -0.986 -8.499 1.00 90.50 413 GLN A N 1
ATOM 3328 C CA . GLN A 1 413 ? -10.463 0.247 -8.985 1.00 90.50 413 GLN A CA 1
ATOM 3329 C C . GLN A 1 413 ? -8.969 0.312 -8.640 1.00 90.50 413 GLN A C 1
ATOM 3331 O O . GLN A 1 413 ? -8.171 0.724 -9.479 1.00 90.50 413 GLN A O 1
ATOM 3336 N N . MET A 1 414 ? -8.576 -0.093 -7.432 1.00 94.62 414 MET A N 1
ATOM 3337 C CA . MET A 1 414 ? -7.166 -0.153 -7.042 1.00 94.62 414 MET A CA 1
ATOM 3338 C C . MET A 1 414 ? -6.417 -1.198 -7.868 1.00 94.62 414 MET A C 1
ATOM 3340 O O . MET A 1 414 ? -5.363 -0.891 -8.421 1.00 94.62 414 MET A O 1
ATOM 3344 N N . HIS A 1 415 ? -7.008 -2.378 -8.057 1.00 93.44 415 HIS A N 1
ATOM 3345 C CA . HIS A 1 415 ? -6.461 -3.435 -8.898 1.00 93.44 415 HIS A CA 1
ATOM 3346 C C . HIS A 1 415 ? -6.268 -2.963 -10.343 1.00 93.44 415 HIS A C 1
ATOM 3348 O O . HIS A 1 415 ? -5.197 -3.160 -10.923 1.00 93.44 415 HIS A O 1
ATOM 3354 N N . ALA A 1 416 ? -7.248 -2.244 -10.897 1.00 87.06 416 ALA A N 1
ATOM 3355 C CA . ALA A 1 416 ? -7.168 -1.689 -12.241 1.00 87.06 416 ALA A CA 1
ATOM 3356 C C . ALA A 1 416 ? -5.986 -0.724 -12.430 1.00 87.06 416 ALA A C 1
ATOM 3358 O O . ALA A 1 416 ? -5.512 -0.613 -13.551 1.00 87.06 416 ALA A O 1
ATOM 3359 N N . TYR A 1 417 ? -5.474 -0.068 -11.381 1.00 89.12 417 TYR A N 1
ATOM 3360 C CA . TYR A 1 417 ? -4.275 0.790 -11.453 1.00 89.12 417 TYR A CA 1
ATOM 3361 C C . TYR A 1 417 ? -2.960 0.000 -11.367 1.00 89.12 417 TYR A C 1
ATOM 3363 O O . TYR A 1 417 ? -1.896 0.539 -11.662 1.00 89.12 417 TYR A O 1
ATOM 3371 N N . THR A 1 418 ? -3.021 -1.269 -10.961 1.00 88.69 418 THR A N 1
ATOM 3372 C CA . THR A 1 418 ? -1.877 -2.200 -10.967 1.00 88.69 418 THR A CA 1
ATOM 3373 C C . THR A 1 418 ? -1.807 -3.017 -12.255 1.00 88.69 418 THR A C 1
ATOM 3375 O O . THR A 1 418 ? -0.732 -3.461 -12.658 1.00 88.69 418 THR A O 1
ATOM 3378 N N . GLN A 1 419 ? -2.957 -3.169 -12.915 1.00 79.75 419 GLN A N 1
ATOM 3379 C CA . GLN A 1 419 ? -3.064 -3.552 -14.309 1.00 79.75 419 GLN A CA 1
ATOM 3380 C C . GLN A 1 419 ? -2.858 -2.308 -15.195 1.00 79.75 419 GLN A C 1
ATOM 3382 O O . GLN A 1 419 ? -1.759 -2.061 -15.646 1.00 79.75 419 GLN A O 1
ATOM 3387 N N . PHE A 1 420 ? -3.873 -1.511 -15.499 1.00 72.56 420 PHE A N 1
ATOM 3388 C CA . PHE A 1 420 ? -3.917 -0.669 -16.696 1.00 72.56 420 PHE A CA 1
ATOM 3389 C C . PHE A 1 420 ? -3.380 0.754 -16.536 1.00 72.56 420 PHE A C 1
ATOM 3391 O O . PHE A 1 420 ? -3.377 1.353 -15.466 1.00 72.56 420 PHE A O 1
ATOM 3398 N N . GLY A 1 421 ? -2.969 1.329 -17.673 1.00 63.53 421 GLY A N 1
ATOM 3399 C CA . GLY A 1 421 ? -2.849 2.778 -17.857 1.00 63.53 421 GLY A CA 1
ATOM 3400 C C . GLY A 1 421 ? -1.508 3.411 -17.492 1.00 63.53 421 GLY A C 1
ATOM 3401 O O . GLY A 1 421 ? -1.375 4.624 -17.632 1.00 63.53 421 GLY A O 1
ATOM 3402 N N . GLY A 1 422 ? -0.513 2.632 -17.049 1.00 69.88 422 GLY A N 1
ATOM 3403 C CA . GLY A 1 422 ? 0.784 3.185 -16.631 1.00 69.88 422 GLY A CA 1
ATOM 3404 C C . GLY A 1 422 ? 0.661 4.174 -15.466 1.00 69.88 422 GLY A C 1
ATOM 3405 O O . GLY A 1 422 ? 1.530 5.022 -15.267 1.00 69.88 422 GLY A O 1
ATOM 3406 N N . TYR A 1 423 ? -0.440 4.093 -14.714 1.00 81.56 423 TYR A N 1
ATOM 3407 C CA . TYR A 1 423 ? -0.634 4.853 -13.491 1.00 81.56 423 TYR A CA 1
ATOM 3408 C C . TYR A 1 423 ? 0.227 4.251 -12.387 1.00 81.56 423 TYR A C 1
ATOM 3410 O O . TYR A 1 423 ? 0.486 3.047 -12.368 1.00 81.56 423 TYR A O 1
ATOM 3418 N N . ARG A 1 424 ? 0.663 5.076 -11.437 1.00 89.19 424 ARG A N 1
ATOM 3419 C CA . ARG A 1 424 ? 1.189 4.536 -10.183 1.00 89.19 424 ARG A CA 1
ATOM 3420 C C . ARG A 1 424 ? 0.039 3.914 -9.370 1.00 89.19 424 ARG A C 1
ATOM 3422 O O . ARG A 1 424 ? -1.066 4.466 -9.403 1.00 89.19 424 ARG A O 1
ATOM 3429 N N . PRO A 1 425 ? 0.282 2.835 -8.607 1.00 93.25 425 PRO A N 1
ATOM 3430 C CA . PRO A 1 425 ? -0.682 2.326 -7.641 1.00 93.25 425 PRO A CA 1
ATOM 3431 C C . PRO A 1 425 ? -1.077 3.388 -6.612 1.00 93.25 425 PRO A C 1
ATOM 3433 O O . PRO A 1 425 ? -0.360 4.368 -6.366 1.00 93.25 425 PRO A O 1
ATOM 3436 N N . PHE A 1 426 ? -2.228 3.163 -5.988 1.00 95.44 426 PHE A N 1
ATOM 3437 C CA . PHE A 1 426 ? -2.674 3.952 -4.850 1.00 95.44 426 PHE A CA 1
ATOM 3438 C C . PHE A 1 426 ? -1.753 3.699 -3.658 1.00 95.44 426 PHE A C 1
ATOM 3440 O O . PHE A 1 426 ? -1.615 2.569 -3.210 1.00 95.44 426 PHE A O 1
ATOM 3447 N N . GLY A 1 427 ? -1.150 4.747 -3.107 1.00 96.12 427 GLY A N 1
ATOM 3448 C CA . GLY A 1 427 ? -0.285 4.652 -1.931 1.00 96.12 427 GLY A CA 1
ATOM 3449 C C . GLY A 1 427 ? -1.064 4.632 -0.620 1.00 96.12 427 GLY A C 1
ATOM 3450 O O . GLY A 1 427 ? -0.667 5.324 0.310 1.00 96.12 427 GLY A O 1
ATOM 3451 N N . VAL A 1 428 ? -2.209 3.948 -0.555 1.00 96.94 428 VAL A N 1
ATOM 3452 C CA . VAL A 1 428 ? -3.109 3.945 0.609 1.00 96.94 428 VAL A CA 1
ATOM 3453 C C . VAL A 1 428 ? -3.691 2.555 0.859 1.00 96.94 428 VAL A C 1
ATOM 3455 O O . VAL A 1 428 ? -4.070 1.859 -0.078 1.00 96.94 428 VAL A O 1
ATOM 3458 N N . SER A 1 429 ? -3.801 2.193 2.135 1.00 97.81 429 SER A N 1
ATOM 3459 C CA . SER A 1 429 ? -4.611 1.075 2.620 1.00 97.81 429 SER A CA 1
ATOM 3460 C C . SER A 1 429 ? -5.799 1.594 3.422 1.00 97.81 429 SER A C 1
ATOM 3462 O O . SER A 1 429 ? -5.718 2.630 4.094 1.00 97.81 429 SER A O 1
ATOM 3464 N N . PHE A 1 430 ? -6.889 0.831 3.399 1.00 98.19 430 PHE A N 1
ATOM 3465 C CA . PHE A 1 430 ? -8.114 1.147 4.127 1.00 98.19 430 PHE A CA 1
ATOM 3466 C C . PHE A 1 430 ? -8.442 0.064 5.148 1.00 98.19 430 PHE A C 1
ATOM 3468 O O . PHE A 1 430 ? -8.348 -1.127 4.851 1.00 98.19 430 PHE A O 1
ATOM 3475 N N . LEU A 1 431 ? -8.910 0.493 6.318 1.00 98.50 431 LEU A N 1
ATOM 3476 C CA . LEU A 1 431 ? -9.751 -0.315 7.195 1.00 98.50 431 LEU A CA 1
ATOM 3477 C C . LEU A 1 431 ? -11.186 0.154 7.016 1.00 98.50 431 LEU A C 1
ATOM 3479 O O . LEU A 1 431 ? -11.493 1.293 7.345 1.00 98.50 431 LEU A O 1
ATOM 3483 N N . ILE A 1 432 ? -12.061 -0.691 6.489 1.00 98.50 432 ILE A N 1
ATOM 3484 C CA . ILE A 1 432 ? -13.461 -0.361 6.220 1.00 98.50 432 ILE A CA 1
ATOM 3485 C C . ILE A 1 432 ? -14.315 -1.128 7.222 1.00 98.50 432 ILE A C 1
ATOM 3487 O O . ILE A 1 432 ? -14.335 -2.356 7.216 1.00 98.50 432 ILE A O 1
ATOM 3491 N N . ALA A 1 433 ? -14.997 -0.395 8.097 1.00 98.38 433 ALA A N 1
ATOM 3492 C CA . ALA A 1 433 ? -15.879 -0.940 9.116 1.00 98.38 433 ALA A CA 1
ATOM 3493 C C . ALA A 1 433 ? -17.323 -0.579 8.782 1.00 98.38 433 ALA A C 1
ATOM 3495 O O . ALA A 1 433 ? -17.651 0.589 8.561 1.00 98.38 433 ALA A O 1
ATOM 3496 N N . GLY A 1 434 ? -18.197 -1.575 8.766 1.00 97.94 434 GLY A N 1
ATOM 3497 C CA . GLY A 1 434 ? -19.595 -1.364 8.436 1.00 97.94 434 GLY A CA 1
ATOM 3498 C C . GLY A 1 434 ? -20.519 -2.370 9.090 1.00 97.94 434 GLY A C 1
ATOM 3499 O O . GLY A 1 434 ? -20.089 -3.322 9.746 1.00 97.94 434 GLY A O 1
ATOM 3500 N N . TRP A 1 435 ? -21.809 -2.136 8.891 1.00 97.69 435 TRP A N 1
ATOM 3501 C CA . TRP A 1 435 ? -22.859 -3.071 9.253 1.00 97.69 435 TRP A CA 1
ATOM 3502 C C . TRP A 1 435 ? -23.855 -3.204 8.098 1.00 97.69 435 TRP A C 1
ATOM 3504 O O . TRP A 1 435 ? -24.251 -2.203 7.495 1.00 97.69 435 TRP A O 1
ATOM 3514 N N . ASP A 1 436 ? -24.281 -4.430 7.816 1.00 95.62 436 ASP A N 1
ATOM 3515 C CA . ASP A 1 436 ? -25.420 -4.724 6.944 1.00 95.62 436 ASP A CA 1
ATOM 3516 C C . ASP A 1 436 ? -26.294 -5.842 7.529 1.00 95.62 436 ASP A C 1
ATOM 3518 O O . ASP A 1 436 ? -25.978 -6.443 8.561 1.00 95.62 436 ASP A O 1
ATOM 3522 N N . ASP A 1 437 ? -27.443 -6.090 6.905 1.00 93.12 437 ASP A N 1
ATOM 3523 C CA . ASP A 1 437 ? -28.408 -7.065 7.404 1.00 93.12 437 ASP A CA 1
ATOM 3524 C C . ASP A 1 437 ? -27.976 -8.523 7.217 1.00 93.12 437 ASP A C 1
ATOM 3526 O O . ASP A 1 437 ? -28.411 -9.371 8.000 1.00 93.12 437 ASP A O 1
ATOM 3530 N N . GLU A 1 438 ? -27.093 -8.814 6.266 1.00 94.06 438 GLU A N 1
ATOM 3531 C CA . GLU A 1 438 ? -26.682 -10.183 5.945 1.00 94.06 438 GLU A CA 1
ATOM 3532 C C . GLU A 1 438 ? -25.600 -10.676 6.915 1.00 94.06 438 GLU A C 1
ATOM 3534 O O . GLU A 1 438 ? -25.758 -11.696 7.590 1.00 94.06 438 GLU A O 1
ATOM 3539 N N . TYR A 1 439 ? -24.522 -9.904 7.059 1.00 95.50 439 TYR A N 1
ATOM 3540 C CA . TYR A 1 439 ? -23.325 -10.310 7.800 1.00 95.50 439 TYR A CA 1
ATOM 3541 C C . TYR A 1 439 ? -23.091 -9.495 9.073 1.00 95.50 439 TYR A C 1
ATOM 3543 O O . TYR A 1 439 ? -22.155 -9.778 9.828 1.00 95.50 439 TYR A O 1
ATOM 3551 N N . LYS A 1 440 ? -23.970 -8.530 9.371 1.00 96.25 440 LYS A N 1
ATOM 3552 C CA . LYS A 1 440 ? -23.892 -7.666 10.558 1.00 96.25 440 LYS A CA 1
ATOM 3553 C C . LYS A 1 440 ? -22.566 -6.896 10.560 1.00 96.25 440 LYS A C 1
ATOM 3555 O O . LYS A 1 440 ? -22.185 -6.349 9.527 1.00 96.25 440 LYS A O 1
ATOM 3560 N N . TYR A 1 441 ? -21.888 -6.792 11.706 1.00 98.00 441 TYR A N 1
ATOM 3561 C CA . TYR A 1 441 ? -20.634 -6.043 11.822 1.00 98.00 441 TYR A CA 1
ATOM 3562 C C . TYR A 1 441 ? -19.499 -6.709 11.041 1.00 98.00 441 TYR A C 1
ATOM 3564 O O . TYR A 1 441 ? -19.130 -7.856 11.311 1.00 98.00 441 TYR A O 1
ATOM 3572 N N . GLN A 1 442 ? -18.909 -5.954 10.119 1.00 98.25 442 GLN A N 1
ATOM 3573 C CA . GLN A 1 442 ? -17.850 -6.410 9.228 1.00 98.25 442 GLN A CA 1
ATOM 3574 C C . GLN A 1 442 ? -16.698 -5.414 9.211 1.00 98.25 442 GLN A C 1
ATOM 3576 O O . GLN A 1 442 ? -16.907 -4.209 9.059 1.00 98.25 442 GLN A O 1
ATOM 3581 N N . LEU A 1 443 ? -15.480 -5.939 9.322 1.00 98.62 443 LEU A N 1
ATOM 3582 C CA . LEU A 1 443 ? -14.243 -5.199 9.131 1.00 98.62 443 LEU A CA 1
ATOM 3583 C C . LEU A 1 443 ? -13.522 -5.777 7.919 1.00 98.62 443 LEU A C 1
ATOM 3585 O O . LEU A 1 443 ? -13.223 -6.969 7.888 1.00 98.62 443 LEU A O 1
ATOM 3589 N N . TYR A 1 444 ? -13.199 -4.926 6.960 1.00 98.69 444 TYR A N 1
ATOM 3590 C CA . TYR A 1 444 ? -12.375 -5.274 5.816 1.00 98.69 444 TYR A CA 1
ATOM 3591 C C . TYR A 1 444 ? -11.086 -4.472 5.836 1.00 98.69 444 TYR A C 1
ATOM 3593 O O . TYR A 1 444 ? -11.080 -3.286 6.160 1.00 98.69 444 TYR A O 1
ATOM 3601 N N . GLN A 1 445 ? -9.998 -5.125 5.458 1.00 97.94 445 GLN A N 1
ATOM 3602 C CA . GLN A 1 445 ? -8.752 -4.465 5.105 1.00 97.94 445 GLN A CA 1
ATOM 3603 C C . GLN A 1 445 ? -8.568 -4.563 3.598 1.00 97.94 445 GLN A C 1
ATOM 3605 O O . GLN A 1 445 ? -8.797 -5.630 3.032 1.00 97.94 445 GLN A O 1
ATOM 3610 N N . ASN A 1 446 ? -8.130 -3.477 2.974 1.00 95.62 446 ASN A N 1
ATOM 3611 C CA . ASN A 1 446 ? -7.683 -3.465 1.586 1.00 95.62 446 ASN A CA 1
ATOM 3612 C C . ASN A 1 446 ? -6.275 -2.847 1.488 1.00 95.62 446 ASN A C 1
ATOM 3614 O O . ASN A 1 446 ? -5.897 -2.030 2.337 1.00 95.62 446 ASN A O 1
ATOM 3618 N N . ASP A 1 447 ? -5.511 -3.260 0.476 1.00 95.31 447 ASP A N 1
ATOM 3619 C CA . ASP A 1 447 ? -4.159 -2.780 0.192 1.00 95.31 447 ASP A CA 1
ATOM 3620 C C . ASP A 1 447 ? -3.976 -2.310 -1.278 1.00 95.31 447 ASP A C 1
ATOM 3622 O O . ASP A 1 447 ? -4.829 -2.582 -2.131 1.00 95.31 447 ASP A O 1
ATOM 3626 N N . PRO A 1 448 ? -2.864 -1.616 -1.612 1.00 95.50 448 PRO A N 1
ATOM 3627 C CA . PRO A 1 448 ? -2.569 -1.084 -2.948 1.00 95.50 448 PRO A CA 1
ATOM 3628 C C . PRO A 1 448 ? -2.631 -2.073 -4.109 1.00 95.50 448 PRO A C 1
ATOM 3630 O O . PRO A 1 448 ? -2.725 -1.637 -5.255 1.00 95.50 448 PRO A O 1
ATOM 3633 N N . SER A 1 449 ? -2.547 -3.383 -3.851 1.00 94.56 449 SER A N 1
ATOM 3634 C CA . SER A 1 449 ? -2.654 -4.407 -4.897 1.00 94.56 449 SER A CA 1
ATOM 3635 C C . SER A 1 449 ? -4.088 -4.580 -5.414 1.00 94.56 449 SER A C 1
ATOM 3637 O O . SER A 1 449 ? -4.308 -5.213 -6.449 1.00 94.56 449 SER A O 1
ATOM 3639 N N . GLY A 1 450 ? -5.066 -4.029 -4.686 1.00 94.81 450 GLY A N 1
ATOM 3640 C CA . GLY A 1 450 ? -6.485 -4.291 -4.884 1.00 94.81 450 GLY A CA 1
ATOM 3641 C C . GLY A 1 450 ? -6.971 -5.551 -4.165 1.00 94.81 450 GLY A C 1
ATOM 3642 O O . GLY A 1 450 ? -8.141 -5.896 -4.281 1.00 94.81 450 GLY A O 1
ATOM 3643 N N . ASN A 1 451 ? -6.124 -6.233 -3.390 1.00 96.19 451 ASN A N 1
ATOM 3644 C CA . ASN A 1 451 ? -6.586 -7.308 -2.521 1.00 96.19 451 ASN A CA 1
ATOM 3645 C C . ASN A 1 451 ? -7.342 -6.744 -1.317 1.00 96.19 451 ASN A C 1
ATOM 3647 O O . ASN A 1 451 ? -6.954 -5.735 -0.726 1.00 96.19 451 ASN A O 1
ATOM 3651 N N . TYR A 1 452 ? -8.411 -7.436 -0.926 1.00 97.56 452 TYR A N 1
ATOM 3652 C CA . TYR A 1 452 ? -9.120 -7.166 0.316 1.00 97.56 452 TYR A CA 1
ATOM 3653 C C . TYR A 1 452 ? -9.413 -8.454 1.078 1.00 97.56 452 TYR A C 1
ATOM 3655 O O . TYR A 1 452 ? -9.448 -9.549 0.516 1.00 97.56 452 TYR A O 1
ATOM 3663 N N . SER A 1 453 ? -9.585 -8.342 2.391 1.00 97.31 453 SER A N 1
ATOM 3664 C CA . SER A 1 453 ? -9.872 -9.480 3.263 1.00 97.31 453 SER A CA 1
ATOM 3665 C C . SER A 1 453 ? -10.733 -9.063 4.446 1.00 97.31 453 SER A C 1
ATOM 3667 O O . SER A 1 453 ? -10.520 -8.005 5.042 1.00 97.31 453 SER A O 1
ATOM 3669 N N . GLY A 1 454 ? -11.706 -9.910 4.785 1.00 97.56 454 GLY A N 1
ATOM 3670 C CA . GLY A 1 454 ? -12.513 -9.763 5.992 1.00 97.56 454 GLY A CA 1
ATOM 3671 C C . GLY A 1 454 ? -11.709 -10.152 7.232 1.00 97.56 454 GLY A C 1
ATOM 3672 O O . GLY A 1 454 ? -11.094 -11.216 7.278 1.00 97.56 454 GLY A O 1
ATOM 3673 N N . MET A 1 455 ? -11.722 -9.297 8.249 1.00 97.19 455 MET A N 1
ATOM 3674 C CA . MET A 1 455 ? -10.931 -9.428 9.471 1.00 97.19 455 MET A CA 1
ATOM 3675 C C . MET A 1 455 ? -11.837 -9.332 10.703 1.00 97.19 455 MET A C 1
ATOM 3677 O O . MET A 1 455 ? -12.891 -8.705 10.676 1.00 97.19 455 MET A O 1
ATOM 3681 N N . LYS A 1 456 ? -11.434 -9.941 11.822 1.00 96.81 456 LYS A N 1
ATOM 3682 C CA . LYS A 1 456 ? -12.095 -9.712 13.124 1.00 96.81 456 LYS A CA 1
ATOM 3683 C C . LYS A 1 456 ? -11.438 -8.575 13.900 1.00 96.81 456 LYS A C 1
ATOM 3685 O O . LYS A 1 456 ? -12.129 -7.734 14.467 1.00 96.81 456 LYS A O 1
ATOM 3690 N N . ALA A 1 457 ? -10.117 -8.503 13.839 1.00 97.88 457 ALA A N 1
ATOM 3691 C CA . ALA A 1 457 ? -9.336 -7.339 14.217 1.00 97.88 457 ALA A CA 1
ATOM 3692 C C . ALA A 1 457 ? -8.103 -7.276 13.311 1.00 97.88 457 ALA A C 1
ATOM 3694 O O . ALA A 1 457 ? -7.591 -8.322 12.905 1.00 97.88 457 ALA A O 1
ATOM 3695 N N . THR A 1 458 ? -7.655 -6.074 12.964 1.00 98.19 458 THR A N 1
ATOM 3696 C CA . THR A 1 458 ? -6.453 -5.883 12.147 1.00 98.19 458 THR A CA 1
ATOM 3697 C C . THR A 1 458 ? -5.856 -4.490 12.339 1.00 98.19 458 THR A C 1
ATOM 3699 O O . THR A 1 458 ? -6.497 -3.610 12.920 1.00 98.19 458 THR A O 1
ATOM 3702 N N . SER A 1 459 ? -4.646 -4.277 11.830 1.00 97.44 459 SER A N 1
ATOM 3703 C CA . SER A 1 459 ? -3.981 -2.978 11.795 1.00 97.44 459 SER A CA 1
ATOM 3704 C C . SER A 1 459 ? -3.261 -2.725 10.473 1.00 97.44 459 SER A C 1
ATOM 3706 O O . SER A 1 459 ? -2.792 -3.649 9.807 1.00 97.44 459 SER A O 1
ATOM 3708 N N . ILE A 1 460 ? -3.121 -1.452 10.115 1.00 97.00 460 ILE A N 1
ATOM 3709 C CA . ILE A 1 460 ? -2.340 -0.958 8.975 1.00 97.00 460 ILE A CA 1
ATOM 3710 C C . ILE A 1 460 ? -1.496 0.242 9.408 1.00 97.00 460 ILE A C 1
ATOM 3712 O O . ILE A 1 460 ? -1.793 0.890 10.411 1.00 97.00 460 ILE A O 1
ATOM 3716 N N . GLY A 1 461 ? -0.462 0.559 8.635 1.00 94.50 461 GLY A N 1
ATOM 3717 C CA . GLY A 1 461 ? 0.464 1.641 8.948 1.00 94.50 461 GLY A CA 1
ATOM 3718 C C . GLY A 1 461 ? 1.623 1.208 9.843 1.00 94.50 461 GLY A C 1
ATOM 3719 O O . GLY A 1 461 ? 1.852 0.018 10.085 1.00 94.50 461 GLY A O 1
ATOM 3720 N N . ARG A 1 462 ? 2.359 2.202 10.331 1.00 91.44 462 ARG A N 1
ATOM 3721 C CA . ARG A 1 462 ? 3.558 2.034 11.149 1.00 91.44 462 ARG A CA 1
ATOM 3722 C C . ARG A 1 462 ? 3.300 1.157 12.367 1.00 91.44 462 ARG A C 1
ATOM 3724 O O . ARG A 1 462 ? 2.299 1.320 13.053 1.00 91.44 462 ARG A O 1
ATOM 3731 N N . ASP A 1 463 ? 4.228 0.243 12.636 1.00 91.38 463 ASP A N 1
ATOM 3732 C CA . ASP A 1 463 ? 4.182 -0.724 13.743 1.00 91.38 463 ASP A CA 1
ATOM 3733 C C . ASP A 1 463 ? 3.048 -1.766 13.674 1.00 91.38 463 ASP A C 1
ATOM 3735 O O . ASP A 1 463 ? 2.881 -2.553 14.611 1.00 91.38 463 ASP A O 1
ATOM 3739 N N . SER A 1 464 ? 2.317 -1.859 12.553 1.00 93.88 464 SER A N 1
ATOM 3740 C CA . SER A 1 464 ? 1.261 -2.866 12.373 1.00 93.88 464 SER A CA 1
ATOM 3741 C C . SER A 1 464 ? 1.707 -4.305 12.707 1.00 93.88 464 SER A C 1
ATOM 3743 O O . SER A 1 464 ? 0.977 -4.979 13.433 1.00 93.88 464 SER A O 1
ATOM 3745 N N . PRO A 1 465 ? 2.904 -4.803 12.318 1.00 92.88 465 PRO A N 1
ATOM 3746 C CA . PRO A 1 465 ? 3.331 -6.159 12.687 1.00 92.88 465 PRO A CA 1
ATOM 3747 C C . PRO A 1 465 ? 3.371 -6.422 14.205 1.00 92.88 465 PRO A C 1
ATOM 3749 O O . PRO A 1 465 ? 3.016 -7.515 14.661 1.00 92.88 465 PRO A O 1
ATOM 3752 N N . MET A 1 466 ? 3.761 -5.420 15.003 1.00 92.94 466 MET A N 1
ATOM 3753 C CA . MET A 1 466 ? 3.777 -5.518 16.467 1.00 92.94 466 MET A CA 1
ATOM 3754 C C . MET A 1 466 ? 2.348 -5.550 17.021 1.00 92.94 466 MET A C 1
ATOM 3756 O O . MET A 1 466 ? 2.015 -6.409 17.839 1.00 92.94 466 MET A O 1
ATOM 3760 N N . VAL A 1 467 ? 1.488 -4.659 16.525 1.00 95.00 467 VAL A N 1
ATOM 3761 C CA . VAL A 1 467 ? 0.075 -4.561 16.924 1.00 95.00 467 VAL A CA 1
ATOM 3762 C C . VAL A 1 467 ? -0.693 -5.831 16.561 1.00 95.00 467 VAL A C 1
ATOM 3764 O O . VAL A 1 467 ? -1.450 -6.344 17.381 1.00 95.00 467 VAL A O 1
ATOM 3767 N N . MET A 1 468 ? -0.441 -6.407 15.385 1.00 95.50 468 MET A N 1
ATOM 3768 C CA . MET A 1 468 ? -1.025 -7.683 14.967 1.00 95.50 468 MET A CA 1
ATOM 3769 C C . MET A 1 468 ? -0.627 -8.842 15.880 1.00 95.50 468 MET A C 1
ATOM 3771 O O . MET A 1 468 ? -1.421 -9.761 16.078 1.00 95.50 468 MET A O 1
ATOM 3775 N N . THR A 1 469 ? 0.583 -8.819 16.440 1.00 95.62 469 THR A N 1
ATOM 3776 C CA . THR A 1 469 ? 1.026 -9.834 17.408 1.00 95.62 469 THR A CA 1
ATOM 3777 C C . THR A 1 469 ? 0.258 -9.689 18.721 1.00 95.62 469 THR A C 1
ATOM 3779 O O . THR A 1 469 ? -0.328 -10.663 19.186 1.00 95.62 469 THR A O 1
ATOM 3782 N N . ALA A 1 470 ? 0.142 -8.465 19.248 1.00 93.81 470 ALA A N 1
ATOM 3783 C CA . ALA A 1 470 ? -0.647 -8.188 20.451 1.00 93.81 470 ALA A CA 1
ATOM 3784 C C . ALA A 1 470 ? -2.139 -8.531 20.271 1.00 93.81 470 ALA A C 1
ATOM 3786 O O . ALA A 1 470 ? -2.754 -9.133 21.149 1.00 93.81 470 ALA A O 1
ATOM 3787 N N . LEU A 1 471 ? -2.718 -8.215 19.106 1.00 95.62 471 LEU A N 1
ATOM 3788 C CA . LEU A 1 471 ? -4.085 -8.606 18.763 1.00 95.62 471 LEU A CA 1
ATOM 3789 C C . LEU A 1 471 ? -4.252 -10.129 18.791 1.00 95.62 471 LEU A C 1
ATOM 3791 O O . LEU A 1 471 ? -5.201 -10.618 19.389 1.00 95.62 471 LEU A O 1
ATOM 3795 N N . LYS A 1 472 ? -3.329 -10.901 18.207 1.00 95.31 472 LYS A N 1
ATOM 3796 C CA . LYS A 1 472 ? -3.414 -12.374 18.218 1.00 95.31 472 LYS A CA 1
ATOM 3797 C C . LYS A 1 472 ? -3.363 -12.977 19.624 1.00 95.31 472 LYS A C 1
ATOM 3799 O O . LYS A 1 472 ? -3.946 -14.037 19.832 1.00 95.31 472 LYS A O 1
ATOM 3804 N N . GLU A 1 473 ? -2.663 -12.337 20.555 1.00 94.31 473 GLU A N 1
ATOM 3805 C CA . GLU A 1 473 ? -2.511 -12.825 21.930 1.00 94.31 473 GLU A CA 1
ATOM 3806 C C . GLU A 1 473 ? -3.690 -12.439 22.830 1.00 94.31 473 GLU A C 1
ATOM 3808 O O . GLU A 1 473 ? -4.115 -13.233 23.668 1.00 94.31 473 GLU A O 1
ATOM 3813 N N . GLU A 1 474 ? -4.228 -11.231 22.664 1.00 93.25 474 GLU A N 1
ATOM 3814 C CA . GLU A 1 474 ? -5.162 -10.646 23.630 1.00 93.25 474 GLU A CA 1
ATOM 3815 C C . GLU A 1 474 ? -6.611 -10.546 23.134 1.00 93.25 474 GLU A C 1
ATOM 3817 O O . GLU A 1 474 ? -7.535 -10.435 23.945 1.00 93.25 474 GLU A O 1
ATOM 3822 N N . TYR A 1 475 ? -6.847 -10.546 21.818 1.00 95.94 475 TYR A N 1
ATOM 3823 C CA . TYR A 1 475 ? -8.189 -10.384 21.260 1.00 95.94 475 TYR A CA 1
ATOM 3824 C C . TYR A 1 475 ? -8.921 -11.727 21.154 1.00 95.94 475 TYR A C 1
ATOM 3826 O O . TYR A 1 475 ? -8.489 -12.653 20.468 1.00 95.94 475 TYR A O 1
ATOM 3834 N N . ASN A 1 476 ? -10.104 -11.797 21.767 1.00 95.50 476 ASN A N 1
ATOM 3835 C CA . ASN A 1 476 ? -11.043 -12.904 21.611 1.00 95.50 476 ASN A CA 1
ATOM 3836 C C . ASN A 1 476 ? -12.441 -12.364 21.296 1.00 95.50 476 ASN A C 1
ATOM 3838 O O . ASN A 1 476 ? -13.085 -11.766 22.155 1.00 95.50 476 ASN A O 1
ATOM 3842 N N . TYR A 1 477 ? -12.932 -12.630 20.082 1.00 92.56 477 TYR A N 1
ATOM 3843 C CA . TYR A 1 477 ? -14.218 -12.122 19.592 1.00 92.56 477 TYR A CA 1
ATOM 3844 C C . TYR A 1 477 ? -15.408 -12.422 20.518 1.00 92.56 477 TYR A C 1
ATOM 3846 O O . TYR A 1 477 ? -16.296 -11.586 20.647 1.00 92.56 477 TYR A O 1
ATOM 3854 N N . LYS A 1 478 ? -15.442 -13.589 21.177 1.00 92.44 478 LYS A N 1
ATOM 3855 C CA . LYS A 1 478 ? -16.580 -13.977 22.033 1.00 92.44 478 LYS A CA 1
ATOM 3856 C C . LYS A 1 478 ? -16.640 -13.185 23.338 1.00 92.44 478 LYS A C 1
ATOM 3858 O O . LYS A 1 478 ? -17.729 -12.932 23.840 1.00 92.44 478 LYS A O 1
ATOM 3863 N N . ASP A 1 479 ? -15.480 -12.784 23.853 1.00 92.81 479 ASP A N 1
ATOM 3864 C CA . ASP A 1 479 ? -15.343 -12.122 25.155 1.00 92.81 479 ASP A CA 1
ATOM 3865 C C . ASP A 1 479 ? -15.103 -10.608 25.030 1.00 92.81 479 ASP A C 1
ATOM 3867 O O . ASP A 1 479 ? -14.954 -9.909 26.045 1.00 92.81 479 ASP A O 1
ATOM 3871 N N . MET A 1 480 ? -15.059 -10.102 23.795 1.00 95.50 480 MET A N 1
ATOM 3872 C CA . MET A 1 480 ? -14.802 -8.709 23.459 1.00 95.50 480 MET A CA 1
ATOM 3873 C C . MET A 1 480 ? -16.120 -7.979 23.218 1.00 95.50 480 MET A C 1
ATOM 3875 O O . MET A 1 480 ? -16.738 -8.177 22.183 1.00 95.50 480 MET A O 1
ATOM 3879 N N . ASN A 1 481 ? -16.536 -7.127 24.155 1.00 96.12 481 ASN A N 1
ATOM 3880 C CA . ASN A 1 481 ? -17.632 -6.179 23.946 1.00 96.12 481 ASN A CA 1
ATOM 3881 C C . ASN A 1 481 ? -17.081 -4.803 23.551 1.00 96.12 481 ASN A C 1
ATOM 3883 O O . ASN A 1 481 ? -15.869 -4.568 23.636 1.00 96.12 481 ASN A O 1
ATOM 3887 N N . LEU A 1 482 ? -17.963 -3.888 23.151 1.00 94.56 482 LEU A N 1
ATOM 3888 C CA . LEU A 1 482 ? -17.562 -2.576 22.658 1.00 94.56 482 LEU A CA 1
ATOM 3889 C C . LEU A 1 482 ? -16.704 -1.824 23.687 1.00 94.56 482 LEU A C 1
ATOM 3891 O O . LEU A 1 482 ? -15.633 -1.348 23.333 1.00 94.56 482 LEU A O 1
ATOM 3895 N N . GLU A 1 483 ? -17.104 -1.795 24.963 1.00 94.62 483 GLU A N 1
ATOM 3896 C CA . GLU A 1 483 ? -16.373 -1.105 26.043 1.00 94.62 483 GLU A CA 1
ATOM 3897 C C . GLU A 1 483 ? -14.955 -1.648 26.277 1.00 94.62 483 GLU A C 1
ATOM 3899 O O . GLU A 1 483 ? -14.002 -0.875 26.396 1.00 94.62 483 GLU A O 1
ATOM 3904 N N . LYS A 1 484 ? -14.771 -2.975 26.291 1.00 95.75 484 LYS A N 1
ATOM 3905 C CA . LYS A 1 484 ? -13.431 -3.582 26.366 1.00 95.75 484 LYS A CA 1
ATOM 3906 C C . LYS A 1 484 ? -12.598 -3.222 25.141 1.00 95.75 484 LYS A C 1
ATOM 3908 O O . LYS A 1 484 ? -11.407 -2.943 25.272 1.00 95.75 484 LYS A O 1
ATOM 3913 N N . ALA A 1 485 ? -13.223 -3.185 23.969 1.00 96.62 485 ALA A N 1
ATOM 3914 C CA . ALA A 1 485 ? -12.541 -2.856 22.731 1.00 96.62 485 ALA A CA 1
ATOM 3915 C C . ALA A 1 485 ? -12.094 -1.380 22.687 1.00 96.62 485 ALA A C 1
ATOM 3917 O O . ALA A 1 485 ? -10.998 -1.105 22.199 1.00 96.62 485 ALA A O 1
ATOM 3918 N N . LYS A 1 486 ? -12.849 -0.446 23.297 1.00 95.50 486 LYS A N 1
ATOM 3919 C CA . LYS A 1 486 ? -12.413 0.956 23.496 1.00 95.50 486 LYS A CA 1
ATOM 3920 C C . LYS A 1 486 ? -11.124 1.050 24.318 1.00 95.50 486 LYS A C 1
ATOM 3922 O O . LYS A 1 486 ? -10.231 1.822 23.987 1.00 95.50 486 LYS A O 1
ATOM 3927 N N . LYS A 1 487 ? -10.995 0.246 25.376 1.00 94.62 487 LYS A N 1
ATOM 3928 C CA . LYS A 1 487 ? -9.769 0.205 26.196 1.00 94.62 487 LYS A CA 1
ATOM 3929 C C . LYS A 1 487 ? -8.609 -0.438 25.442 1.00 94.62 487 LYS A C 1
ATOM 3931 O O . LYS A 1 487 ? -7.485 0.060 25.477 1.00 94.62 487 LYS A O 1
ATOM 3936 N N . MET A 1 488 ? -8.891 -1.525 24.725 1.00 95.06 488 MET A N 1
ATOM 3937 C CA . MET A 1 488 ? -7.896 -2.226 23.919 1.00 95.06 488 MET A CA 1
ATOM 3938 C C . MET A 1 488 ? -7.329 -1.335 22.812 1.00 95.06 488 MET A C 1
ATOM 3940 O O . MET A 1 488 ? -6.120 -1.335 22.611 1.00 95.06 488 MET A O 1
ATOM 3944 N N . ILE A 1 489 ? -8.155 -0.546 22.118 1.00 95.12 489 ILE A N 1
ATOM 3945 C CA . ILE A 1 489 ? -7.658 0.280 21.012 1.00 95.12 489 ILE A CA 1
ATOM 3946 C C . ILE A 1 489 ? -6.680 1.356 21.492 1.00 95.12 489 ILE A C 1
ATOM 3948 O O . ILE A 1 489 ? -5.644 1.547 20.866 1.00 95.12 489 ILE A O 1
ATOM 3952 N N . ILE A 1 490 ? -6.943 1.984 22.644 1.00 93.38 490 ILE A N 1
ATOM 3953 C CA . ILE A 1 490 ? -6.019 2.945 23.266 1.00 93.38 490 ILE A CA 1
ATOM 3954 C C . ILE A 1 490 ? -4.711 2.257 23.648 1.00 93.38 490 ILE A C 1
ATOM 3956 O O . ILE A 1 490 ? -3.640 2.758 23.318 1.00 93.38 490 ILE A O 1
ATOM 3960 N N . LYS A 1 491 ? -4.786 1.069 24.258 1.00 91.88 491 LYS A N 1
ATOM 3961 C CA . LYS A 1 491 ? -3.601 0.259 24.563 1.00 91.88 491 LYS A CA 1
ATOM 3962 C C . LYS A 1 491 ? -2.766 -0.050 23.313 1.00 91.88 491 LYS A C 1
ATOM 3964 O O . LYS A 1 491 ? -1.546 0.001 23.385 1.00 91.88 491 LYS A O 1
ATOM 3969 N N . LEU A 1 492 ? -3.402 -0.389 22.190 1.00 93.06 492 LEU A N 1
ATOM 3970 C CA . LEU A 1 492 ? -2.703 -0.741 20.947 1.00 93.06 492 LEU A CA 1
ATOM 3971 C C . LEU A 1 492 ? -2.107 0.481 20.236 1.00 93.06 492 LEU A C 1
ATOM 3973 O O . LEU A 1 492 ? -1.046 0.368 19.628 1.00 93.06 492 LEU A O 1
ATOM 3977 N N . LEU A 1 493 ? -2.771 1.637 20.313 1.00 91.31 493 LEU A N 1
ATOM 3978 C CA . LEU A 1 493 ? -2.273 2.895 19.751 1.00 91.31 493 LEU A CA 1
ATOM 3979 C C . LEU A 1 493 ? -1.144 3.504 20.601 1.00 91.31 493 LEU A C 1
ATOM 3981 O O . LEU A 1 493 ? -0.262 4.181 20.072 1.00 91.31 493 LEU A O 1
ATOM 3985 N N . MET A 1 494 ? -1.144 3.267 21.915 1.00 87.50 494 MET A N 1
ATOM 3986 C CA . MET A 1 494 ? -0.113 3.766 22.821 1.00 87.50 494 MET A CA 1
ATOM 3987 C C . MET A 1 494 ? 1.145 2.895 22.791 1.00 87.50 494 MET A C 1
ATOM 3989 O O . MET A 1 494 ? 1.152 1.738 23.207 1.00 87.50 494 MET A O 1
ATOM 3993 N N . LYS A 1 495 ? 2.272 3.489 22.391 1.00 74.12 495 LYS A N 1
ATOM 3994 C CA . LYS A 1 495 ? 3.576 2.819 22.452 1.00 74.12 495 LYS A CA 1
ATOM 3995 C C . LYS A 1 495 ? 4.121 2.841 23.886 1.00 74.12 495 LYS A C 1
ATOM 3997 O O . LYS A 1 495 ? 4.254 3.928 24.456 1.00 74.12 495 LYS A O 1
ATOM 4002 N N . PRO A 1 496 ? 4.559 1.701 24.461 1.00 66.00 496 PRO A N 1
ATOM 4003 C CA . PRO A 1 496 ? 5.118 1.659 25.819 1.00 66.00 496 PRO A CA 1
ATOM 4004 C C . PRO A 1 496 ? 6.329 2.581 26.033 1.00 66.00 496 PRO A C 1
ATOM 4006 O O . PRO A 1 496 ? 6.601 3.020 27.148 1.00 66.00 496 PRO A O 1
ATOM 4009 N N . GLN A 1 497 ? 7.062 2.875 24.959 1.00 61.12 497 GLN A N 1
ATOM 4010 C CA . GLN A 1 497 ? 8.283 3.682 24.971 1.00 61.12 497 GLN A CA 1
ATOM 4011 C C . GLN A 1 497 ? 8.008 5.200 24.927 1.00 61.12 497 GLN A C 1
ATOM 4013 O O . GLN A 1 497 ? 8.904 5.986 25.226 1.00 61.12 497 GLN A O 1
ATOM 4018 N N . GLU A 1 498 ? 6.779 5.627 24.606 1.00 67.12 498 GLU A N 1
ATOM 4019 C CA . GLU A 1 498 ? 6.424 7.040 24.376 1.00 67.12 498 GLU A CA 1
ATOM 4020 C C . GLU A 1 498 ? 5.275 7.546 25.262 1.00 67.12 498 GLU A C 1
ATOM 4022 O O . GLU A 1 498 ? 4.755 8.633 25.035 1.00 67.12 498 GLU A O 1
ATOM 4027 N N . ILE A 1 499 ? 4.916 6.814 26.322 1.00 69.69 499 ILE A N 1
ATOM 4028 C CA . ILE A 1 499 ? 3.754 7.093 27.194 1.00 69.69 499 ILE A CA 1
ATOM 4029 C C . ILE A 1 499 ? 3.686 8.554 27.679 1.00 69.69 499 ILE A C 1
ATOM 4031 O O . ILE A 1 499 ? 2.602 9.129 27.775 1.00 69.69 499 ILE A O 1
ATOM 4035 N N . ASN A 1 500 ? 4.837 9.172 27.964 1.00 71.00 500 ASN A N 1
ATOM 4036 C CA . ASN A 1 500 ? 4.913 10.547 28.474 1.00 71.00 500 ASN A CA 1
ATOM 4037 C C . ASN A 1 500 ? 4.743 11.627 27.390 1.00 71.00 500 ASN A C 1
ATOM 4039 O O . ASN A 1 500 ? 4.619 12.800 27.725 1.00 71.00 500 ASN A O 1
ATOM 4043 N N . LYS A 1 501 ? 4.770 11.250 26.109 1.00 75.19 501 LYS A N 1
ATOM 4044 C CA . LYS A 1 501 ? 4.602 12.154 24.962 1.00 75.19 501 LYS A CA 1
ATOM 4045 C C . LYS A 1 501 ? 3.205 12.075 24.346 1.00 75.19 501 LYS A C 1
ATOM 4047 O O . LYS A 1 501 ? 2.868 12.936 23.545 1.00 75.19 501 LYS A O 1
ATOM 4052 N N . VAL A 1 502 ? 2.413 11.068 24.717 1.00 81.06 502 VAL A N 1
ATOM 4053 C CA . VAL A 1 502 ? 1.058 10.860 24.196 1.00 81.06 502 VAL A CA 1
ATOM 4054 C C . VAL A 1 502 ? 0.119 11.956 24.702 1.00 81.06 502 VAL A C 1
ATOM 4056 O O . VAL A 1 502 ? -0.041 12.129 25.915 1.00 81.06 502 VAL A O 1
ATOM 4059 N N . THR A 1 503 ? -0.533 12.652 23.770 1.00 83.69 503 THR A N 1
ATOM 4060 C CA . THR A 1 503 ? -1.602 13.626 24.035 1.00 83.69 503 THR A CA 1
ATOM 4061 C C . THR A 1 503 ? -2.910 13.176 23.388 1.00 83.69 503 THR A C 1
ATOM 4063 O O . THR A 1 503 ? -2.901 12.384 22.449 1.00 83.69 503 THR A O 1
ATOM 4066 N N . VAL A 1 504 ? -4.042 13.695 23.873 1.00 85.88 504 VAL A N 1
ATOM 4067 C CA . VAL A 1 504 ? -5.383 13.377 23.336 1.00 85.88 504 VAL A CA 1
ATOM 4068 C C . VAL A 1 504 ? -5.527 13.659 21.858 1.00 85.88 504 VAL A C 1
ATOM 4070 O O . VAL A 1 504 ? -6.242 12.941 21.172 1.00 85.88 504 VAL A O 1
ATOM 4073 N N . ASP A 1 505 ? -4.841 14.693 21.374 1.00 83.50 505 ASP A N 1
ATOM 4074 C CA . ASP A 1 505 ? -4.951 15.098 19.984 1.00 83.50 505 ASP A CA 1
ATOM 4075 C C . ASP A 1 505 ? -4.415 14.004 19.064 1.00 83.50 505 ASP A C 1
ATOM 4077 O O . ASP A 1 505 ? -5.001 13.802 18.012 1.00 83.50 505 ASP A O 1
ATOM 4081 N N . MET A 1 506 ? -3.396 13.238 19.491 1.00 86.00 506 MET A N 1
ATOM 4082 C CA . MET A 1 506 ? -2.730 12.184 18.707 1.00 86.00 506 MET A CA 1
ATOM 4083 C C . MET A 1 506 ? -3.642 11.040 18.270 1.00 86.00 506 MET A C 1
ATOM 4085 O O . MET A 1 506 ? -3.221 10.250 17.426 1.00 86.00 506 MET A O 1
ATOM 4089 N N . PHE A 1 507 ? -4.847 10.913 18.821 1.00 89.62 507 PHE A N 1
ATOM 4090 C CA . PHE A 1 507 ? -5.738 9.806 18.506 1.00 89.62 507 PHE A CA 1
ATOM 4091 C C . PHE A 1 507 ? -7.090 10.284 18.008 1.00 89.62 507 PHE A C 1
ATOM 4093 O O . PHE A 1 507 ? -7.713 11.185 18.559 1.00 89.62 507 PHE A O 1
ATOM 4100 N N . GLU A 1 508 ? -7.578 9.581 16.998 1.00 92.06 508 GLU A N 1
ATOM 4101 C CA . GLU A 1 508 ? -8.945 9.685 16.518 1.00 92.06 508 GLU A CA 1
ATOM 4102 C C . GLU A 1 508 ? -9.583 8.308 16.605 1.00 92.06 508 GLU A C 1
ATOM 4104 O O . GLU A 1 508 ? -9.010 7.324 16.133 1.00 92.06 508 GLU A O 1
ATOM 4109 N N . ILE A 1 509 ? -10.747 8.223 17.241 1.00 94.69 509 ILE A N 1
ATOM 4110 C CA . ILE A 1 509 ? -11.454 6.961 17.443 1.00 94.69 509 ILE A CA 1
ATOM 4111 C C . ILE A 1 509 ? -12.917 7.174 17.089 1.00 94.69 509 ILE A C 1
ATOM 4113 O O . ILE A 1 509 ? -13.556 8.108 17.577 1.00 94.69 509 ILE A O 1
ATOM 4117 N N . ALA A 1 510 ? -13.450 6.279 16.267 1.00 96.00 510 ALA A N 1
ATOM 4118 C CA . ALA A 1 510 ? -14.867 6.230 15.956 1.00 96.00 510 ALA A CA 1
ATOM 4119 C C . ALA A 1 510 ? -15.383 4.801 16.076 1.00 96.00 510 ALA A C 1
ATOM 4121 O O . ALA A 1 510 ? -14.662 3.831 15.830 1.00 96.00 510 ALA A O 1
ATOM 4122 N N . TYR A 1 511 ? -16.653 4.677 16.429 1.00 96.44 511 TYR A N 1
ATOM 4123 C CA . TYR A 1 511 ? -17.340 3.400 16.473 1.00 96.44 511 TYR A CA 1
ATOM 4124 C C . TYR A 1 511 ? -18.674 3.470 15.749 1.00 96.44 511 TYR A C 1
ATOM 4126 O O . TYR A 1 511 ? -19.291 4.529 15.616 1.00 96.44 511 TYR A O 1
ATOM 4134 N N . LEU A 1 512 ? -19.101 2.302 15.297 1.00 96.44 512 LEU A N 1
ATOM 4135 C CA . LEU A 1 512 ? -20.383 2.061 14.676 1.00 96.44 512 LEU A CA 1
ATOM 4136 C C . LEU A 1 512 ? -21.127 1.016 15.505 1.00 96.44 512 LEU A C 1
ATOM 4138 O O . LEU A 1 512 ? -20.583 -0.041 15.843 1.00 96.44 512 LEU A O 1
ATOM 4142 N N . LYS A 1 513 ? -22.377 1.329 15.837 1.00 96.12 513 LYS A N 1
ATOM 4143 C CA . LYS A 1 513 ? -23.271 0.468 16.609 1.00 96.12 513 LYS A CA 1
ATOM 4144 C C . LYS A 1 513 ? -24.661 0.467 15.980 1.00 96.12 513 LYS A C 1
ATOM 4146 O O . LYS A 1 513 ? -25.101 1.466 15.425 1.00 96.12 513 LYS A O 1
ATOM 4151 N N . LYS A 1 514 ? -25.351 -0.666 16.051 1.00 94.00 514 LYS A N 1
ATOM 4152 C CA . LYS A 1 514 ? -26.778 -0.771 15.755 1.00 94.00 514 LYS A CA 1
ATOM 4153 C C . LYS A 1 514 ? -27.571 -0.634 17.054 1.00 94.00 514 LYS A C 1
ATOM 4155 O O . LYS A 1 514 ? -27.452 -1.479 17.940 1.00 94.00 514 LYS A O 1
ATOM 4160 N N . ASP A 1 515 ? -28.368 0.421 17.128 1.00 90.62 515 ASP A N 1
ATOM 4161 C CA . ASP A 1 515 ? -29.348 0.691 18.177 1.00 90.62 515 ASP A CA 1
ATOM 4162 C C . ASP A 1 515 ? -30.772 0.400 17.654 1.00 90.62 515 ASP A C 1
ATOM 4164 O O . ASP A 1 515 ? -30.951 -0.048 16.516 1.00 90.62 515 ASP A O 1
ATOM 4168 N N . GLU A 1 516 ? -31.799 0.627 18.480 1.00 86.12 516 GLU A N 1
ATOM 4169 C CA . GLU A 1 516 ? -33.208 0.409 18.100 1.00 86.12 516 GLU A CA 1
ATOM 4170 C C . GLU A 1 516 ? -33.641 1.301 16.923 1.00 86.12 516 GLU A C 1
ATOM 4172 O O . GLU A 1 516 ? -34.376 0.850 16.046 1.00 86.12 516 GLU A O 1
ATOM 4177 N N . ASP A 1 517 ? -33.106 2.525 16.855 1.00 81.56 517 ASP A N 1
ATOM 4178 C CA . ASP A 1 517 ? -33.407 3.524 15.820 1.00 81.56 517 ASP A CA 1
ATOM 4179 C C . ASP A 1 517 ? -32.600 3.339 14.517 1.00 81.56 517 ASP A C 1
ATOM 4181 O O . ASP A 1 517 ? -32.771 4.092 13.555 1.00 81.56 517 ASP A O 1
ATOM 4185 N N . GLY A 1 518 ? -31.703 2.348 14.465 1.00 88.69 518 GLY A N 1
ATOM 4186 C CA . GLY A 1 518 ? -30.837 2.078 13.319 1.00 88.69 518 GLY A CA 1
ATOM 4187 C C . GLY A 1 518 ? -29.350 2.154 13.656 1.00 88.69 518 GLY A C 1
ATOM 4188 O O . GLY A 1 518 ? -28.926 1.859 14.769 1.00 88.69 518 GLY A O 1
ATOM 4189 N N . ILE A 1 519 ? -28.526 2.485 12.663 1.00 93.44 519 ILE A N 1
ATOM 4190 C CA . ILE A 1 519 ? -27.065 2.483 12.808 1.00 93.44 519 ILE A CA 1
ATOM 4191 C C . ILE A 1 519 ? -26.591 3.869 13.242 1.00 93.44 519 ILE A C 1
ATOM 4193 O O . ILE A 1 519 ? -26.801 4.853 12.530 1.00 93.44 519 ILE A O 1
ATOM 4197 N N . SER A 1 520 ? -25.917 3.931 14.386 1.00 93.19 520 SER A N 1
ATOM 4198 C CA . SER A 1 520 ? -25.260 5.120 14.910 1.00 93.19 520 SER A CA 1
ATOM 4199 C C . SER A 1 520 ? -23.753 5.059 14.637 1.00 93.19 520 SER A C 1
ATOM 4201 O O . SER A 1 520 ? -23.104 4.021 14.782 1.00 93.19 520 SER A O 1
ATOM 4203 N N . ILE A 1 521 ? -23.196 6.189 14.194 1.00 94.50 521 ILE A N 1
ATOM 4204 C CA . ILE A 1 521 ? -21.755 6.399 14.024 1.00 94.50 521 ILE A CA 1
ATOM 4205 C C . ILE A 1 521 ? -21.372 7.536 14.959 1.00 94.50 521 ILE A C 1
ATOM 4207 O O . ILE A 1 521 ? -21.916 8.634 14.841 1.00 94.50 521 ILE A O 1
ATOM 4211 N N . SER A 1 522 ? -20.431 7.270 15.856 1.00 93.56 522 SER A N 1
ATOM 4212 C CA . SER A 1 522 ? -20.039 8.199 16.909 1.00 93.56 522 SER A CA 1
ATOM 4213 C C . SER A 1 522 ? -18.523 8.314 16.980 1.00 93.56 522 SER A C 1
ATOM 4215 O O . SER A 1 522 ? -17.809 7.308 16.988 1.00 93.56 522 SER A O 1
ATOM 4217 N N . TYR A 1 523 ? -18.049 9.551 17.060 1.00 92.81 523 TYR A N 1
ATOM 4218 C CA . TYR A 1 523 ? -16.645 9.896 17.256 1.00 92.81 523 TYR A CA 1
ATOM 4219 C C . TYR A 1 523 ? -16.403 10.167 18.738 1.00 92.81 523 TYR 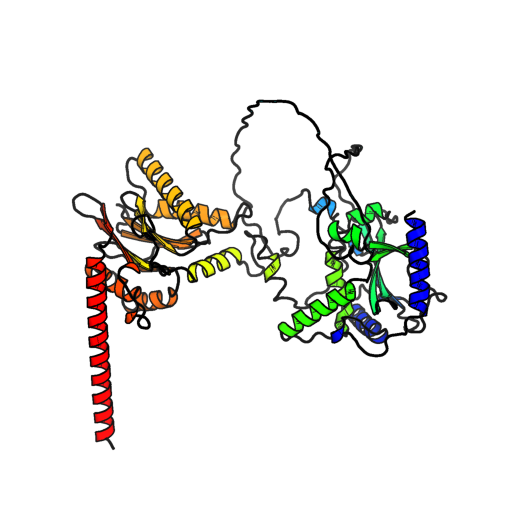A C 1
ATOM 4221 O O . TYR A 1 523 ? -17.289 10.663 19.431 1.00 92.81 523 TYR A O 1
ATOM 4229 N N . PHE A 1 524 ? -15.232 9.794 19.243 1.00 92.12 524 PHE A N 1
ATOM 4230 C CA . PHE A 1 524 ? -14.910 10.007 20.648 1.00 92.12 524 PHE A CA 1
ATOM 4231 C C . PHE A 1 524 ? -14.542 11.468 20.882 1.00 92.12 524 PHE A C 1
ATOM 4233 O O . PHE A 1 524 ? -13.670 12.013 20.203 1.00 92.12 524 PHE A O 1
ATOM 4240 N N . ASP A 1 525 ? -15.148 12.068 21.901 1.00 90.44 525 ASP A N 1
ATOM 4241 C CA . ASP A 1 525 ? -14.726 13.372 22.391 1.00 90.44 525 ASP A CA 1
ATOM 4242 C C . ASP A 1 525 ? -13.342 13.285 23.042 1.00 90.44 525 ASP A C 1
ATOM 4244 O O . ASP A 1 525 ? -12.958 12.263 23.625 1.00 90.44 525 ASP A O 1
ATOM 4248 N N . LYS A 1 526 ? -12.597 14.393 23.003 1.00 87.81 526 LYS A N 1
ATOM 4249 C CA . LYS A 1 526 ? -11.243 14.466 23.578 1.00 87.81 526 LYS A CA 1
ATOM 4250 C C . LYS A 1 526 ? -11.210 14.101 25.062 1.00 87.81 526 LYS A C 1
ATOM 4252 O O . LYS A 1 526 ? -10.239 13.513 25.521 1.00 87.81 526 LYS A O 1
ATOM 4257 N N . GLU A 1 527 ? -12.275 14.409 25.797 1.00 92.38 527 GLU A N 1
ATOM 4258 C CA . GLU A 1 527 ? -12.431 14.078 27.219 1.00 92.38 527 GLU A CA 1
ATOM 4259 C C . GLU A 1 527 ? -12.503 12.564 27.453 1.00 92.38 527 GLU A C 1
ATOM 4261 O O . GLU A 1 527 ? -11.871 12.042 28.371 1.00 92.38 527 GLU A O 1
ATOM 4266 N N . VAL A 1 528 ? -13.214 11.842 26.580 1.00 92.38 528 VAL A N 1
ATOM 4267 C CA . VAL A 1 528 ? -13.315 10.376 26.634 1.00 92.38 528 VAL A CA 1
ATOM 4268 C C . VAL A 1 528 ? -11.966 9.744 26.301 1.00 92.38 528 VAL A C 1
ATOM 4270 O O . VAL A 1 528 ? -11.526 8.826 26.993 1.00 92.38 528 VAL A O 1
ATOM 4273 N N . ILE A 1 529 ? -11.282 10.257 25.273 1.00 91.75 529 ILE A N 1
ATOM 4274 C CA . ILE A 1 529 ? -9.935 9.801 24.904 1.00 91.75 529 ILE A CA 1
ATOM 4275 C C . ILE A 1 529 ? -8.960 10.040 26.064 1.00 91.75 529 ILE A C 1
ATOM 4277 O O . ILE A 1 529 ? -8.206 9.134 26.414 1.00 91.75 529 ILE A O 1
ATOM 4281 N N . GLN A 1 530 ? -9.009 11.215 26.704 1.00 92.38 530 GLN A N 1
ATOM 4282 C CA . GLN A 1 530 ? -8.156 11.549 27.851 1.00 92.38 530 GLN A CA 1
ATOM 4283 C C . GLN A 1 530 ? -8.369 10.567 29.002 1.00 92.38 530 GLN A C 1
ATOM 4285 O O . GLN A 1 530 ? -7.401 10.006 29.509 1.00 92.38 530 GLN A O 1
ATOM 4290 N N . GLY A 1 531 ? -9.630 10.303 29.361 1.00 93.75 531 GLY A N 1
ATOM 4291 C CA . GLY A 1 531 ? -9.963 9.365 30.432 1.00 93.75 531 GLY A CA 1
ATOM 4292 C C . GLY A 1 531 ? -9.426 7.955 30.177 1.00 93.75 531 GLY A C 1
ATOM 4293 O O . GLY A 1 531 ? -8.877 7.335 31.085 1.00 93.75 531 GLY A O 1
ATOM 4294 N N . LEU A 1 532 ? -9.512 7.462 28.936 1.00 92.81 532 LEU A N 1
ATOM 4295 C CA . LEU A 1 532 ? -8.972 6.146 28.573 1.00 92.81 532 LEU A CA 1
ATOM 4296 C C . LEU A 1 532 ? -7.436 6.116 28.560 1.00 92.81 532 LEU A C 1
ATOM 4298 O O . LEU A 1 532 ? -6.843 5.102 28.929 1.00 92.81 532 LEU A O 1
ATOM 4302 N N . ILE A 1 533 ? -6.786 7.209 28.145 1.00 91.56 533 ILE A N 1
ATOM 4303 C CA . ILE A 1 533 ? -5.323 7.346 28.219 1.00 91.56 533 ILE A CA 1
ATOM 4304 C C . ILE A 1 533 ? -4.868 7.279 29.678 1.00 91.56 533 ILE A C 1
ATOM 4306 O O . ILE A 1 533 ? -3.914 6.563 29.985 1.00 91.56 533 ILE A O 1
ATOM 4310 N N . ASP A 1 534 ? -5.532 8.014 30.567 1.00 91.88 534 ASP A N 1
ATOM 4311 C CA . ASP A 1 534 ? -5.170 8.070 31.983 1.00 91.88 534 ASP A CA 1
ATOM 4312 C C . ASP A 1 534 ? -5.415 6.721 32.669 1.00 91.88 534 ASP A C 1
ATOM 4314 O O . ASP A 1 534 ? -4.514 6.204 33.328 1.00 91.88 534 ASP A O 1
ATOM 4318 N N . GLU A 1 535 ? -6.553 6.072 32.393 1.00 91.38 535 GLU A N 1
ATOM 4319 C CA . GLU A 1 535 ? -6.825 4.704 32.855 1.00 91.38 535 GLU A CA 1
ATOM 4320 C C . GLU A 1 535 ? -5.722 3.729 32.403 1.00 91.38 535 GLU A C 1
ATOM 4322 O O . GLU A 1 535 ? -5.247 2.894 33.180 1.00 91.38 535 GLU A O 1
ATOM 4327 N N . HIS A 1 536 ? -5.267 3.840 31.150 1.00 90.31 536 HIS A N 1
ATOM 4328 C CA . HIS A 1 536 ? -4.203 2.981 30.642 1.00 90.31 536 HIS A CA 1
ATOM 4329 C C . HIS A 1 536 ? -2.839 3.281 31.285 1.00 90.31 536 HIS A C 1
ATOM 4331 O O . HIS A 1 536 ? -2.078 2.356 31.581 1.00 90.31 536 HIS A O 1
ATOM 4337 N N . LYS A 1 537 ? -2.523 4.555 31.547 1.00 89.19 537 LYS A N 1
ATOM 4338 C CA . LYS A 1 537 ? -1.300 4.955 32.264 1.00 89.19 537 LYS A CA 1
ATOM 4339 C C . LYS A 1 537 ? -1.273 4.385 33.680 1.00 89.19 537 LYS A C 1
ATOM 4341 O O . LYS A 1 537 ? -0.249 3.823 34.076 1.00 89.19 537 LYS A O 1
ATOM 4346 N N . ASP A 1 538 ? -2.388 4.463 34.399 1.00 89.50 538 ASP A N 1
ATOM 4347 C CA . ASP A 1 538 ? -2.520 3.910 35.749 1.00 89.50 538 ASP A CA 1
ATOM 4348 C C . ASP A 1 538 ? -2.336 2.388 35.754 1.00 89.50 538 ASP A C 1
ATOM 4350 O O . ASP A 1 538 ? -1.593 1.846 36.579 1.00 89.50 538 ASP A O 1
ATOM 4354 N N . TYR A 1 539 ? -2.919 1.693 34.772 1.00 87.56 539 TYR A N 1
ATOM 4355 C CA . TYR A 1 539 ? -2.715 0.255 34.589 1.00 87.56 539 TYR A CA 1
ATOM 4356 C C . TYR A 1 539 ? -1.233 -0.108 34.389 1.00 87.56 539 TYR A C 1
ATOM 4358 O O . TYR A 1 539 ? -0.726 -1.049 35.003 1.00 87.56 539 TYR A O 1
ATOM 4366 N N . LEU A 1 540 ? -0.503 0.650 33.565 1.00 86.19 540 LEU A N 1
ATOM 4367 C CA . LEU A 1 540 ? 0.923 0.406 33.327 1.00 86.19 540 LEU A CA 1
ATOM 4368 C C . LEU A 1 540 ? 1.788 0.680 34.566 1.00 86.19 540 LEU A C 1
ATOM 4370 O O . LEU A 1 540 ? 2.780 -0.021 34.783 1.00 86.19 540 LEU A O 1
ATOM 4374 N N . LEU A 1 541 ? 1.430 1.675 35.381 1.00 86.56 541 LEU A N 1
ATOM 4375 C CA . LEU A 1 541 ? 2.099 1.945 36.658 1.00 86.56 541 LEU A CA 1
ATOM 4376 C C . LEU A 1 541 ? 1.907 0.788 37.642 1.00 86.56 541 LEU A C 1
ATOM 4378 O O . LEU A 1 541 ? 2.880 0.347 38.259 1.00 86.56 541 LEU A O 1
ATOM 4382 N N . LEU A 1 542 ? 0.688 0.251 37.734 1.00 88.62 542 LEU A N 1
ATOM 4383 C CA . LEU A 1 542 ? 0.389 -0.913 38.567 1.00 88.62 542 LEU A CA 1
ATOM 4384 C C . LEU A 1 542 ? 1.205 -2.137 38.126 1.00 88.62 542 LEU A C 1
ATOM 4386 O O . LEU A 1 542 ? 1.849 -2.786 38.950 1.00 88.62 542 LEU A O 1
ATOM 4390 N N . LEU A 1 543 ? 1.258 -2.404 36.818 1.00 86.75 543 LEU A N 1
ATOM 4391 C CA . LEU A 1 543 ? 1.982 -3.550 36.264 1.00 86.75 543 LEU A CA 1
ATOM 4392 C C . LEU A 1 543 ? 3.494 -3.478 36.542 1.00 86.75 543 LEU A C 1
ATOM 4394 O O . LEU A 1 543 ? 4.115 -4.492 36.867 1.00 86.75 543 LEU A O 1
ATOM 4398 N N . LYS A 1 544 ? 4.089 -2.279 36.469 1.00 86.62 544 LYS A N 1
ATOM 4399 C CA . LYS A 1 544 ? 5.494 -2.054 36.852 1.00 86.62 544 LYS A CA 1
ATOM 4400 C C . LYS A 1 544 ? 5.725 -2.317 38.339 1.00 86.62 544 LYS A C 1
ATOM 4402 O O . LYS A 1 544 ? 6.686 -2.999 38.690 1.00 86.62 544 LYS A O 1
ATOM 4407 N N . ALA A 1 545 ? 4.836 -1.831 39.204 1.00 89.19 545 ALA A N 1
ATOM 4408 C CA . ALA A 1 545 ? 4.938 -2.062 40.643 1.00 89.19 545 ALA A CA 1
ATOM 4409 C C . ALA A 1 545 ? 4.868 -3.562 40.993 1.00 89.19 545 ALA A C 1
ATOM 4411 O O . ALA A 1 545 ? 5.650 -4.041 41.816 1.00 89.19 545 ALA A O 1
ATOM 4412 N N . GLU A 1 546 ? 3.992 -4.325 40.330 1.00 90.31 546 GLU A N 1
ATOM 4413 C CA . GLU A 1 546 ? 3.903 -5.781 40.499 1.00 90.31 546 GLU A CA 1
ATOM 4414 C C . GLU A 1 546 ? 5.163 -6.516 40.019 1.00 90.31 546 GLU A C 1
ATOM 4416 O O . GLU A 1 546 ? 5.615 -7.465 40.667 1.00 90.31 546 GLU A O 1
ATOM 4421 N N . GLN A 1 547 ? 5.748 -6.097 38.893 1.00 87.81 547 GLN A N 1
ATOM 4422 C CA . GLN A 1 547 ? 6.993 -6.678 38.379 1.00 87.81 547 GLN A CA 1
ATOM 4423 C C . GLN A 1 547 ? 8.162 -6.433 39.337 1.00 87.81 547 GLN A C 1
ATOM 4425 O O . GLN A 1 547 ? 8.880 -7.375 39.675 1.00 87.81 547 GLN A O 1
ATOM 4430 N N . GLU A 1 548 ? 8.306 -5.211 39.854 1.00 89.94 548 GLU A N 1
ATOM 4431 C CA . GLU A 1 548 ? 9.330 -4.890 40.852 1.00 89.94 548 GLU A CA 1
ATOM 4432 C C . GLU A 1 548 ? 9.152 -5.682 42.152 1.00 89.94 548 GLU A C 1
ATOM 4434 O O . GLU A 1 548 ? 10.137 -6.101 42.765 1.00 89.94 548 GLU A O 1
ATOM 4439 N N . GLN A 1 549 ? 7.909 -5.896 42.599 1.00 88.94 549 GLN A N 1
ATOM 4440 C CA . GLN A 1 549 ? 7.632 -6.734 43.768 1.00 88.94 549 GLN A CA 1
ATOM 4441 C C . GLN A 1 549 ? 8.049 -8.186 43.519 1.00 88.94 549 GLN A C 1
ATOM 4443 O O . GLN A 1 549 ? 8.787 -8.749 44.330 1.00 88.94 549 GLN A O 1
ATOM 4448 N N . LYS A 1 550 ? 7.674 -8.762 42.369 1.00 89.19 550 LYS A N 1
ATOM 4449 C CA . LYS A 1 550 ? 8.072 -10.125 41.975 1.00 89.19 550 LYS A CA 1
ATOM 4450 C C . LYS A 1 550 ? 9.591 -10.271 41.861 1.00 89.19 550 LYS A C 1
ATOM 4452 O O . LYS A 1 550 ? 10.140 -11.294 42.271 1.00 89.19 550 LYS A O 1
ATOM 4457 N N . GLU A 1 551 ? 10.297 -9.261 41.355 1.00 86.88 551 GLU A N 1
ATOM 4458 C CA . GLU A 1 551 ? 11.763 -9.263 41.305 1.00 86.88 551 GLU A CA 1
ATOM 4459 C C . GLU A 1 551 ? 12.398 -9.177 42.695 1.00 86.88 551 GLU A C 1
ATOM 4461 O O . GLU A 1 551 ? 13.310 -9.954 42.994 1.00 86.88 551 GLU A O 1
ATOM 4466 N N . LYS A 1 552 ? 11.898 -8.296 43.571 1.00 88.19 552 LYS A N 1
ATOM 4467 C CA . LYS A 1 552 ? 12.364 -8.180 44.965 1.00 88.19 552 LYS A CA 1
ATOM 4468 C C . LYS A 1 552 ? 12.143 -9.485 45.736 1.00 88.19 552 LYS A C 1
ATOM 4470 O O . LYS A 1 552 ? 13.031 -9.916 46.472 1.00 88.19 552 LYS A O 1
ATOM 4475 N N . GLU A 1 553 ? 11.006 -10.151 45.545 1.00 84.69 553 GLU A N 1
ATOM 4476 C CA . GLU A 1 553 ? 10.731 -11.473 46.121 1.00 84.69 553 GLU A CA 1
ATOM 4477 C C . GLU A 1 553 ? 11.658 -12.552 45.559 1.00 84.69 553 GLU A C 1
ATOM 4479 O O . GLU A 1 553 ? 12.220 -13.346 46.319 1.00 84.69 553 GLU A O 1
ATOM 4484 N N . ARG A 1 554 ? 11.892 -12.556 44.240 1.00 83.81 554 ARG A N 1
ATOM 4485 C CA . ARG A 1 554 ? 12.819 -13.494 43.600 1.00 83.81 554 ARG A CA 1
ATOM 4486 C C . ARG A 1 554 ? 14.234 -13.325 44.148 1.00 83.81 554 ARG A C 1
ATOM 4488 O O . ARG A 1 554 ? 14.837 -14.329 44.505 1.00 83.81 554 ARG A O 1
ATOM 4495 N N . GLN A 1 555 ? 14.718 -12.087 44.285 1.00 80.75 555 GLN A N 1
ATOM 4496 C CA . GLN A 1 555 ? 16.036 -11.764 44.847 1.00 80.75 555 GLN A CA 1
ATOM 4497 C C . GLN A 1 555 ? 16.164 -12.155 46.328 1.00 80.75 555 GLN A C 1
ATOM 4499 O O . GLN A 1 555 ? 17.188 -12.715 46.722 1.00 80.75 555 GLN A O 1
ATOM 4504 N N . ARG A 1 556 ? 15.124 -11.932 47.147 1.00 80.69 556 ARG A N 1
ATOM 4505 C CA . ARG A 1 556 ? 15.085 -12.404 48.547 1.00 80.69 556 ARG A CA 1
ATOM 4506 C C . ARG A 1 556 ? 15.154 -13.931 48.635 1.00 80.69 556 ARG A C 1
ATOM 4508 O O . ARG A 1 556 ? 15.905 -14.464 49.449 1.00 80.69 556 ARG A O 1
ATOM 4515 N N . ASN A 1 557 ? 14.439 -14.636 47.760 1.00 76.50 557 ASN A N 1
ATOM 4516 C CA . ASN A 1 557 ? 14.422 -16.099 47.729 1.00 76.50 557 ASN A CA 1
ATOM 4517 C C . ASN A 1 557 ? 15.745 -16.713 47.236 1.00 76.50 557 ASN A C 1
ATOM 4519 O O . ASN A 1 557 ? 16.111 -17.798 47.689 1.00 76.50 557 ASN A O 1
ATOM 4523 N N . THR A 1 558 ? 16.494 -16.044 46.350 1.00 73.12 558 THR A N 1
ATOM 4524 C CA . THR A 1 558 ? 17.865 -16.460 45.994 1.00 73.12 558 THR A CA 1
ATOM 4525 C C . THR A 1 558 ? 18.879 -16.137 47.087 1.00 73.12 558 THR A C 1
ATOM 4527 O O . THR A 1 558 ? 19.806 -16.920 47.281 1.00 73.12 558 THR A O 1
ATOM 4530 N N . ALA A 1 559 ? 18.711 -15.026 47.812 1.00 70.06 559 ALA A N 1
ATOM 4531 C CA . ALA A 1 559 ? 19.587 -14.653 48.925 1.00 70.06 559 ALA A CA 1
ATOM 4532 C C . ALA A 1 559 ? 19.418 -15.566 50.151 1.00 70.06 559 ALA A C 1
ATOM 4534 O O . ALA A 1 559 ? 20.390 -15.815 50.843 1.00 70.06 559 ALA A O 1
ATOM 4535 N N . SER A 1 560 ? 18.220 -16.113 50.387 1.00 63.12 560 SER A N 1
ATOM 4536 C CA . SER A 1 560 ? 17.958 -17.067 51.479 1.00 63.12 560 SER A CA 1
ATOM 4537 C C . SER A 1 560 ? 18.398 -18.514 51.179 1.00 63.12 560 SER A C 1
ATOM 4539 O O . SER A 1 560 ? 18.279 -19.371 52.054 1.00 63.12 560 SER A O 1
ATOM 4541 N N . LYS A 1 561 ? 18.840 -18.814 49.947 1.00 56.84 561 LYS A N 1
ATOM 4542 C CA . LYS A 1 561 ? 19.318 -20.144 49.512 1.00 56.84 561 LYS A CA 1
ATOM 4543 C C . LYS A 1 561 ? 20.846 -20.241 49.376 1.00 56.84 561 LYS A C 1
ATOM 4545 O O . LYS A 1 561 ? 21.342 -21.323 49.065 1.00 56.84 561 LYS A O 1
ATOM 4550 N N . LYS A 1 562 ? 21.566 -19.135 49.564 1.00 47.44 562 LYS A N 1
ATOM 4551 C CA . LYS A 1 562 ? 23.021 -19.092 49.768 1.00 47.44 562 LYS A CA 1
ATOM 4552 C C . LYS A 1 562 ? 23.291 -18.896 51.249 1.00 47.44 562 LYS A C 1
ATOM 4554 O O . LYS A 1 562 ? 24.334 -19.412 51.697 1.00 47.44 562 LYS A O 1
#

Radius of gyration: 35.1 Å; chains: 1; bounding box: 87×69×103 Å

Secondary structure (DSSP, 8-state):
-HHHHHHHHHHHHHHHHHHSPPP-S-BHHHHSB--HHHHHHHHHHHHHH-TT-EEE---GGG--TTS-TT-SEEEEEEEEE-S-HHHHTS----S--BPSSTTTT-B-TTTTPPPPP---------------------------TTSTTS--------S---------------PPEEEEEEEEEETTTTEEEEEEEEE-TTSPBPPHHHHGGGS-HHHHHHHEEEEE-TTSS-EEEEE-GGGHHHHHHHHHHHHHHTT----GGGHHHHHHHHHTTT-TTB----------TTTSHHHHHHHSSS---TTS--HHHHHHHHHHHHSPPEEEEE-SS-EEEEEE-----TT--GGG---SEEEEETTEEEEEEE-HHHHHHHHHHHHHHHHHHHHHHSSPPPHHHHHHHHHHHHHHHHHSTTPPPP-EEEEEEEEETTTEEEEEEE-TTS-EEEESEEEESTTHHHHHHHHHHH--TTT--HHHHHHHHHHHHS-TT-TTT--GGGEEEEEEEEETTEEEEEEPPHHHHHHHHHHHHHHHHHHHHHHHHHHHHHHHHHHTT-

pLDDT: mean 75.09, std 22.82, range [24.06, 98.69]

Sequence (562 aa):
MQDVKNLIQSKVLDVATYLTPVLKDSKFRETGRITPDEFVAAGDHLVYHCPTWKWFAGIPANKKSYLPDEKQFLITNHVPCHSRIKTLNSHDLNYEKKLDGEFEDWIDTHFYAPQENTVSKDLEISQIEPVAENNSSDSEDALDMDDFMNSDEIKQVDPSRYTIVKKTESNKILKTRTYNLNITYDKYYQTSRLWLEGYNANKESLSPIEMFEDFSQDHANKTITIEKHPHSNSVMASIHPCKHANVMKRMISLMEVANKELSVVNYIIIFLKFVQSIIPTINYDFTQNIIIIIAQMSRRYDSKTTIFSPEGRLYQVEYAMEAINEAGLCVGITTPDGILIGAEQLFNNPMLDIKTHKEKIYRLNKNIICGVAGITSDASLLINKFRMVGQQYELAHQEPIPVEQLVRIGSDQMHAYTQFGGYRPFGVSFLIAGWDDEYKYQLYQNDPSGNYSGMKATSIGRDSPMVMTALKEEYNYKDMNLEKAKKMIIKLLMKPQEINKVTVDMFEIAYLKKDEDGISISYFDKEVIQGLIDEHKDYLLLLKAEQEQKEKERQRNTASKK